Protein AF-0000000079577249 (afdb_homodimer)

Structure (mmCIF, N/CA/C/O backbone):
data_AF-0000000079577249-model_v1
#
loop_
_entity.id
_entity.type
_entity.pdbx_description
1 polymer 'ABC-2 family transporter protein'
#
loop_
_atom_site.group_PDB
_atom_site.id
_atom_site.type_symbol
_atom_site.label_atom_id
_atom_site.label_alt_id
_atom_site.label_comp_id
_atom_site.label_asym_id
_atom_site.label_entity_id
_atom_site.label_seq_id
_atom_site.pdbx_PDB_ins_code
_atom_site.Cartn_x
_atom_site.Cartn_y
_atom_site.Cartn_z
_atom_site.occupancy
_atom_site.B_iso_or_equiv
_atom_site.auth_seq_id
_atom_site.auth_comp_id
_atom_site.auth_asym_id
_atom_site.auth_atom_id
_atom_site.pdbx_PDB_model_num
ATOM 1 N N . MET A 1 1 ? -24.125 8.406 22.797 1 86.75 1 MET A N 1
ATOM 2 C CA . MET A 1 1 ? -23.188 7.766 21.859 1 86.75 1 MET A CA 1
ATOM 3 C C . MET A 1 1 ? -23.422 8.25 20.438 1 86.75 1 MET A C 1
ATOM 5 O O . MET A 1 1 ? -22.484 8.586 19.719 1 86.75 1 MET A O 1
ATOM 9 N N . LEU A 1 2 ? -24.625 8.438 20.078 1 88.25 2 LEU A N 1
ATOM 10 C CA . LEU A 1 2 ? -24.922 8.867 18.719 1 88.25 2 LEU A CA 1
ATOM 11 C C . LEU A 1 2 ? -24.391 10.273 18.469 1 88.25 2 LEU A C 1
ATOM 13 O O . LEU A 1 2 ? -23.922 10.57 17.375 1 88.25 2 LEU A O 1
ATOM 17 N N . LYS A 1 3 ? -24.484 11.062 19.453 1 89.31 3 LYS A N 1
ATOM 18 C CA . LYS A 1 3 ? -23.969 12.414 19.312 1 89.31 3 LYS A CA 1
ATOM 19 C C . LYS A 1 3 ? -22.438 12.406 19.141 1 89.31 3 LYS A C 1
ATOM 21 O O . LYS A 1 3 ? -21.906 13.172 18.344 1 89.31 3 LYS A O 1
ATOM 26 N N . LEU A 1 4 ? -21.859 11.539 19.859 1 89.75 4 LEU A N 1
ATOM 27 C CA . LEU A 1 4 ? -20.406 11.43 19.781 1 89.75 4 LEU A CA 1
ATOM 28 C C . LEU A 1 4 ? -19.984 10.93 18.406 1 89.75 4 LEU A C 1
ATOM 30 O O . LEU A 1 4 ? -19.016 11.43 17.828 1 89.75 4 LEU A O 1
ATOM 34 N N . ILE A 1 5 ? -20.688 9.977 17.953 1 92.38 5 ILE A N 1
ATOM 35 C CA . ILE A 1 5 ? -20.391 9.43 16.641 1 92.38 5 ILE A CA 1
ATOM 36 C C . ILE A 1 5 ? -20.594 10.516 15.578 1 92.38 5 ILE A C 1
ATOM 38 O O . ILE A 1 5 ? -19.766 10.648 14.664 1 92.38 5 ILE A O 1
ATOM 42 N N . LYS A 1 6 ? -21.656 11.219 15.742 1 91.31 6 LYS A N 1
ATOM 43 C CA . LYS A 1 6 ? -21.922 12.305 14.805 1 91.31 6 LYS A CA 1
ATOM 44 C C . LYS A 1 6 ? -20.812 13.352 14.828 1 91.31 6 LYS A C 1
ATOM 46 O O . LYS A 1 6 ? -20.438 13.891 13.789 1 91.31 6 LYS A O 1
ATOM 51 N N . CYS A 1 7 ? -20.328 13.594 15.984 1 86.38 7 CYS A N 1
ATOM 52 C CA . CYS A 1 7 ? -19.25 14.547 16.141 1 86.38 7 CYS A CA 1
ATOM 53 C C . CYS A 1 7 ? -18 14.07 15.406 1 86.38 7 CYS A C 1
ATOM 55 O O . CYS A 1 7 ? -17.328 14.852 14.734 1 86.38 7 CYS A O 1
ATOM 57 N N . GLU A 1 8 ? -17.734 12.812 15.508 1 89.19 8 GLU A N 1
ATOM 58 C CA . GLU A 1 8 ? -16.562 12.242 14.844 1 89.19 8 GLU A CA 1
ATOM 59 C C . GLU A 1 8 ? -16.734 12.258 13.328 1 89.19 8 GLU A C 1
ATOM 61 O O . GLU A 1 8 ? -15.773 12.492 12.594 1 89.19 8 GLU A O 1
ATOM 66 N N . PHE A 1 9 ? -17.953 12.094 12.93 1 89 9 PHE A N 1
ATOM 67 C CA . PHE A 1 9 ? -18.234 12.141 11.5 1 89 9 PHE A CA 1
ATOM 68 C C . PHE A 1 9 ? -18.062 13.547 10.953 1 89 9 PHE A C 1
ATOM 70 O O . PHE A 1 9 ? -17.578 13.734 9.836 1 89 9 PHE A O 1
ATOM 77 N N . LEU A 1 10 ? -18.391 14.484 11.688 1 84.62 10 LEU A N 1
ATOM 78 C CA . LEU A 1 10 ? -18.297 15.883 11.273 1 84.62 10 LEU A CA 1
ATOM 79 C C . LEU A 1 10 ? -16.844 16.312 11.148 1 84.62 10 LEU A C 1
ATOM 81 O O . LEU A 1 10 ? -16.516 17.125 10.281 1 84.62 10 LEU A O 1
ATOM 85 N N . LYS A 1 11 ? -16.031 15.781 12 1 82.44 11 LYS A N 1
ATOM 86 C CA . LYS A 1 11 ? -14.594 16.062 11.898 1 82.44 11 LYS A CA 1
ATOM 87 C C . LYS A 1 11 ? -14.039 15.625 10.547 1 82.44 11 LYS A C 1
ATOM 89 O O . LYS A 1 11 ? -13.211 16.312 9.953 1 82.44 11 LYS A O 1
ATOM 94 N N . LEU A 1 12 ? -14.539 14.516 10.086 1 85.19 12 LEU A N 1
ATOM 95 C CA . LEU A 1 12 ? -14.031 13.938 8.844 1 85.19 12 LEU A CA 1
ATOM 96 C C . LEU A 1 12 ? -14.688 14.586 7.633 1 85.19 12 LEU A C 1
ATOM 98 O O . LEU A 1 12 ? -14.094 14.641 6.555 1 85.19 12 LEU A O 1
ATOM 102 N N . LYS A 1 13 ? -15.906 14.961 7.84 1 81.62 13 LYS A N 1
ATOM 103 C CA . LYS A 1 13 ? -16.625 15.641 6.762 1 81.62 13 LYS A CA 1
ATOM 104 C C . LYS A 1 13 ? -15.898 16.922 6.352 1 81.62 13 LYS A C 1
ATOM 106 O O . LYS A 1 13 ? -15.82 17.25 5.168 1 81.62 13 LYS A O 1
ATOM 111 N N . ARG A 1 14 ? -15.367 17.578 7.281 1 73.88 14 ARG A N 1
ATOM 112 C CA . ARG A 1 14 ? -14.664 18.828 7.047 1 73.88 14 ARG A CA 1
ATOM 113 C C . ARG A 1 14 ? -13.391 18.609 6.246 1 73.88 14 ARG A C 1
ATOM 115 O O . ARG A 1 14 ? -12.945 19.484 5.508 1 73.88 14 ARG A O 1
ATOM 122 N N . LYS A 1 15 ? -12.922 17.469 6.348 1 72.69 15 LYS A N 1
ATOM 123 C CA . LYS A 1 15 ? -11.672 17.172 5.652 1 72.69 15 LYS A CA 1
ATOM 124 C C . LYS A 1 15 ? -11.945 16.547 4.289 1 72.69 15 LYS A C 1
ATOM 126 O O . LYS A 1 15 ? -11.023 16.062 3.631 1 72.69 15 LYS A O 1
ATOM 131 N N . LYS A 1 16 ? -13.25 16.516 3.805 1 77.62 16 LYS A N 1
ATOM 132 C CA . LYS A 1 16 ? -13.688 15.992 2.518 1 77.62 16 LYS A CA 1
ATOM 133 C C . LYS A 1 16 ? -13.266 14.531 2.35 1 77.62 16 LYS A C 1
ATOM 135 O O . LYS A 1 16 ? -12.867 14.117 1.262 1 77.62 16 LYS A O 1
ATOM 140 N N . PHE A 1 17 ? -13.352 13.844 3.381 1 77.44 17 PHE A N 1
ATOM 141 C CA . PHE A 1 17 ? -12.898 12.461 3.387 1 77.44 17 PHE A CA 1
ATOM 142 C C . PHE A 1 17 ? -13.914 11.547 2.715 1 77.44 17 PHE A C 1
ATOM 144 O O . PHE A 1 17 ? -13.555 10.539 2.105 1 77.44 17 PHE A O 1
ATOM 151 N N . ILE A 1 18 ? -15.117 11.922 2.795 1 78.44 18 ILE A N 1
ATOM 152 C CA . ILE A 1 18 ? -16.172 11.07 2.252 1 78.44 18 ILE A CA 1
ATOM 153 C C . ILE A 1 18 ? -16.031 10.969 0.736 1 78.44 18 ILE A C 1
ATOM 155 O O . ILE A 1 18 ? -15.969 9.867 0.185 1 78.44 18 ILE A O 1
ATOM 159 N N . PRO A 1 19 ? -15.891 12.055 0.062 1 80.06 19 PRO A N 1
ATOM 160 C CA . PRO A 1 19 ? -15.688 11.938 -1.383 1 80.06 19 PRO A CA 1
ATOM 161 C C . PRO A 1 19 ? -14.391 11.203 -1.736 1 80.06 19 PRO A C 1
ATOM 163 O O . PRO A 1 19 ? -14.328 10.516 -2.756 1 80.06 19 PRO A O 1
ATOM 166 N N . LEU A 1 20 ? -13.469 11.352 -0.893 1 78.25 20 LEU A N 1
ATOM 167 C CA . LEU A 1 20 ? -12.195 10.68 -1.137 1 78.25 20 LEU A CA 1
ATOM 168 C C . LEU A 1 20 ? -12.352 9.172 -1.036 1 78.25 20 LEU A C 1
ATOM 170 O O . LEU A 1 20 ? -11.742 8.43 -1.816 1 78.25 20 LEU A O 1
ATOM 174 N N . ILE A 1 21 ? -13.133 8.766 -0.124 1 80.12 21 ILE A N 1
ATOM 175 C CA . ILE A 1 21 ? -13.367 7.336 0.068 1 80.12 21 ILE A CA 1
ATOM 176 C C . ILE A 1 21 ? -14.133 6.777 -1.13 1 80.12 21 ILE A C 1
ATOM 178 O O . ILE A 1 21 ? -13.828 5.684 -1.614 1 80.12 21 ILE A O 1
ATOM 182 N N . ILE A 1 22 ? -15.031 7.535 -1.588 1 81.25 22 ILE A N 1
ATOM 183 C CA . ILE A 1 22 ? -15.828 7.109 -2.734 1 81.25 22 ILE A CA 1
ATOM 184 C C . ILE A 1 22 ? -14.938 7.023 -3.975 1 81.25 22 ILE A C 1
ATOM 186 O O . ILE A 1 22 ? -15.023 6.066 -4.746 1 81.25 22 ILE A O 1
ATOM 190 N N . LEU A 1 23 ? -14.156 7.98 -4.125 1 82 23 LEU A N 1
ATOM 191 C CA . LEU A 1 23 ? -13.227 7.977 -5.254 1 82 23 LEU A CA 1
ATOM 192 C C . LEU A 1 23 ? -12.289 6.773 -5.184 1 82 23 LEU A C 1
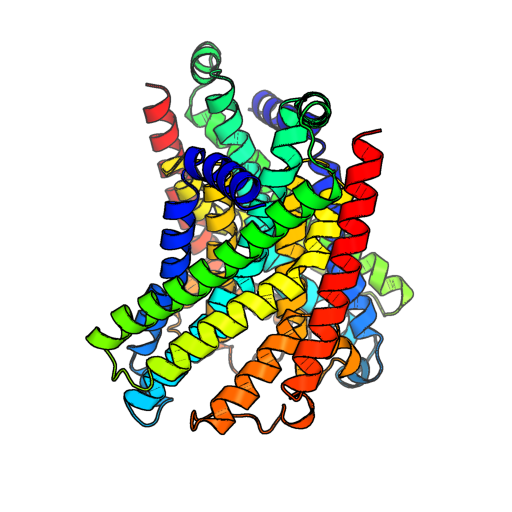ATOM 194 O O . LEU A 1 23 ? -12.016 6.133 -6.199 1 82 23 LEU A O 1
ATOM 198 N N . ALA A 1 24 ? -11.852 6.535 -3.992 1 83.06 24 ALA A N 1
ATOM 199 C CA . ALA A 1 24 ? -10.953 5.406 -3.787 1 83.06 24 ALA A CA 1
ATOM 200 C C . ALA A 1 24 ? -11.641 4.086 -4.121 1 83.06 24 ALA A C 1
ATOM 202 O O . ALA A 1 24 ? -11 3.156 -4.617 1 83.06 24 ALA A O 1
ATOM 203 N N . ALA A 1 25 ? -12.906 4.051 -3.855 1 86.56 25 ALA A N 1
ATOM 204 C CA . ALA A 1 25 ? -13.688 2.84 -4.098 1 86.56 25 ALA A CA 1
ATOM 205 C C . ALA A 1 25 ? -13.766 2.527 -5.59 1 86.56 25 ALA A C 1
ATOM 207 O O . ALA A 1 25 ? -13.953 1.373 -5.98 1 86.56 25 ALA A O 1
ATOM 208 N N . PHE A 1 26 ? -13.578 3.512 -6.418 1 87.19 26 PHE A N 1
ATOM 209 C CA . PHE A 1 26 ? -13.695 3.342 -7.859 1 87.19 26 PHE A CA 1
ATOM 210 C C . PHE A 1 26 ? -12.328 3.08 -8.492 1 87.19 26 PHE A C 1
ATOM 212 O O . PHE A 1 26 ? -12.242 2.723 -9.664 1 87.19 26 PHE A O 1
ATOM 219 N N . LEU A 1 27 ? -11.398 3.176 -7.777 1 81.56 27 LEU A N 1
ATOM 220 C CA . LEU A 1 27 ? -10.039 3.156 -8.312 1 81.56 27 LEU A CA 1
ATOM 221 C C . LEU A 1 27 ? -9.711 1.793 -8.914 1 81.56 27 LEU A C 1
ATOM 223 O O . LEU A 1 27 ? -9.039 1.71 -9.945 1 81.56 27 LEU A O 1
ATOM 227 N N . PHE A 1 28 ? -10.188 0.758 -8.305 1 85.19 28 PHE A N 1
ATOM 228 C CA . PHE A 1 28 ? -9.773 -0.561 -8.766 1 85.19 28 PHE A CA 1
ATOM 229 C C . PHE A 1 28 ? -10.812 -1.161 -9.703 1 85.19 28 PHE A C 1
ATOM 231 O O . PHE A 1 28 ? -10.461 -1.761 -10.727 1 85.19 28 PHE A O 1
ATOM 238 N N . PRO A 1 29 ? -12.062 -0.922 -9.414 1 88.94 29 PRO A N 1
ATOM 239 C CA . PRO A 1 29 ? -13.062 -1.51 -10.305 1 88.94 29 PRO A CA 1
ATOM 240 C C . PRO A 1 29 ? -12.906 -1.043 -11.75 1 88.94 29 PRO A C 1
ATOM 242 O O . PRO A 1 29 ? -13.07 -1.838 -12.68 1 88.94 29 PRO A O 1
ATOM 245 N N . ILE A 1 30 ? -12.5 0.054 -12.039 1 86.81 30 ILE A N 1
ATOM 246 C CA . ILE A 1 30 ? -12.445 0.611 -13.383 1 86.81 30 ILE A CA 1
ATOM 247 C C . ILE A 1 30 ? -11.328 -0.059 -14.18 1 86.81 30 ILE A C 1
ATOM 249 O O . ILE A 1 30 ? -11.578 -0.688 -15.211 1 86.81 30 ILE A O 1
ATOM 253 N N . PRO A 1 31 ? -10.148 -0.014 -13.719 1 82.75 31 PRO A N 1
ATOM 254 C CA . PRO A 1 31 ? -9.094 -0.657 -14.508 1 82.75 31 PRO A CA 1
ATOM 255 C C . PRO A 1 31 ? -9.25 -2.176 -14.57 1 82.75 31 PRO A C 1
ATOM 257 O O . PRO A 1 31 ? -8.891 -2.797 -15.57 1 82.75 31 PRO A O 1
ATOM 260 N N . LEU A 1 32 ? -9.742 -2.773 -13.531 1 85.56 32 LEU A N 1
ATOM 261 C CA . LEU A 1 32 ? -9.883 -4.227 -13.523 1 85.56 32 LEU A CA 1
ATOM 262 C C . LEU A 1 32 ? -10.992 -4.66 -14.484 1 85.56 32 LEU A C 1
ATOM 264 O O . LEU A 1 32 ? -10.906 -5.73 -15.094 1 85.56 32 LEU A O 1
ATOM 268 N N . THR A 1 33 ? -11.992 -3.83 -14.57 1 88.5 33 THR A N 1
ATOM 269 C CA . THR A 1 33 ? -13.031 -4.133 -15.555 1 88.5 33 THR A CA 1
ATOM 270 C C . THR A 1 33 ? -12.477 -4.039 -16.969 1 88.5 33 THR A C 1
ATOM 272 O O . THR A 1 33 ? -12.773 -4.887 -17.812 1 88.5 33 THR A O 1
ATOM 275 N N . TYR A 1 34 ? -11.742 -3.041 -17.203 1 84.19 34 TYR A N 1
ATOM 276 C CA . TYR A 1 34 ? -11.094 -2.924 -18.5 1 84.19 34 TYR A CA 1
ATOM 277 C C . TYR A 1 34 ? -10.242 -4.152 -18.797 1 84.19 34 TYR A C 1
ATOM 279 O O . TYR A 1 34 ? -10.273 -4.68 -19.906 1 84.19 34 TYR A O 1
ATOM 287 N N . LEU A 1 35 ? -9.562 -4.617 -17.875 1 82.12 35 LEU A N 1
ATOM 288 C CA . LEU A 1 35 ? -8.719 -5.797 -18.016 1 82.12 35 LEU A CA 1
ATOM 289 C C . LEU A 1 35 ? -9.562 -7.027 -18.344 1 82.12 35 LEU A C 1
ATOM 291 O O . LEU A 1 35 ? -9.164 -7.867 -19.156 1 82.12 35 LEU A O 1
ATOM 295 N N . MET A 1 36 ? -10.656 -7.094 -17.75 1 85.62 36 MET A N 1
ATOM 296 C CA . MET A 1 36 ? -11.523 -8.25 -17.922 1 85.62 36 MET A CA 1
ATOM 297 C C . MET A 1 36 ? -12.125 -8.273 -19.328 1 85.62 36 MET A C 1
ATOM 299 O O . MET A 1 36 ? -12.555 -9.328 -19.812 1 85.62 36 MET A O 1
ATOM 303 N N . THR A 1 37 ? -12.141 -7.141 -19.938 1 82.94 37 THR A N 1
ATOM 304 C CA . THR A 1 37 ? -12.742 -7.078 -21.266 1 82.94 37 THR A CA 1
ATOM 305 C C . THR A 1 37 ? -11.711 -7.387 -22.344 1 82.94 37 THR A C 1
ATOM 307 O O . THR A 1 37 ? -12.055 -7.516 -23.516 1 82.94 37 THR A O 1
ATOM 310 N N . THR A 1 38 ? -10.531 -7.57 -21.969 1 80.12 38 THR A N 1
ATOM 311 C CA . THR A 1 38 ? -9.516 -7.957 -22.953 1 80.12 38 THR A CA 1
ATOM 312 C C . THR A 1 38 ? -9.695 -9.414 -23.359 1 80.12 38 THR A C 1
ATOM 314 O O . THR A 1 38 ? -10.031 -10.266 -22.531 1 80.12 38 THR A O 1
ATOM 317 N N . PRO A 1 39 ? -9.398 -9.695 -24.609 1 80 39 PRO A N 1
ATOM 318 C CA . PRO A 1 39 ? -9.609 -11.055 -25.094 1 80 39 PRO A CA 1
ATOM 319 C C . PRO A 1 39 ? -8.781 -12.094 -24.344 1 80 39 PRO A C 1
ATOM 321 O O . PRO A 1 39 ? -9.273 -13.195 -24.062 1 80 39 PRO A O 1
ATOM 324 N N . SER A 1 40 ? -7.605 -11.734 -23.969 1 79.06 40 SER A N 1
ATOM 325 C CA . SER A 1 40 ? -6.734 -12.672 -23.266 1 79.06 40 SER A CA 1
ATOM 326 C C . SER A 1 40 ? -7.32 -13.055 -21.906 1 79.06 40 SER A C 1
ATOM 328 O O . SER A 1 40 ? -7.191 -14.203 -21.469 1 79.06 40 SER A O 1
ATOM 330 N N . MET A 1 41 ? -8.008 -12.148 -21.344 1 80.69 41 MET A N 1
ATOM 331 C CA . MET A 1 41 ? -8.578 -12.422 -20.016 1 80.69 41 MET A CA 1
ATOM 332 C C . MET A 1 41 ? -9.922 -13.125 -20.141 1 80.69 41 MET A C 1
ATOM 334 O O . MET A 1 41 ? -10.219 -14.047 -19.375 1 80.69 41 MET A O 1
ATOM 338 N N . MET A 1 42 ? -10.625 -12.711 -21.125 1 81.81 42 MET A N 1
ATOM 339 C CA . MET A 1 42 ? -11.953 -13.289 -21.297 1 81.81 42 MET A CA 1
ATOM 340 C C . MET A 1 42 ? -11.867 -14.773 -21.641 1 81.81 42 MET A C 1
ATOM 342 O O . MET A 1 42 ? -12.758 -15.547 -21.281 1 81.81 42 MET A O 1
ATOM 346 N N . GLU A 1 43 ? -10.797 -15.133 -22.219 1 81.25 43 GLU A N 1
ATOM 347 C CA . GLU A 1 43 ? -10.609 -16.531 -22.594 1 81.25 43 GLU A CA 1
ATOM 348 C C . GLU A 1 43 ? -10.406 -17.422 -21.375 1 81.25 43 GLU A C 1
ATOM 350 O O . GLU A 1 43 ? -10.594 -18.641 -21.438 1 81.25 43 GLU A O 1
ATOM 355 N N . ARG A 1 44 ? -10.195 -16.797 -20.328 1 81.88 44 ARG A N 1
ATOM 356 C CA . ARG A 1 44 ? -9.922 -17.531 -19.109 1 81.88 44 ARG A CA 1
ATOM 357 C C . ARG A 1 44 ? -11.219 -17.906 -18.391 1 81.88 44 ARG A C 1
ATOM 359 O O . ARG A 1 44 ? -11.211 -18.703 -17.438 1 81.88 44 ARG A O 1
ATOM 366 N N . TYR A 1 45 ? -12.234 -17.328 -18.859 1 86.31 45 TYR A N 1
ATOM 367 C CA . TYR A 1 45 ? -13.523 -17.562 -18.203 1 86.31 45 TYR A CA 1
ATOM 368 C C . TYR A 1 45 ? -14.516 -18.203 -19.172 1 86.31 45 TYR A C 1
ATOM 370 O O . TYR A 1 45 ? -14.391 -18.062 -20.391 1 86.31 45 TYR A O 1
ATOM 378 N N . THR A 1 46 ? -15.469 -18.953 -18.656 1 85.88 46 THR A N 1
ATOM 379 C CA . THR A 1 46 ? -16.406 -19.734 -19.453 1 85.88 46 THR A CA 1
ATOM 380 C C . THR A 1 46 ? -17.438 -18.812 -20.109 1 85.88 46 THR A C 1
ATOM 382 O O . THR A 1 46 ? -17.797 -19.016 -21.281 1 85.88 46 THR A O 1
ATOM 385 N N . ASP A 1 47 ? -17.969 -17.875 -19.406 1 87.12 47 ASP A N 1
ATOM 386 C CA . ASP A 1 47 ? -18.953 -16.938 -19.922 1 87.12 47 ASP A CA 1
ATOM 387 C C . ASP A 1 47 ? -18.844 -15.586 -19.234 1 87.12 47 ASP A C 1
ATOM 389 O O . ASP A 1 47 ? -17.953 -15.383 -18.391 1 87.12 47 ASP A O 1
ATOM 393 N N . ARG A 1 48 ? -19.734 -14.766 -19.703 1 87.94 48 ARG A N 1
ATOM 394 C CA . ARG A 1 48 ? -19.672 -13.391 -19.219 1 87.94 48 ARG A CA 1
ATOM 395 C C . ARG A 1 48 ? -20.047 -13.32 -17.75 1 87.94 48 ARG A C 1
ATOM 397 O O . ARG A 1 48 ? -19.578 -12.438 -17.016 1 87.94 48 ARG A O 1
ATOM 404 N N . ALA A 1 49 ? -20.875 -14.242 -17.266 1 88.38 49 ALA A N 1
ATOM 405 C CA . ALA A 1 49 ? -21.25 -14.312 -15.852 1 88.38 49 ALA A CA 1
ATOM 406 C C . ALA A 1 49 ? -20.047 -14.742 -14.992 1 88.38 49 ALA A C 1
ATOM 408 O O . ALA A 1 49 ? -19.828 -14.203 -13.914 1 88.38 49 ALA A O 1
ATOM 409 N N . ASP A 1 50 ? -19.359 -15.68 -15.523 1 90.12 50 ASP A N 1
ATOM 410 C CA . ASP A 1 50 ? -18.156 -16.156 -14.867 1 90.12 50 ASP A CA 1
ATOM 411 C C . ASP A 1 50 ? -17.078 -15.07 -14.828 1 90.12 50 ASP A C 1
ATOM 413 O O . ASP A 1 50 ? -16.375 -14.93 -13.828 1 90.12 50 ASP A O 1
ATOM 417 N N . ALA A 1 51 ? -17.062 -14.359 -15.867 1 90.12 51 ALA A N 1
ATOM 418 C CA . ALA A 1 51 ? -16.094 -13.258 -15.938 1 90.12 51 ALA A CA 1
ATOM 419 C C . ALA A 1 51 ? -16.422 -12.18 -14.898 1 90.12 51 ALA A C 1
ATOM 421 O O . ALA A 1 51 ? -15.523 -11.57 -14.328 1 90.12 51 ALA A O 1
ATOM 422 N N . PHE A 1 52 ? -17.672 -12 -14.672 1 92.62 52 PHE A N 1
ATOM 423 C CA . PHE A 1 52 ? -18.078 -11.023 -13.664 1 92.62 52 PHE A CA 1
ATOM 424 C C . PHE A 1 52 ? -17.688 -11.492 -12.266 1 92.62 52 PHE A C 1
ATOM 426 O O . PHE A 1 52 ? -17.281 -10.688 -11.43 1 92.62 52 PHE A O 1
ATOM 433 N N . ASP A 1 53 ? -17.828 -12.75 -12.016 1 91.69 53 ASP A N 1
ATOM 434 C CA . ASP A 1 53 ? -17.391 -13.305 -10.734 1 91.69 53 ASP A CA 1
ATOM 435 C C . ASP A 1 53 ? -15.883 -13.133 -10.547 1 91.69 53 ASP A C 1
ATOM 437 O O . ASP A 1 53 ? -15.422 -12.859 -9.438 1 91.69 53 ASP A O 1
ATOM 441 N N . GLY A 1 54 ? -15.242 -13.328 -11.656 1 88.5 54 GLY A N 1
ATOM 442 C CA . GLY A 1 54 ? -13.805 -13.094 -11.617 1 88.5 54 GLY A CA 1
ATOM 443 C C . GLY A 1 54 ? -13.453 -11.648 -11.305 1 88.5 54 GLY A C 1
ATOM 444 O O . GLY A 1 54 ? -12.547 -11.383 -10.516 1 88.5 54 GLY A O 1
ATOM 445 N N . LEU A 1 55 ? -14.156 -10.789 -11.961 1 90 55 LEU A N 1
ATOM 446 C CA . LEU A 1 55 ? -13.953 -9.367 -11.711 1 90 55 LEU A CA 1
ATOM 447 C C . LEU A 1 55 ? -14.211 -9.031 -10.242 1 90 55 LEU A C 1
ATOM 449 O O . LEU A 1 55 ? -13.398 -8.344 -9.609 1 90 55 LEU A O 1
ATOM 453 N N . PHE A 1 56 ? -15.289 -9.531 -9.758 1 92 56 PHE A N 1
ATOM 454 C CA . PHE A 1 56 ? -15.648 -9.297 -8.359 1 92 56 PHE A CA 1
ATOM 455 C C . PHE A 1 56 ? -14.57 -9.828 -7.426 1 92 56 PHE A C 1
ATOM 457 O O . PHE A 1 56 ? -14.188 -9.148 -6.469 1 92 56 PHE A O 1
ATOM 464 N N . ASN A 1 57 ? -14.07 -10.938 -7.723 1 88.69 57 ASN A N 1
ATOM 465 C CA . ASN A 1 57 ? -13.023 -11.555 -6.914 1 88.69 57 ASN A CA 1
ATOM 466 C C . ASN A 1 57 ? -11.727 -10.75 -6.961 1 88.69 57 ASN A C 1
ATOM 468 O O . ASN A 1 57 ? -11.039 -10.617 -5.949 1 88.69 57 ASN A O 1
ATOM 472 N N . MET A 1 58 ? -11.422 -10.258 -8.062 1 86.19 58 MET A N 1
ATOM 473 C CA . MET A 1 58 ? -10.203 -9.469 -8.203 1 86.19 58 MET A CA 1
ATOM 474 C C . MET A 1 58 ? -10.312 -8.156 -7.434 1 86.19 58 MET A C 1
ATOM 476 O O . MET A 1 58 ? -9.344 -7.707 -6.82 1 86.19 58 MET A O 1
ATOM 480 N N . VAL A 1 59 ? -11.453 -7.578 -7.508 1 89.31 59 VAL A N 1
ATOM 481 C CA . VAL A 1 59 ? -11.656 -6.328 -6.785 1 89.31 59 VAL A CA 1
ATOM 482 C C . VAL A 1 59 ? -11.578 -6.578 -5.281 1 89.31 59 VAL A C 1
ATOM 484 O O . VAL A 1 59 ? -10.977 -5.789 -4.547 1 89.31 59 VAL A O 1
ATOM 487 N N . LEU A 1 60 ? -12.125 -7.664 -4.852 1 87.94 60 LEU A N 1
ATOM 488 C CA . LEU A 1 60 ? -12.055 -8.031 -3.441 1 87.94 60 LEU A CA 1
ATOM 489 C C . LEU A 1 60 ? -10.617 -8.289 -3.016 1 87.94 60 LEU A C 1
ATOM 491 O O . LEU A 1 60 ? -10.18 -7.812 -1.962 1 87.94 60 LEU A O 1
ATOM 495 N N . GLY A 1 61 ? -9.906 -8.961 -3.818 1 81.62 61 GLY A N 1
ATOM 496 C CA . GLY A 1 61 ? -8.562 -9.398 -3.482 1 81.62 61 GLY A CA 1
ATOM 497 C C . GLY A 1 61 ? -7.527 -8.289 -3.607 1 81.62 61 GLY A C 1
ATOM 498 O O . GLY A 1 61 ? -6.66 -8.148 -2.746 1 81.62 61 GLY A O 1
ATOM 499 N N . TYR A 1 62 ? -7.578 -7.504 -4.578 1 76.06 62 TYR A N 1
ATOM 500 C CA . TYR A 1 62 ? -6.539 -6.516 -4.836 1 76.06 62 TYR A CA 1
ATOM 501 C C . TYR A 1 62 ? -6.977 -5.129 -4.375 1 76.06 62 TYR A C 1
ATOM 503 O O . TYR A 1 62 ? -6.16 -4.344 -3.893 1 76.06 62 TYR A O 1
ATOM 511 N N . GLY A 1 63 ? -8.25 -4.816 -4.512 1 81.19 63 GLY A N 1
ATOM 512 C CA . GLY A 1 63 ? -8.734 -3.479 -4.207 1 81.19 63 GLY A CA 1
ATOM 513 C C . GLY A 1 63 ? -9.109 -3.297 -2.746 1 81.19 63 GLY A C 1
ATOM 514 O O . GLY A 1 63 ? -8.508 -2.486 -2.043 1 81.19 63 GLY A O 1
ATOM 515 N N . ILE A 1 64 ? -9.953 -4.125 -2.322 1 86.88 64 ILE A N 1
ATOM 516 C CA . ILE A 1 64 ? -10.531 -3.936 -0.997 1 86.88 64 ILE A CA 1
ATOM 517 C C . ILE A 1 64 ? -9.531 -4.367 0.071 1 86.88 64 ILE A C 1
ATOM 519 O O . ILE A 1 64 ? -9.258 -3.619 1.016 1 86.88 64 ILE A O 1
ATOM 523 N N . GLN A 1 65 ? -8.914 -5.484 -0.11 1 84.06 65 GLN A N 1
ATOM 524 C CA . GLN A 1 65 ? -8.047 -6.039 0.926 1 84.06 65 GLN A CA 1
ATOM 525 C C . GLN A 1 65 ? -6.801 -5.188 1.116 1 84.06 65 GLN A C 1
ATOM 527 O O . GLN A 1 65 ? -6.25 -5.121 2.217 1 84.06 65 GLN A O 1
ATOM 532 N N . PHE A 1 66 ? -6.426 -4.535 0.165 1 80.5 66 PHE A N 1
ATOM 533 C CA . PHE A 1 66 ? -5.211 -3.734 0.267 1 80.5 66 PHE A CA 1
ATOM 534 C C . PHE A 1 66 ? -5.539 -2.301 0.669 1 80.5 66 PHE A C 1
ATOM 536 O O . PHE A 1 66 ? -4.895 -1.739 1.56 1 80.5 66 PHE A O 1
ATOM 543 N N . LEU A 1 67 ? -6.492 -1.747 0.062 1 83.31 67 LEU A N 1
ATOM 544 C CA . LEU A 1 67 ? -6.762 -0.322 0.225 1 83.31 67 LEU A CA 1
ATOM 545 C C . LEU A 1 67 ? -7.492 -0.053 1.536 1 83.31 67 LEU A C 1
ATOM 547 O O . LEU A 1 67 ? -7.266 0.973 2.18 1 83.31 67 LEU A O 1
ATOM 551 N N . LEU A 1 68 ? -8.32 -0.984 1.868 1 90 68 LEU A N 1
ATOM 552 C CA . LEU A 1 68 ? -9.211 -0.711 2.996 1 90 68 LEU A CA 1
ATOM 553 C C . LEU A 1 68 ? -8.414 -0.557 4.285 1 90 68 LEU A C 1
ATOM 555 O O . LEU A 1 68 ? -8.609 0.408 5.027 1 90 68 LEU A O 1
ATOM 559 N N . PRO A 1 69 ? -7.492 -1.468 4.57 1 90.31 69 PRO A N 1
ATOM 560 C CA . PRO A 1 69 ? -6.711 -1.265 5.789 1 90.31 69 PRO A CA 1
ATOM 561 C C . PRO A 1 69 ? -5.953 0.062 5.793 1 90.31 69 PRO A C 1
ATOM 563 O O . PRO A 1 69 ? -5.816 0.695 6.844 1 90.31 69 PRO A O 1
ATOM 566 N N . CYS A 1 70 ? -5.5 0.447 4.691 1 86 70 CYS A N 1
ATOM 567 C CA . CYS A 1 70 ? -4.789 1.717 4.605 1 86 70 CYS A CA 1
ATOM 568 C C . CYS A 1 70 ? -5.73 2.887 4.859 1 86 70 CYS A C 1
ATOM 570 O O . CYS A 1 70 ? -5.383 3.82 5.59 1 86 70 CYS A O 1
ATOM 572 N N . ILE A 1 71 ? -6.859 2.803 4.273 1 86.69 71 ILE A N 1
ATOM 573 C CA . ILE A 1 71 ? -7.852 3.859 4.441 1 86.69 71 ILE A CA 1
ATOM 574 C C . ILE A 1 71 ? -8.266 3.953 5.906 1 86.69 71 ILE A C 1
ATOM 576 O O . ILE A 1 71 ? -8.297 5.043 6.48 1 86.69 71 ILE A O 1
ATOM 580 N N . ILE A 1 72 ? -8.547 2.828 6.469 1 91.44 72 ILE A N 1
ATOM 581 C CA . ILE A 1 72 ? -8.961 2.779 7.867 1 91.44 72 ILE A CA 1
ATOM 582 C C . ILE A 1 72 ? -7.84 3.318 8.75 1 91.44 72 ILE A C 1
ATOM 584 O O . ILE A 1 72 ? -8.094 4.066 9.703 1 91.44 72 ILE A O 1
ATOM 588 N N . GLY A 1 73 ? -6.676 2.904 8.477 1 89.12 73 GLY A N 1
ATOM 589 C CA . GLY A 1 73 ? -5.539 3.393 9.242 1 89.12 73 GLY A CA 1
ATOM 590 C C . GLY A 1 73 ? -5.375 4.898 9.164 1 89.12 73 GLY A C 1
ATOM 591 O O . GLY A 1 73 ? -5.09 5.547 10.172 1 89.12 73 GLY A O 1
ATOM 592 N N . VAL A 1 74 ? -5.527 5.441 8.016 1 83.88 74 VAL A N 1
ATOM 593 C CA . VAL A 1 74 ? -5.391 6.883 7.82 1 83.88 74 VAL A CA 1
ATOM 594 C C . VAL A 1 74 ? -6.508 7.613 8.562 1 83.88 74 VAL A C 1
ATOM 596 O O . VAL A 1 74 ? -6.262 8.625 9.227 1 83.88 74 VAL A O 1
ATOM 599 N N . ILE A 1 75 ? -7.699 7.094 8.461 1 87.88 75 ILE A N 1
ATOM 600 C CA . ILE A 1 75 ? -8.828 7.688 9.172 1 87.88 75 ILE A CA 1
ATOM 601 C C . ILE A 1 75 ? -8.562 7.652 10.672 1 87.88 75 ILE A C 1
ATOM 603 O O . ILE A 1 75 ? -8.789 8.641 11.375 1 87.88 75 ILE A O 1
ATOM 607 N N . ALA A 1 76 ? -8.125 6.539 11.07 1 90.69 76 ALA A N 1
ATOM 608 C CA . ALA A 1 76 ? -7.828 6.398 12.492 1 90.69 76 ALA A CA 1
ATOM 609 C C . ALA A 1 76 ? -6.766 7.402 12.93 1 90.69 76 ALA A C 1
ATOM 611 O O . ALA A 1 76 ? -6.887 8.016 13.992 1 90.69 76 ALA A O 1
ATOM 612 N N . ALA A 1 77 ? -5.766 7.52 12.148 1 85.38 77 ALA A N 1
ATOM 613 C CA . ALA A 1 77 ? -4.715 8.484 12.469 1 85.38 77 ALA A CA 1
ATOM 614 C C . ALA A 1 77 ? -5.281 9.898 12.578 1 85.38 77 ALA A C 1
ATOM 616 O O . ALA A 1 77 ? -4.953 10.633 13.516 1 85.38 77 ALA A O 1
ATOM 617 N N . ILE A 1 78 ? -6.074 10.273 11.688 1 83.5 78 ILE A N 1
ATOM 618 C CA . ILE A 1 78 ? -6.676 11.602 11.695 1 83.5 78 ILE A CA 1
ATOM 619 C C . ILE A 1 78 ? -7.539 11.773 12.938 1 83.5 78 ILE A C 1
ATOM 621 O O . ILE A 1 78 ? -7.434 12.789 13.641 1 83.5 78 ILE A O 1
ATOM 625 N N . LEU A 1 79 ? -8.352 10.852 13.219 1 86.81 79 LEU A N 1
ATOM 626 C CA . LEU A 1 79 ? -9.289 10.93 14.336 1 86.81 79 LEU A CA 1
ATOM 627 C C . LEU A 1 79 ? -8.539 11.016 15.664 1 86.81 79 LEU A C 1
ATOM 629 O O . LEU A 1 79 ? -8.945 11.766 16.562 1 86.81 79 LEU A O 1
ATOM 633 N N . PHE A 1 80 ? -7.496 10.305 15.773 1 86.25 80 PHE A N 1
ATOM 634 C CA . PHE A 1 80 ? -6.805 10.234 17.062 1 86.25 80 PHE A CA 1
ATOM 635 C C . PHE A 1 80 ? -5.754 11.328 17.172 1 86.25 80 PHE A C 1
ATOM 637 O O . PHE A 1 80 ? -5.488 11.828 18.266 1 86.25 80 PHE A O 1
ATOM 644 N N . PHE A 1 81 ? -5.18 11.727 16.062 1 82.44 81 PHE A N 1
ATOM 645 C CA . PHE A 1 81 ? -4.117 12.719 16.125 1 82.44 81 PHE A CA 1
ATOM 646 C C . PHE A 1 81 ? -4.695 14.133 16.109 1 82.44 81 PHE A C 1
ATOM 648 O O . PHE A 1 81 ? -4.07 15.062 16.609 1 82.44 81 PHE A O 1
ATOM 655 N N . MET A 1 82 ? -5.773 14.32 15.523 1 79.38 82 MET A N 1
ATOM 656 C CA . MET A 1 82 ? -6.402 15.641 15.492 1 79.38 82 MET A CA 1
ATOM 657 C C . MET A 1 82 ? -6.59 16.188 16.906 1 79.38 82 MET A C 1
ATOM 659 O O . MET A 1 82 ? -6.418 17.391 17.141 1 79.38 82 MET A O 1
ATOM 663 N N . GLU A 1 83 ? -6.934 15.359 17.734 1 77.25 83 GLU A N 1
ATOM 664 C CA . GLU A 1 83 ? -7.141 15.781 19.109 1 77.25 83 GLU A CA 1
ATOM 665 C C . GLU A 1 83 ? -5.816 16.141 19.781 1 77.25 83 GLU A C 1
ATOM 667 O O . GLU A 1 83 ? -5.762 17.062 20.609 1 77.25 83 GLU A O 1
ATOM 672 N N . ARG A 1 84 ? -4.875 15.453 19.422 1 75.5 84 ARG A N 1
ATOM 673 C CA . ARG A 1 84 ? -3.541 15.734 19.953 1 75.5 84 ARG A CA 1
ATOM 674 C C . ARG A 1 84 ? -2.969 17.016 19.344 1 75.5 84 ARG A C 1
ATOM 676 O O . ARG A 1 84 ? -2.432 17.859 20.062 1 75.5 84 ARG A O 1
ATOM 683 N N . ASP A 1 85 ? -3.131 17.094 18.125 1 74.38 85 ASP A N 1
ATOM 684 C CA . ASP A 1 85 ? -2.535 18.203 17.391 1 74.38 85 ASP A CA 1
ATOM 685 C C . ASP A 1 85 ? -3.215 19.531 17.75 1 74.38 85 ASP A C 1
ATOM 687 O O . ASP A 1 85 ? -2.578 20.578 17.75 1 74.38 85 ASP A O 1
ATOM 691 N N . ASN A 1 86 ? -4.469 19.469 17.984 1 71.62 86 ASN A N 1
ATOM 692 C CA . ASN A 1 86 ? -5.203 20.672 18.344 1 71.62 86 ASN A CA 1
ATOM 693 C C . ASN A 1 86 ? -5.234 20.891 19.859 1 71.62 86 ASN A C 1
ATOM 695 O O . ASN A 1 86 ? -5.898 21.812 20.344 1 71.62 86 ASN A O 1
ATOM 699 N N . ASP A 1 87 ? -4.492 20.078 20.484 1 68.62 87 ASP A N 1
ATOM 700 C CA . ASP A 1 87 ? -4.395 20.156 21.938 1 68.62 87 ASP A CA 1
ATOM 701 C C . ASP A 1 87 ? -5.777 20.172 22.594 1 68.62 87 ASP A C 1
ATOM 703 O O . ASP A 1 87 ? -6.039 20.953 23.5 1 68.62 87 ASP A O 1
ATOM 707 N N . THR A 1 88 ? -6.633 19.578 21.969 1 67.88 88 THR A N 1
ATOM 708 C CA . THR A 1 88 ? -8 19.594 22.469 1 67.88 88 THR A CA 1
ATOM 709 C C . THR A 1 88 ? -8.258 18.406 23.391 1 67.88 88 THR A C 1
ATOM 711 O O . THR A 1 88 ? -9.375 18.203 23.859 1 67.88 88 THR A O 1
ATOM 714 N N . PHE A 1 89 ? -7.184 17.672 23.609 1 67.69 89 PHE A N 1
ATOM 715 C CA . PHE A 1 89 ? -7.352 16.484 24.453 1 67.69 89 PHE A CA 1
ATOM 716 C C . PHE A 1 89 ? -7.852 16.891 25.844 1 67.69 89 PHE A C 1
ATOM 718 O O . PHE A 1 89 ? -8.719 16.203 26.406 1 67.69 89 PHE A O 1
ATOM 725 N N . LYS A 1 90 ? -7.367 17.969 26.234 1 63.81 90 LYS A N 1
ATOM 726 C CA . LYS A 1 90 ? -7.727 18.438 27.578 1 63.81 90 LYS A CA 1
ATOM 727 C C . LYS A 1 90 ? -9.141 19.016 27.594 1 63.81 90 LYS A C 1
ATOM 729 O O . LYS A 1 90 ? -9.875 18.844 28.562 1 63.81 90 LYS A O 1
ATOM 734 N N . ASN A 1 91 ? -9.477 19.562 26.516 1 65.44 91 ASN A N 1
ATOM 735 C CA . ASN A 1 91 ? -10.805 20.156 26.453 1 65.44 91 ASN A CA 1
ATOM 736 C C . ASN A 1 91 ? -11.891 19.078 26.375 1 65.44 91 ASN A C 1
ATOM 738 O O . ASN A 1 91 ? -13.016 19.297 26.844 1 65.44 91 ASN A O 1
ATOM 742 N N . LEU A 1 92 ? -11.477 18.016 25.844 1 64.31 92 LEU A N 1
ATOM 743 C CA . LEU A 1 92 ? -12.453 16.938 25.672 1 64.31 92 LEU A CA 1
ATOM 744 C C . LEU A 1 92 ? -12.789 16.297 27.016 1 64.31 92 LEU A C 1
ATOM 746 O O . LEU A 1 92 ? -13.891 15.766 27.188 1 64.31 92 LEU A O 1
ATOM 750 N N . ARG A 1 93 ? -11.852 16.531 27.875 1 63.38 93 ARG A N 1
ATOM 751 C CA . ARG A 1 93 ? -12.062 15.977 29.219 1 63.38 93 ARG A CA 1
ATOM 752 C C . ARG A 1 93 ? -13.094 16.781 30 1 63.38 93 ARG A C 1
ATOM 754 O O . ARG A 1 93 ? -13.648 16.297 30.984 1 63.38 93 ARG A O 1
ATOM 761 N N . THR A 1 94 ? -13.312 17.859 29.406 1 64.31 94 THR A N 1
ATOM 762 C CA . THR A 1 94 ? -14.297 18.688 30.094 1 64.31 94 THR A CA 1
ATOM 763 C C . THR A 1 94 ? -15.711 18.312 29.672 1 64.31 94 THR A C 1
ATOM 765 O O . THR A 1 94 ? -16.688 18.688 30.328 1 64.31 94 THR A O 1
ATOM 768 N N . ILE A 1 95 ? -15.742 17.594 28.688 1 67.69 95 ILE A N 1
ATOM 769 C CA . ILE A 1 95 ? -17.031 17.094 28.219 1 67.69 95 ILE A CA 1
ATOM 770 C C . ILE A 1 95 ? -17.391 15.828 29 1 67.69 95 ILE A C 1
ATOM 772 O O . ILE A 1 95 ? -16.547 14.961 29.219 1 67.69 95 ILE A O 1
ATOM 776 N N . PRO A 1 96 ? -18.516 15.82 29.562 1 77.62 96 PRO A N 1
ATOM 777 C CA . PRO A 1 96 ? -18.938 14.695 30.391 1 77.62 96 PRO A CA 1
ATOM 778 C C . PRO A 1 96 ? -19.016 13.375 29.625 1 77.62 96 PRO A C 1
ATOM 780 O O . PRO A 1 96 ? -20.078 12.758 29.547 1 77.62 96 PRO A O 1
ATOM 783 N N . VAL A 1 97 ? -18 13.078 28.922 1 83.44 97 VAL A N 1
ATOM 784 C CA . VAL A 1 97 ? -17.938 11.797 28.234 1 83.44 97 VAL A CA 1
ATOM 785 C C . VAL A 1 97 ? -16.672 11.047 28.641 1 83.44 97 VAL A C 1
ATOM 787 O O . VAL A 1 97 ? -15.625 11.664 28.859 1 83.44 97 VAL A O 1
ATOM 790 N N . THR A 1 98 ? -16.859 9.773 28.859 1 85.75 98 THR A N 1
ATOM 791 C CA . THR A 1 98 ? -15.711 8.961 29.266 1 85.75 98 THR A CA 1
ATOM 792 C C . THR A 1 98 ? -14.789 8.688 28.094 1 85.75 98 THR A C 1
ATOM 794 O O . THR A 1 98 ? -15.203 8.766 26.938 1 85.75 98 THR A O 1
ATOM 797 N N . SER A 1 99 ? -13.539 8.508 28.406 1 86.62 99 SER A N 1
ATOM 798 C CA . SER A 1 99 ? -12.547 8.156 27.391 1 86.62 99 SER A CA 1
ATOM 799 C C . SER A 1 99 ? -12.984 6.926 26.594 1 86.62 99 SER A C 1
ATOM 801 O O . SER A 1 99 ? -12.758 6.852 25.391 1 86.62 99 SER A O 1
ATOM 803 N N . THR A 1 100 ? -13.594 6.035 27.328 1 91.31 100 T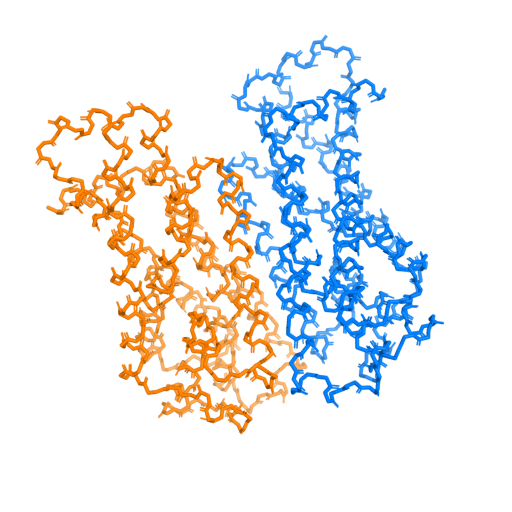HR A N 1
ATOM 804 C CA . THR A 1 100 ? -14.047 4.793 26.703 1 91.31 100 THR A CA 1
ATOM 805 C C . THR A 1 100 ? -15.125 5.07 25.672 1 91.31 100 THR A C 1
ATOM 807 O O . THR A 1 100 ? -15.141 4.457 24.594 1 91.31 100 THR A O 1
ATOM 810 N N . GLN A 1 101 ? -15.938 5.957 25.922 1 92.12 101 GLN A N 1
ATOM 811 C CA . GLN A 1 101 ? -17 6.32 24.984 1 92.12 101 GLN A CA 1
ATOM 812 C C . GLN A 1 101 ? -16.422 7.008 23.75 1 92.12 101 GLN A C 1
ATOM 814 O O . GLN A 1 101 ? -16.922 6.812 22.641 1 92.12 101 GLN A O 1
ATOM 819 N N . MET A 1 102 ? -15.484 7.734 24.016 1 90.12 102 MET A N 1
ATOM 820 C CA . MET A 1 102 ? -14.852 8.438 22.906 1 90.12 102 MET A CA 1
ATOM 821 C C . MET A 1 102 ? -14.156 7.457 21.969 1 90.12 102 MET A C 1
ATOM 823 O O . MET A 1 102 ? -14.297 7.559 20.75 1 90.12 102 MET A O 1
ATOM 827 N N . VAL A 1 103 ? -13.469 6.582 22.547 1 92.44 103 VAL A N 1
ATOM 828 C CA . VAL A 1 103 ? -12.758 5.582 21.766 1 92.44 103 VAL A CA 1
ATOM 829 C C . VAL A 1 103 ? -13.758 4.699 21.016 1 92.44 103 VAL A C 1
ATOM 831 O O . VAL A 1 103 ? -13.555 4.375 19.844 1 92.44 103 VAL A O 1
ATOM 834 N N . LEU A 1 104 ? -14.797 4.367 21.703 1 94.69 104 LEU A N 1
ATOM 835 C CA . LEU A 1 104 ? -15.828 3.539 21.078 1 94.69 104 LEU A CA 1
ATOM 836 C C . LEU A 1 104 ? -16.469 4.254 19.891 1 94.69 104 LEU A C 1
ATOM 838 O O . LEU A 1 104 ? -16.734 3.637 18.859 1 94.69 104 LEU A O 1
ATOM 842 N N . ALA A 1 105 ? -16.719 5.492 20.078 1 93.88 105 ALA A N 1
ATOM 843 C CA . ALA A 1 105 ? -17.297 6.273 18.984 1 93.88 105 ALA A CA 1
ATOM 844 C C . ALA A 1 105 ? -16.375 6.281 17.766 1 93.88 105 ALA A C 1
ATOM 846 O O . ALA A 1 105 ? -16.828 6.156 16.641 1 93.88 105 ALA A O 1
ATOM 847 N N . LYS A 1 106 ? -15.117 6.438 18 1 93.69 106 LYS A N 1
ATOM 848 C CA . LYS A 1 106 ? -14.141 6.441 16.922 1 93.69 106 LYS A CA 1
ATOM 849 C C . LYS A 1 106 ? -14.102 5.09 16.203 1 93.69 106 LYS A C 1
ATOM 851 O O . LYS A 1 106 ? -14.023 5.035 14.984 1 93.69 106 LYS A O 1
ATOM 856 N N . ILE A 1 107 ? -14.18 4.109 16.984 1 95.81 107 ILE A N 1
ATOM 857 C CA . ILE A 1 107 ? -14.109 2.764 16.422 1 95.81 107 ILE A CA 1
ATOM 858 C C . ILE A 1 107 ? -15.367 2.492 15.586 1 95.81 107 ILE A C 1
ATOM 860 O O . ILE A 1 107 ? -15.289 1.894 14.516 1 95.81 107 ILE A O 1
ATOM 864 N N . ILE A 1 108 ? -16.453 2.91 16.062 1 96.44 108 ILE A N 1
ATOM 865 C CA . ILE A 1 108 ? -17.703 2.736 15.328 1 96.44 108 ILE A CA 1
ATOM 866 C C . ILE A 1 108 ? -17.625 3.475 13.992 1 96.44 108 ILE A C 1
ATOM 868 O O . ILE A 1 108 ? -18.078 2.961 12.961 1 96.44 108 ILE A O 1
ATOM 872 N N . VAL A 1 109 ? -17.094 4.613 14.039 1 95.44 109 VAL A N 1
ATOM 873 C CA . VAL A 1 109 ? -16.922 5.395 12.82 1 95.44 109 VAL A CA 1
ATOM 874 C C . VAL A 1 109 ? -16.031 4.637 11.836 1 95.44 109 VAL A C 1
ATOM 876 O O . VAL A 1 109 ? -16.297 4.621 10.633 1 95.44 109 VAL A O 1
ATOM 879 N N . LEU A 1 110 ? -15.016 3.992 12.32 1 95.5 110 LEU A N 1
ATOM 880 C CA . LEU A 1 110 ? -14.125 3.205 11.477 1 95.5 110 LEU A CA 1
ATOM 881 C C . LEU A 1 110 ? -14.875 2.053 10.82 1 95.5 110 LEU A C 1
ATOM 883 O O . LEU A 1 110 ? -14.688 1.782 9.633 1 95.5 110 LEU A O 1
ATOM 887 N N . PHE A 1 111 ? -15.758 1.439 11.562 1 96.88 111 PHE A N 1
ATOM 888 C CA . PHE A 1 111 ? -16.547 0.339 11.023 1 96.88 111 PHE A CA 1
ATOM 889 C C . PHE A 1 111 ? -17.5 0.837 9.945 1 96.88 111 PHE A C 1
ATOM 891 O O . PHE A 1 111 ? -17.703 0.173 8.93 1 96.88 111 PHE A O 1
ATOM 898 N N . ILE A 1 112 ? -18.062 1.938 10.188 1 95.94 112 ILE A N 1
ATOM 899 C CA . ILE A 1 112 ? -19 2.504 9.219 1 95.94 112 ILE A CA 1
ATOM 900 C C . ILE A 1 112 ? -18.266 2.818 7.914 1 95.94 112 ILE A C 1
ATOM 902 O O . ILE A 1 112 ? -18.734 2.457 6.832 1 95.94 112 ILE A O 1
ATOM 906 N N . PHE A 1 113 ? -17.141 3.387 8.031 1 93.62 113 PHE A N 1
ATOM 907 C CA . PHE A 1 113 ? -16.375 3.736 6.84 1 93.62 113 PHE A CA 1
ATOM 908 C C . PHE A 1 113 ? -15.891 2.484 6.117 1 93.62 113 PHE A C 1
ATOM 910 O O . PHE A 1 113 ? -15.812 2.461 4.887 1 93.62 113 PHE A O 1
ATOM 917 N N . GLY A 1 114 ? -15.5 1.499 6.918 1 95.12 114 GLY A N 1
ATOM 918 C CA . GLY A 1 114 ? -15.133 0.234 6.301 1 95.12 114 GLY A CA 1
ATOM 919 C C . GLY A 1 114 ? -16.25 -0.373 5.473 1 95.12 114 GLY A C 1
ATOM 920 O O . GLY A 1 114 ? -16.031 -0.798 4.34 1 95.12 114 GLY A O 1
ATOM 921 N N . ILE A 1 115 ? -17.422 -0.335 6.02 1 95.69 115 ILE A N 1
ATOM 922 C CA . ILE A 1 115 ? -18.594 -0.882 5.336 1 95.69 115 ILE A CA 1
ATOM 923 C C . ILE A 1 115 ? -18.906 -0.038 4.105 1 95.69 115 ILE A C 1
ATOM 925 O O . ILE A 1 115 ? -19.156 -0.576 3.021 1 95.69 115 ILE A O 1
ATOM 929 N N . VAL A 1 116 ? -18.875 1.203 4.266 1 94.44 116 VAL A N 1
ATOM 930 C CA . VAL A 1 116 ? -19.203 2.117 3.18 1 94.44 116 VAL A CA 1
ATOM 931 C C . VAL A 1 116 ? -18.234 1.92 2.02 1 94.44 116 VAL A C 1
ATOM 933 O O . VAL A 1 116 ? -18.641 1.904 0.855 1 94.44 116 VAL A O 1
ATOM 936 N N . PHE A 1 117 ? -17.016 1.812 2.342 1 94.06 117 PHE A N 1
ATOM 937 C CA . PHE A 1 117 ? -16 1.628 1.301 1 94.06 117 PHE A CA 1
ATOM 938 C C . PHE A 1 117 ? -16.266 0.339 0.528 1 94.06 117 PHE A C 1
ATOM 940 O O . PHE A 1 117 ? -16.203 0.327 -0.704 1 94.06 117 PHE A O 1
ATOM 947 N N . CYS A 1 118 ? -16.5 -0.753 1.244 1 95.62 118 CYS A N 1
ATOM 948 C CA . CYS A 1 118 ? -16.719 -2.053 0.614 1 95.62 118 CYS A CA 1
ATOM 949 C C . CYS A 1 118 ? -17.984 -2.049 -0.239 1 95.62 118 CYS A C 1
ATOM 951 O O . CYS A 1 118 ? -17.984 -2.588 -1.347 1 95.62 118 CYS A O 1
ATOM 953 N N . VAL A 1 119 ? -19 -1.468 0.277 1 95.31 119 VAL A N 1
ATOM 954 C CA . VAL A 1 119 ? -20.266 -1.394 -0.464 1 95.31 119 VAL A CA 1
ATOM 955 C C . VAL A 1 119 ? -20.078 -0.515 -1.7 1 95.31 119 VAL A C 1
ATOM 957 O O . VAL A 1 119 ? -20.531 -0.868 -2.791 1 95.31 119 VAL A O 1
ATOM 960 N N . ALA A 1 120 ? -19.453 0.575 -1.518 1 94.44 120 ALA A N 1
ATOM 961 C CA . ALA A 1 120 ? -19.188 1.47 -2.643 1 94.44 120 ALA A CA 1
ATOM 962 C C . ALA A 1 120 ? -18.359 0.781 -3.713 1 94.44 120 ALA A C 1
ATOM 964 O O . ALA A 1 120 ? -18.609 0.94 -4.91 1 94.44 120 ALA A O 1
ATOM 965 N N . SER A 1 121 ? -17.359 0.115 -3.283 1 94.5 121 SER A N 1
ATOM 966 C CA . SER A 1 121 ? -16.516 -0.606 -4.227 1 94.5 121 SER A CA 1
ATOM 967 C C . SER A 1 121 ? -17.312 -1.665 -4.984 1 94.5 121 SER A C 1
ATOM 969 O O . SER A 1 121 ? -17.094 -1.877 -6.18 1 94.5 121 SER A O 1
ATOM 971 N N . THR A 1 122 ? -18.188 -2.332 -4.258 1 95.19 122 THR A N 1
ATOM 972 C CA . THR A 1 122 ? -19.031 -3.346 -4.879 1 95.19 122 THR A CA 1
ATOM 973 C C . THR A 1 122 ? -19.984 -2.707 -5.879 1 95.19 122 THR A C 1
ATOM 975 O O . THR A 1 122 ? -20.188 -3.232 -6.973 1 95.19 122 THR A O 1
ATOM 978 N N . ILE A 1 123 ? -20.531 -1.629 -5.492 1 95.12 123 ILE A N 1
ATOM 979 C CA . ILE A 1 123 ? -21.438 -0.91 -6.395 1 95.12 123 ILE A CA 1
ATOM 980 C C . ILE A 1 123 ? -20.656 -0.456 -7.633 1 95.12 123 ILE A C 1
ATOM 982 O O . ILE A 1 123 ? -21.156 -0.562 -8.758 1 95.12 123 ILE A O 1
ATOM 986 N N . ALA A 1 124 ? -19.516 0.019 -7.441 1 93.75 124 ALA A N 1
ATOM 987 C CA . ALA A 1 124 ? -18.672 0.426 -8.562 1 93.75 124 ALA A CA 1
ATOM 988 C C . ALA A 1 124 ? -18.391 -0.75 -9.492 1 93.75 124 ALA A C 1
ATOM 990 O O . ALA A 1 124 ? -18.406 -0.594 -10.719 1 93.75 124 ALA A O 1
ATOM 991 N N . THR A 1 125 ? -18.141 -1.84 -8.914 1 94.5 125 THR A N 1
ATOM 992 C CA . THR A 1 125 ? -17.875 -3.045 -9.688 1 94.5 125 THR A CA 1
ATOM 993 C C . THR A 1 125 ? -19.109 -3.441 -10.5 1 94.5 125 THR A C 1
ATOM 995 O O . THR A 1 125 ? -19 -3.805 -11.672 1 94.5 125 THR A O 1
ATOM 998 N N . ILE A 1 126 ? -20.25 -3.377 -9.859 1 94.75 126 ILE A N 1
ATOM 999 C CA . ILE A 1 126 ? -21.516 -3.711 -10.516 1 94.75 126 ILE A CA 1
ATOM 1000 C C . ILE A 1 126 ? -21.766 -2.738 -11.664 1 94.75 126 ILE A C 1
ATOM 1002 O O . ILE A 1 126 ? -22.141 -3.15 -12.766 1 94.75 126 ILE A O 1
ATOM 1006 N N . LEU A 1 127 ? -21.562 -1.514 -11.445 1 93.81 127 LEU A N 1
ATOM 1007 C CA . LEU A 1 127 ? -21.797 -0.492 -12.461 1 93.81 127 LEU A CA 1
ATOM 1008 C C . LEU A 1 127 ? -20.875 -0.703 -13.656 1 93.81 127 LEU A C 1
ATOM 1010 O O . LEU A 1 127 ? -21.297 -0.578 -14.805 1 93.81 127 LEU A O 1
ATOM 1014 N N . CYS A 1 128 ? -19.672 -1.019 -13.375 1 91.06 128 CYS A N 1
ATOM 1015 C CA . CYS A 1 128 ? -18.719 -1.276 -14.453 1 91.06 128 CYS A CA 1
ATOM 1016 C C . CYS A 1 128 ? -19.062 -2.57 -15.18 1 91.06 128 CYS A C 1
ATOM 1018 O O . CYS A 1 128 ? -18.859 -2.68 -16.391 1 91.06 128 CYS A O 1
ATOM 1020 N N . GLY A 1 129 ? -19.547 -3.502 -14.484 1 90.69 129 GLY A N 1
ATOM 1021 C CA . GLY A 1 129 ? -19.875 -4.801 -15.047 1 90.69 129 GLY A CA 1
ATOM 1022 C C . GLY A 1 129 ? -21.125 -4.773 -15.914 1 90.69 129 GLY A C 1
ATOM 1023 O O . GLY A 1 129 ? -21.234 -5.543 -16.875 1 90.69 129 GLY A O 1
ATOM 1024 N N . ILE A 1 130 ? -22.109 -3.963 -15.57 1 90.56 130 ILE A N 1
ATOM 1025 C CA . ILE A 1 130 ? -23.359 -3.869 -16.328 1 90.56 130 ILE A CA 1
ATOM 1026 C C . ILE A 1 130 ? -23.062 -3.469 -17.766 1 90.56 130 ILE A C 1
ATOM 1028 O O . ILE A 1 130 ? -23.703 -3.955 -18.703 1 90.56 130 ILE A O 1
ATOM 1032 N N . GLY A 1 131 ? -22.047 -2.75 -17.984 1 83.38 131 GLY A N 1
ATOM 1033 C CA . GLY A 1 131 ? -21.734 -2.26 -19.312 1 83.38 131 GLY A CA 1
ATOM 1034 C C . GLY A 1 131 ? -20.953 -3.258 -20.141 1 83.38 131 GLY A C 1
ATOM 1035 O O . GLY A 1 131 ? -21.031 -3.238 -21.375 1 83.38 131 GLY A O 1
ATOM 1036 N N . THR A 1 132 ? -20.328 -4.234 -19.547 1 83.31 132 THR A N 1
ATOM 1037 C CA . THR A 1 132 ? -19.375 -5.02 -20.312 1 83.31 132 THR A CA 1
ATOM 1038 C C . THR A 1 132 ? -19.578 -6.512 -20.062 1 83.31 132 THR A C 1
ATOM 1040 O O . THR A 1 132 ? -19.188 -7.34 -20.891 1 83.31 132 THR A O 1
ATOM 1043 N N . LEU A 1 133 ? -20.219 -6.816 -18.859 1 89.88 133 LEU A N 1
ATOM 1044 C CA . LEU A 1 133 ? -20.344 -8.211 -18.453 1 89.88 133 LEU A CA 1
ATOM 1045 C C . LEU A 1 133 ? -21.781 -8.539 -18.062 1 89.88 133 LEU A C 1
ATOM 1047 O O . LEU A 1 133 ? -22.688 -7.75 -18.312 1 89.88 133 LEU A O 1
ATOM 1051 N N . GLU A 1 134 ? -21.953 -9.75 -17.625 1 88.69 134 GLU A N 1
ATOM 1052 C CA . GLU A 1 134 ? -23.266 -10.156 -17.141 1 88.69 134 GLU A CA 1
ATOM 1053 C C . GLU A 1 134 ? -23.312 -10.117 -15.609 1 88.69 134 GLU A C 1
ATOM 1055 O O . GLU A 1 134 ? -22.703 -10.953 -14.938 1 88.69 134 GLU A O 1
ATOM 1060 N N . VAL A 1 135 ? -23.969 -9.195 -15.156 1 89.88 135 VAL A N 1
ATOM 1061 C CA . VAL A 1 135 ? -24.047 -8.977 -13.711 1 89.88 135 VAL A CA 1
ATOM 1062 C C . VAL A 1 135 ? -25.141 -9.859 -13.109 1 89.88 135 VAL A C 1
ATOM 1064 O O . VAL A 1 135 ? -26.25 -9.922 -13.641 1 89.88 135 VAL A O 1
ATOM 1067 N N . TYR A 1 136 ? -24.75 -10.578 -12.094 1 88.19 136 TYR A N 1
ATOM 1068 C CA . TYR A 1 136 ? -25.719 -11.398 -11.383 1 88.19 136 TYR A CA 1
ATOM 1069 C C . TYR A 1 136 ? -25.344 -11.547 -9.914 1 88.19 136 TYR A C 1
ATOM 1071 O O . TYR A 1 136 ? -24.234 -11.164 -9.516 1 88.19 136 TYR A O 1
ATOM 1079 N N . GLY A 1 137 ? -26.328 -11.984 -9.062 1 91.06 137 GLY A N 1
ATOM 1080 C CA . GLY A 1 137 ? -26.078 -12.234 -7.652 1 91.06 137 GLY A CA 1
ATOM 1081 C C . GLY A 1 137 ? -25.75 -10.977 -6.867 1 91.06 137 GLY A C 1
ATOM 1082 O O . GLY A 1 137 ? -24.859 -10.977 -6.027 1 91.06 137 GLY A O 1
ATOM 1083 N N . ILE A 1 138 ? -26.375 -9.992 -7.203 1 92.06 138 ILE A N 1
ATOM 1084 C CA . ILE A 1 138 ? -26.094 -8.672 -6.637 1 92.06 138 ILE A CA 1
ATOM 1085 C C . ILE A 1 138 ? -26.344 -8.703 -5.133 1 92.06 138 ILE A C 1
ATOM 1087 O O . ILE A 1 138 ? -25.547 -8.148 -4.359 1 92.06 138 ILE A O 1
ATOM 1091 N N . GLY A 1 139 ? -27.375 -9.32 -4.691 1 93.5 139 GLY A N 1
ATOM 1092 C CA . GLY A 1 139 ? -27.688 -9.391 -3.273 1 93.5 139 GLY A CA 1
ATOM 1093 C C . GLY A 1 139 ? -26.578 -10.047 -2.457 1 93.5 139 GLY A C 1
ATOM 1094 O O . GLY A 1 139 ? -26.172 -9.516 -1.425 1 93.5 139 GLY A O 1
ATOM 1095 N N . TYR A 1 140 ? -26.188 -11.133 -2.908 1 95.12 140 TYR A N 1
ATOM 1096 C CA . TYR A 1 140 ? -25.125 -11.859 -2.213 1 95.12 140 TYR A CA 1
ATOM 1097 C C . TYR A 1 140 ? -23.859 -11.023 -2.158 1 95.12 140 TYR A C 1
ATOM 1099 O O . TYR A 1 140 ? -23.203 -10.938 -1.111 1 95.12 140 TYR A O 1
ATOM 1107 N N . LYS A 1 141 ? -23.5 -10.453 -3.295 1 95 141 LYS A N 1
ATOM 1108 C CA . LYS A 1 141 ? -22.25 -9.703 -3.381 1 95 141 LYS A CA 1
ATOM 1109 C C . LYS A 1 141 ? -22.281 -8.469 -2.475 1 95 141 LYS A C 1
ATOM 1111 O O . LYS A 1 141 ? -21.266 -8.102 -1.889 1 95 141 LYS A O 1
ATOM 1116 N N . LEU A 1 142 ? -23.453 -7.91 -2.312 1 95.12 142 LEU A N 1
ATOM 1117 C CA . LEU A 1 142 ? -23.594 -6.77 -1.415 1 95.12 142 LEU A CA 1
ATOM 1118 C C . LEU A 1 142 ? -23.516 -7.211 0.043 1 95.12 142 LEU A C 1
ATOM 1120 O O . LEU A 1 142 ? -22.938 -6.512 0.878 1 95.12 142 LEU A O 1
ATOM 1124 N N . PHE A 1 143 ? -24.094 -8.328 0.319 1 96 143 PHE A N 1
ATOM 1125 C CA . PHE A 1 143 ? -24 -8.867 1.672 1 96 143 PHE A CA 1
ATOM 1126 C C . PHE A 1 143 ? -22.562 -9.219 2.023 1 96 143 PHE A C 1
ATOM 1128 O O . PHE A 1 143 ? -22.109 -8.953 3.139 1 96 143 PHE A O 1
ATOM 1135 N N . LEU A 1 144 ? -21.953 -9.82 1.095 1 94.88 144 LEU A N 1
ATOM 1136 C CA . LEU A 1 144 ? -20.547 -10.172 1.291 1 94.88 144 LEU A CA 1
ATOM 1137 C C . LEU A 1 144 ? -19.703 -8.922 1.499 1 94.88 144 LEU A C 1
ATOM 1139 O O . LEU A 1 144 ? -18.734 -8.938 2.268 1 94.88 144 LEU A O 1
ATOM 1143 N N . ALA A 1 145 ? -20.047 -7.883 0.773 1 95.06 145 ALA A N 1
ATOM 1144 C CA . ALA A 1 145 ? -19.328 -6.613 0.908 1 95.06 145 ALA A CA 1
ATOM 1145 C C . ALA A 1 145 ? -19.438 -6.07 2.33 1 95.06 145 ALA A C 1
ATOM 1147 O O . ALA A 1 145 ? -18.453 -5.602 2.898 1 95.06 145 ALA A O 1
ATOM 1148 N N . VAL A 1 146 ? -20.594 -6.168 2.873 1 95.94 146 VAL A N 1
ATOM 1149 C CA . VAL A 1 146 ? -20.828 -5.695 4.234 1 95.94 146 VAL A CA 1
ATOM 1150 C C . VAL A 1 146 ? -20.016 -6.535 5.215 1 95.94 146 VAL A C 1
ATOM 1152 O O . VAL A 1 146 ? -19.344 -5.996 6.102 1 95.94 146 VAL A O 1
ATOM 1155 N N . GLU A 1 147 ? -20.062 -7.809 5.039 1 95.62 147 GLU A N 1
ATOM 1156 C CA . GLU A 1 147 ? -19.297 -8.703 5.914 1 95.62 147 GLU A CA 1
ATOM 1157 C C . GLU A 1 147 ? -17.797 -8.438 5.809 1 95.62 147 GLU A C 1
ATOM 1159 O O . GLU A 1 147 ? -17.109 -8.383 6.824 1 95.62 147 GLU A O 1
ATOM 1164 N N . THR A 1 148 ? -17.375 -8.312 4.598 1 94.62 148 THR A N 1
ATOM 1165 C CA . THR A 1 148 ? -15.953 -8.055 4.371 1 94.62 148 THR A CA 1
ATOM 1166 C C . THR A 1 148 ? -15.523 -6.75 5.027 1 94.62 148 THR A C 1
ATOM 1168 O O . THR A 1 148 ? -14.438 -6.664 5.598 1 94.62 148 THR A O 1
ATOM 1171 N N . GLY A 1 149 ? -16.391 -5.703 4.906 1 95.62 149 GLY A N 1
ATOM 1172 C CA . GLY A 1 149 ? -16.094 -4.438 5.555 1 95.62 149 GLY A CA 1
ATOM 1173 C C . GLY A 1 149 ? -15.922 -4.566 7.059 1 95.62 149 GLY A C 1
ATOM 1174 O O . GLY A 1 149 ? -15.008 -3.979 7.641 1 95.62 149 GLY A O 1
ATOM 1175 N N . ILE A 1 150 ? -16.766 -5.348 7.605 1 96.56 150 ILE A N 1
ATOM 1176 C CA . ILE A 1 150 ? -16.734 -5.551 9.047 1 96.56 150 ILE A CA 1
ATOM 1177 C C . ILE A 1 150 ? -15.484 -6.355 9.422 1 96.56 150 ILE A C 1
ATOM 1179 O O . ILE A 1 150 ? -14.758 -5.992 10.352 1 96.56 150 ILE A O 1
ATOM 1183 N N . PHE A 1 151 ? -15.211 -7.402 8.688 1 96.44 151 PHE A N 1
ATOM 1184 C CA . PHE A 1 151 ? -14.109 -8.297 9.008 1 96.44 151 PHE A CA 1
ATOM 1185 C C . PHE A 1 151 ? -12.773 -7.594 8.844 1 96.44 151 PHE A C 1
ATOM 1187 O O . PHE A 1 151 ? -11.906 -7.676 9.719 1 96.44 151 PHE A O 1
ATOM 1194 N N . ILE A 1 152 ? -12.648 -6.906 7.789 1 94.38 152 ILE A N 1
ATOM 1195 C CA . ILE A 1 152 ? -11.367 -6.266 7.523 1 94.38 152 ILE A CA 1
ATOM 1196 C C . ILE A 1 152 ? -11.141 -5.125 8.516 1 94.38 152 ILE A C 1
ATOM 1198 O O . ILE A 1 152 ? -10.023 -4.918 8.992 1 94.38 152 ILE A O 1
ATOM 1202 N N . THR A 1 153 ? -12.18 -4.391 8.812 1 96.25 153 THR A N 1
ATOM 1203 C CA . THR A 1 153 ? -12.039 -3.316 9.789 1 96.25 153 THR A CA 1
ATOM 1204 C C . THR A 1 153 ? -11.672 -3.877 11.156 1 96.25 153 THR A C 1
ATOM 1206 O O . THR A 1 153 ? -10.773 -3.355 11.828 1 96.25 153 THR A O 1
ATOM 1209 N N . ALA A 1 154 ? -12.352 -4.926 11.5 1 96.38 154 ALA A N 1
ATOM 1210 C CA . ALA A 1 154 ? -12.023 -5.578 12.758 1 96.38 154 ALA A CA 1
ATOM 1211 C C . ALA A 1 154 ? -10.578 -6.059 12.773 1 96.38 154 ALA A C 1
ATOM 1213 O O . ALA A 1 154 ? -9.883 -5.934 13.781 1 96.38 154 ALA A O 1
ATOM 1214 N N . GLY A 1 155 ? -10.172 -6.59 11.641 1 94.75 155 GLY A N 1
ATOM 1215 C CA . GLY A 1 155 ? -8.812 -7.102 11.531 1 94.75 155 GLY A CA 1
ATOM 1216 C C . GLY A 1 155 ? -7.766 -6.008 11.453 1 94.75 155 GLY A C 1
ATOM 1217 O O . GLY A 1 155 ? -6.574 -6.27 11.609 1 94.75 155 GLY A O 1
ATOM 1218 N N . THR A 1 156 ? -8.164 -4.82 11.219 1 94.75 156 THR A N 1
ATOM 1219 C CA . THR A 1 156 ? -7.246 -3.695 11.094 1 94.75 156 THR A CA 1
ATOM 1220 C C . THR A 1 156 ? -7.078 -2.986 12.438 1 94.75 156 THR A C 1
ATOM 1222 O O . THR A 1 156 ? -6.199 -2.137 12.586 1 94.75 156 THR A O 1
ATOM 1225 N N . LEU A 1 157 ? -7.824 -3.33 13.43 1 95.81 157 LEU A N 1
ATOM 1226 C CA . LEU A 1 157 ? -7.793 -2.645 14.719 1 95.81 157 LEU A CA 1
ATOM 1227 C C . LEU A 1 157 ? -6.434 -2.816 15.391 1 95.81 157 LEU A C 1
ATOM 1229 O O . LEU A 1 157 ? -5.938 -1.891 16.031 1 95.81 157 LEU A O 1
ATOM 1233 N N . PRO A 1 158 ? -5.812 -3.98 15.258 1 94.19 158 PRO A N 1
ATOM 1234 C CA . PRO A 1 158 ? -4.461 -4.078 15.82 1 94.19 158 PRO A CA 1
ATOM 1235 C C . PRO A 1 158 ? -3.498 -3.055 15.227 1 94.19 158 PRO A C 1
ATOM 1237 O O . PRO A 1 158 ? -2.605 -2.564 15.922 1 94.19 158 PRO A O 1
ATOM 1240 N N . LEU A 1 159 ? -3.637 -2.826 14.008 1 92.62 159 LEU A N 1
ATOM 1241 C CA . LEU A 1 159 ? -2.844 -1.78 13.375 1 92.62 159 LEU A CA 1
ATOM 1242 C C . LEU A 1 159 ? -3.107 -0.427 14.023 1 92.62 159 LEU A C 1
ATOM 1244 O O . LEU A 1 159 ? -2.184 0.371 14.203 1 92.62 159 LEU A O 1
ATOM 1248 N N . ILE A 1 160 ? -4.352 -0.155 14.375 1 93.81 160 ILE A N 1
ATOM 1249 C CA . ILE A 1 160 ? -4.727 1.111 14.992 1 93.81 160 ILE A CA 1
ATOM 1250 C C . ILE A 1 160 ? -4.082 1.224 16.375 1 93.81 160 ILE A C 1
ATOM 1252 O O . ILE A 1 160 ? -3.691 2.314 16.797 1 93.81 160 ILE A O 1
ATOM 1256 N N . VAL A 1 161 ? -3.971 0.09 17.047 1 94.38 161 VAL A N 1
ATOM 1257 C CA . VAL A 1 161 ? -3.275 0.085 18.328 1 94.38 161 VAL A CA 1
ATOM 1258 C C . VAL A 1 161 ? -1.854 0.618 18.156 1 94.38 161 VAL A C 1
ATOM 1260 O O . VAL A 1 161 ? -1.397 1.459 18.922 1 94.38 161 VAL A O 1
ATOM 1263 N N . LEU A 1 162 ? -1.256 0.204 17.109 1 90.12 162 LEU A N 1
ATOM 1264 C CA . LEU A 1 162 ? 0.118 0.62 16.859 1 90.12 162 LEU A CA 1
ATOM 1265 C C . LEU A 1 162 ? 0.178 2.098 16.484 1 90.12 162 LEU A C 1
ATOM 1267 O O . LEU A 1 162 ? 1.087 2.814 16.906 1 90.12 162 LEU A O 1
ATOM 1271 N N . VAL A 1 163 ? -0.73 2.463 15.688 1 87.25 163 VAL A N 1
ATOM 1272 C CA . VAL A 1 163 ? -0.784 3.857 15.258 1 87.25 163 VAL A CA 1
ATOM 1273 C C . VAL A 1 163 ? -0.981 4.766 16.469 1 87.25 163 VAL A C 1
ATOM 1275 O O . VAL A 1 163 ? -0.308 5.789 16.594 1 87.25 163 VAL A O 1
ATOM 1278 N N . VAL A 1 164 ? -1.853 4.391 17.359 1 87.31 164 VAL A N 1
ATOM 1279 C CA . VAL A 1 164 ? -2.141 5.191 18.547 1 87.31 164 VAL A CA 1
ATOM 1280 C C . VAL A 1 164 ? -0.971 5.113 19.516 1 87.31 164 VAL A C 1
ATOM 1282 O O . VAL A 1 164 ? -0.618 6.109 20.156 1 87.31 164 VAL A O 1
ATOM 1285 N N . PHE A 1 165 ? -0.41 3.98 19.594 1 88.06 165 PHE A N 1
ATOM 1286 C CA . PHE A 1 165 ? 0.692 3.768 20.531 1 88.06 165 PHE A CA 1
ATOM 1287 C C . PHE A 1 165 ? 1.888 4.637 20.156 1 88.06 165 PHE A C 1
ATOM 1289 O O . PHE A 1 165 ? 2.463 5.309 21.016 1 88.06 165 PHE A O 1
ATOM 1296 N N . PHE A 1 166 ? 2.254 4.641 18.922 1 78.75 166 PHE A N 1
ATOM 1297 C CA . PHE A 1 166 ? 3.43 5.398 18.516 1 78.75 166 PHE A CA 1
ATOM 1298 C C . PHE A 1 166 ? 3.102 6.879 18.391 1 78.75 166 PHE A C 1
ATOM 1300 O O . PHE A 1 166 ? 3.973 7.734 18.578 1 78.75 166 PHE A O 1
ATOM 1307 N N . SER A 1 167 ? 1.803 7.195 18.219 1 70.25 167 SER A N 1
ATOM 1308 C CA . SER A 1 167 ? 1.277 8.555 18.125 1 70.25 167 SER A CA 1
ATOM 1309 C C . SER A 1 167 ? 2.342 9.523 17.625 1 70.25 167 SER A C 1
ATOM 1311 O O . SER A 1 167 ? 2.551 10.586 18.219 1 70.25 167 SER A O 1
ATOM 1313 N N . LYS A 1 168 ? 3.176 9.055 16.688 1 73.81 168 LYS A N 1
ATOM 1314 C CA . LYS A 1 168 ? 4.246 9.898 16.172 1 73.81 168 LYS A CA 1
ATOM 1315 C C . LYS A 1 168 ? 3.725 10.828 15.078 1 73.81 168 LYS A C 1
ATOM 1317 O O . LYS A 1 168 ? 2.668 11.445 15.234 1 73.81 168 LYS A O 1
ATOM 1322 N N . THR A 1 169 ? 4.301 10.711 13.898 1 72 169 THR A N 1
ATOM 1323 C CA . THR A 1 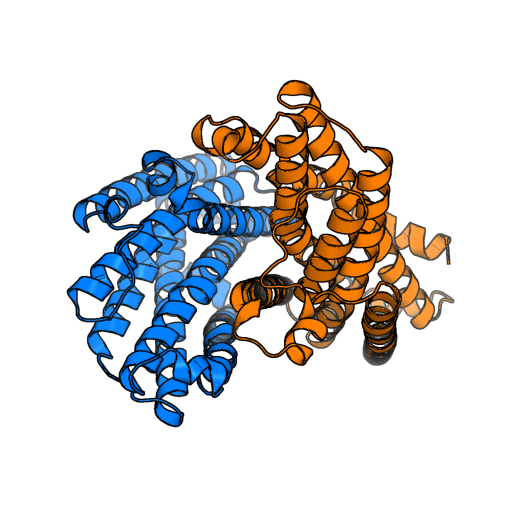169 ? 3.928 11.578 12.789 1 72 169 THR A CA 1
ATOM 1324 C C . THR A 1 169 ? 2.969 10.859 11.844 1 72 169 THR A C 1
ATOM 1326 O O . THR A 1 169 ? 2.852 9.633 11.883 1 72 169 THR A O 1
ATOM 1329 N N . TYR A 1 170 ? 2.164 11.617 11.258 1 73.19 170 TYR A N 1
ATOM 1330 C CA . TYR A 1 170 ? 1.25 11.094 10.25 1 73.19 170 TYR A CA 1
ATOM 1331 C C . TYR A 1 170 ? 1.991 10.227 9.242 1 73.19 170 TYR A C 1
ATOM 1333 O O . TYR A 1 170 ? 1.482 9.188 8.82 1 73.19 170 TYR A O 1
ATOM 1341 N N . VAL A 1 171 ? 3.18 10.648 9 1 71.38 171 VAL A N 1
ATOM 1342 C CA . VAL A 1 171 ? 3.986 9.93 8.023 1 71.38 171 VAL A CA 1
ATOM 1343 C C . VAL A 1 171 ? 4.297 8.523 8.547 1 71.38 171 VAL A C 1
ATOM 1345 O O . VAL A 1 171 ? 4.191 7.543 7.805 1 71.38 171 VAL A O 1
ATOM 1348 N N . PHE A 1 172 ? 4.633 8.453 9.734 1 76.81 172 PHE A N 1
ATOM 1349 C CA . PHE A 1 172 ? 4.93 7.168 10.359 1 76.81 172 PHE A CA 1
ATOM 1350 C C . PHE A 1 172 ? 3.707 6.258 10.328 1 76.81 172 PHE A C 1
ATOM 1352 O O . PHE A 1 172 ? 3.824 5.062 10.062 1 76.81 172 PHE A O 1
ATOM 1359 N N . SER A 1 173 ? 2.609 6.844 10.609 1 80.94 173 SER A N 1
ATOM 1360 C CA . SER A 1 173 ? 1.371 6.074 10.633 1 80.94 173 SER A CA 1
ATOM 1361 C C . SER A 1 173 ? 1.04 5.516 9.25 1 80.94 173 SER A C 1
ATOM 1363 O O . SER A 1 173 ? 0.621 4.363 9.125 1 80.94 173 SER A O 1
ATOM 1365 N N . ILE A 1 174 ? 1.329 6.254 8.305 1 76.69 174 ILE A N 1
ATOM 1366 C CA . ILE A 1 174 ? 1.058 5.84 6.934 1 76.69 174 ILE A CA 1
ATOM 1367 C C . ILE A 1 174 ? 1.973 4.68 6.555 1 76.69 174 ILE A C 1
ATOM 1369 O O . ILE A 1 174 ? 1.518 3.682 5.992 1 76.69 174 ILE A O 1
ATOM 1373 N N . LEU A 1 175 ? 3.176 4.832 6.844 1 76.44 175 LEU A N 1
ATOM 1374 C CA . LEU A 1 175 ? 4.141 3.787 6.527 1 76.44 175 LEU A CA 1
ATOM 1375 C C . LEU A 1 175 ? 3.781 2.482 7.227 1 76.44 175 LEU A C 1
ATOM 1377 O O . LEU A 1 175 ? 3.932 1.402 6.652 1 76.44 175 LEU A O 1
ATOM 1381 N N . LEU A 1 176 ? 3.307 2.623 8.391 1 83.12 176 LEU A N 1
ATOM 1382 C CA . LEU A 1 176 ? 2.877 1.442 9.133 1 83.12 176 LEU A CA 1
ATOM 1383 C C . LEU A 1 176 ? 1.678 0.784 8.461 1 83.12 176 LEU A C 1
ATOM 1385 O O . LEU A 1 176 ? 1.56 -0.443 8.453 1 83.12 176 LEU A O 1
ATOM 1389 N N . CYS A 1 177 ? 0.777 1.598 7.953 1 84.31 177 CYS A N 1
ATOM 1390 C CA . CYS A 1 177 ? -0.403 1.071 7.273 1 84.31 177 CYS A CA 1
ATOM 1391 C C . CYS A 1 177 ? -0.016 0.331 6 1 84.31 177 CYS A C 1
ATOM 1393 O O . CYS A 1 177 ? -0.543 -0.747 5.719 1 84.31 177 CYS A O 1
ATOM 1395 N N . VAL A 1 178 ? 0.854 0.929 5.312 1 78.5 178 VAL A N 1
ATOM 1396 C CA . VAL A 1 178 ? 1.312 0.312 4.074 1 78.5 178 VAL A CA 1
ATOM 1397 C C . VAL A 1 178 ? 2.043 -0.993 4.383 1 78.5 178 VAL A C 1
ATOM 1399 O O . VAL A 1 178 ? 1.82 -2.008 3.721 1 78.5 178 VAL A O 1
ATOM 1402 N N . PHE A 1 179 ? 2.912 -0.934 5.344 1 82.81 179 PHE A N 1
ATOM 1403 C CA . PHE A 1 179 ? 3.637 -2.137 5.738 1 82.81 179 PHE A CA 1
ATOM 1404 C C . PHE A 1 179 ? 2.672 -3.246 6.137 1 82.81 179 PHE A C 1
ATOM 1406 O O . PHE A 1 179 ? 2.844 -4.398 5.738 1 82.81 179 PHE A O 1
ATOM 1413 N N . TYR A 1 180 ? 1.763 -2.85 6.965 1 86.19 180 TYR A N 1
ATOM 1414 C CA . TYR A 1 180 ? 0.76 -3.809 7.414 1 86.19 180 TYR A CA 1
ATOM 1415 C C . TYR A 1 180 ? 0.043 -4.445 6.23 1 86.19 180 TYR A C 1
ATOM 1417 O O . TYR A 1 180 ? -0.15 -5.664 6.195 1 86.19 180 TYR A O 1
ATOM 1425 N N . SER A 1 181 ? -0.367 -3.658 5.293 1 82.88 181 SER A N 1
ATOM 1426 C CA . SER A 1 181 ? -1.104 -4.145 4.133 1 82.88 181 SER A CA 1
ATOM 1427 C C . SER A 1 181 ? -0.237 -5.055 3.268 1 82.88 181 SER A C 1
ATOM 1429 O O . SER A 1 181 ? -0.689 -6.109 2.818 1 82.88 181 SER A O 1
ATOM 1431 N N . VAL A 1 182 ? 0.978 -4.699 3.057 1 78.38 182 VAL A N 1
ATOM 1432 C CA . VAL A 1 182 ? 1.884 -5.484 2.223 1 78.38 182 VAL A CA 1
ATOM 1433 C C . VAL A 1 182 ? 2.219 -6.801 2.918 1 78.38 182 VAL A C 1
ATOM 1435 O O . VAL A 1 182 ? 2.33 -7.844 2.268 1 78.38 182 VAL A O 1
ATOM 1438 N N . LEU A 1 183 ? 2.418 -6.688 4.18 1 82.38 183 LEU A N 1
ATOM 1439 C CA . LEU A 1 183 ? 2.691 -7.902 4.941 1 82.38 183 LEU A CA 1
ATOM 1440 C C . LEU A 1 183 ? 1.537 -8.891 4.824 1 82.38 183 LEU A C 1
ATOM 1442 O O . LEU A 1 183 ? 1.758 -10.086 4.602 1 82.38 183 LEU A O 1
ATOM 1446 N N . ASN A 1 184 ? 0.382 -8.344 4.977 1 85.12 184 ASN A N 1
ATOM 1447 C CA . ASN A 1 184 ? -0.802 -9.188 4.879 1 85.12 184 ASN A CA 1
ATOM 1448 C C . ASN A 1 184 ? -0.967 -9.758 3.473 1 85.12 184 ASN A C 1
ATOM 1450 O O . ASN A 1 184 ? -1.308 -10.938 3.312 1 85.12 184 ASN A O 1
ATOM 1454 N N . MET A 1 185 ? -0.737 -9.016 2.545 1 78.94 185 MET A N 1
ATOM 1455 C CA . MET A 1 185 ? -0.865 -9.469 1.163 1 78.94 185 MET A CA 1
ATOM 1456 C C . MET A 1 185 ? 0.212 -10.492 0.825 1 78.94 185 MET A C 1
ATOM 1458 O O . MET A 1 185 ? -0.059 -11.477 0.139 1 78.94 185 MET A O 1
ATOM 1462 N N . SER A 1 186 ? 1.398 -10.25 1.272 1 76.56 186 SER A N 1
ATOM 1463 C CA . SER A 1 186 ? 2.484 -11.195 1.03 1 76.56 186 SER A CA 1
ATOM 1464 C C . SER A 1 186 ? 2.219 -12.531 1.711 1 76.56 186 SER A C 1
ATOM 1466 O O . SER A 1 186 ? 2.504 -13.594 1.146 1 76.56 186 SER A O 1
ATOM 1468 N N . ALA A 1 187 ? 1.745 -12.43 2.879 1 82.69 187 ALA A N 1
ATOM 1469 C CA . ALA A 1 187 ? 1.397 -13.664 3.582 1 82.69 187 ALA A CA 1
ATOM 1470 C C . ALA A 1 187 ? 0.328 -14.445 2.824 1 82.69 187 ALA A C 1
ATOM 1472 O O . ALA A 1 187 ? 0.363 -15.672 2.781 1 82.69 187 ALA A O 1
ATOM 1473 N N . THR A 1 188 ? -0.59 -13.742 2.277 1 84.38 188 THR A N 1
ATOM 1474 C CA . THR A 1 188 ? -1.639 -14.391 1.501 1 84.38 188 THR A CA 1
ATOM 1475 C C . THR A 1 188 ? -1.056 -15.07 0.263 1 84.38 188 THR A C 1
ATOM 1477 O O . THR A 1 188 ? -1.464 -16.172 -0.098 1 84.38 188 THR A O 1
ATOM 1480 N N . ALA A 1 189 ? -0.122 -14.445 -0.332 1 75.5 189 ALA A N 1
ATOM 1481 C CA . ALA A 1 189 ? 0.507 -14.984 -1.535 1 75.5 189 ALA A CA 1
ATOM 1482 C C . ALA A 1 189 ? 1.359 -16.203 -1.208 1 75.5 189 ALA A C 1
ATOM 1484 O O . ALA A 1 189 ? 1.559 -17.078 -2.059 1 75.5 189 ALA A O 1
ATOM 1485 N N . LEU A 1 190 ? 1.84 -16.266 -0.015 1 77.38 190 LEU A N 1
ATOM 1486 C CA . LEU A 1 190 ? 2.67 -17.391 0.417 1 77.38 190 LEU A CA 1
ATOM 1487 C C . LEU A 1 190 ? 1.849 -18.406 1.211 1 77.38 190 LEU A C 1
ATOM 1489 O O . LEU A 1 190 ? 2.326 -18.953 2.205 1 77.38 190 LEU A O 1
ATOM 1493 N N . PHE A 1 191 ? 0.623 -18.5 0.812 1 82.5 191 PHE A N 1
ATOM 1494 C CA . PHE A 1 191 ? -0.294 -19.359 1.549 1 82.5 191 PHE A CA 1
ATOM 1495 C C . PHE A 1 191 ? 0.203 -20.797 1.553 1 82.5 191 PHE A C 1
ATOM 1497 O O . PHE A 1 191 ? -0.135 -21.578 2.449 1 82.5 191 PHE A O 1
ATOM 1504 N N . ASP A 1 192 ? 1.012 -21.266 0.571 1 78.38 192 ASP A N 1
ATOM 1505 C CA . ASP A 1 192 ? 1.469 -22.641 0.446 1 78.38 192 ASP A CA 1
ATOM 1506 C C . ASP A 1 192 ? 2.729 -22.891 1.275 1 78.38 192 ASP A C 1
ATOM 1508 O O . ASP A 1 192 ? 3.143 -24.031 1.469 1 78.38 192 ASP A O 1
ATOM 1512 N N . THR A 1 193 ? 3.305 -21.828 1.768 1 75.44 193 THR A N 1
ATOM 1513 C CA . THR A 1 193 ? 4.566 -21.953 2.488 1 75.44 193 THR A CA 1
ATOM 1514 C C . THR A 1 193 ? 4.367 -21.672 3.977 1 75.44 193 THR A C 1
ATOM 1516 O O . THR A 1 193 ? 5.051 -22.266 4.82 1 75.44 193 THR A O 1
ATOM 1519 N N . LEU A 1 194 ? 3.445 -20.859 4.23 1 80.31 194 LEU A N 1
ATOM 1520 C CA . LEU A 1 194 ? 3.244 -20.453 5.617 1 80.31 194 LEU A CA 1
ATOM 1521 C C . LEU A 1 194 ? 2.311 -21.422 6.336 1 80.31 194 LEU A C 1
ATOM 1523 O O . LEU A 1 194 ? 1.37 -21.938 5.738 1 80.31 194 LEU A O 1
ATOM 1527 N N . PRO A 1 195 ? 2.666 -21.609 7.578 1 83.62 195 PRO A N 1
ATOM 1528 C CA . PRO A 1 195 ? 1.756 -22.453 8.352 1 83.62 195 PRO A CA 1
ATOM 1529 C C . PRO A 1 195 ? 0.358 -21.859 8.477 1 83.62 195 PRO A C 1
ATOM 1531 O O . PRO A 1 195 ? 0.208 -20.625 8.5 1 83.62 195 PRO A O 1
ATOM 1534 N N . LYS A 1 196 ? -0.594 -22.719 8.672 1 87.94 196 LYS A N 1
ATOM 1535 C CA . LYS A 1 196 ? -2.004 -22.344 8.75 1 87.94 196 LYS A CA 1
ATOM 1536 C C . LYS A 1 196 ? -2.256 -21.391 9.914 1 87.94 196 LYS A C 1
ATOM 1538 O O . LYS A 1 196 ? -3.023 -20.438 9.781 1 87.94 196 LYS A O 1
ATOM 1543 N N . THR A 1 197 ? -1.595 -21.594 10.961 1 86.94 197 THR A N 1
ATOM 1544 C CA . THR A 1 197 ? -1.809 -20.781 12.156 1 86.94 197 THR A CA 1
ATOM 1545 C C . THR A 1 197 ? -1.393 -19.344 11.906 1 86.94 197 THR A C 1
ATOM 1547 O O . THR A 1 197 ? -2.062 -18.406 12.359 1 86.94 197 THR A O 1
ATOM 1550 N N . MET A 1 198 ? -0.34 -19.203 11.156 1 85.25 198 MET A N 1
ATOM 1551 C CA . MET A 1 198 ? 0.142 -17.859 10.852 1 85.25 198 MET A CA 1
ATOM 1552 C C . MET A 1 198 ? -0.813 -17.141 9.898 1 85.25 198 MET A C 1
ATOM 1554 O O . MET A 1 198 ? -1.044 -15.938 10.039 1 85.25 198 MET A O 1
ATOM 1558 N N . LEU A 1 199 ? -1.353 -17.875 9.047 1 88.75 199 LEU A N 1
ATOM 1559 C CA . LEU A 1 199 ? -2.279 -17.297 8.078 1 88.75 199 LEU A CA 1
ATOM 1560 C C . LEU A 1 199 ? -3.586 -16.891 8.75 1 88.75 199 LEU A C 1
ATOM 1562 O O . LEU A 1 199 ? -4.184 -15.875 8.391 1 88.75 199 LEU A O 1
ATOM 1566 N N . TRP A 1 200 ? -3.959 -17.641 9.789 1 90.56 200 TRP A N 1
ATOM 1567 C CA . TRP A 1 200 ? -5.219 -17.375 10.469 1 90.56 200 TRP A CA 1
ATOM 1568 C C . TRP A 1 200 ? -5.059 -16.234 11.477 1 90.56 200 TRP A C 1
ATOM 1570 O O . TRP A 1 200 ? -6.043 -15.648 11.922 1 90.56 200 TRP A O 1
ATOM 1580 N N . LEU A 1 201 ? -3.822 -15.93 11.75 1 88.44 201 LEU A N 1
ATOM 1581 C CA . LEU A 1 201 ? -3.57 -14.844 12.695 1 88.44 201 LEU A CA 1
ATOM 1582 C C . LEU A 1 201 ? -3.537 -13.5 11.992 1 88.44 201 LEU A C 1
ATOM 1584 O O . LEU A 1 201 ? -3.676 -12.453 12.625 1 88.44 201 LEU A O 1
ATOM 1588 N N . LEU A 1 202 ? -3.369 -13.57 10.742 1 89.62 202 LEU A N 1
ATOM 1589 C CA . LEU A 1 202 ? -3.396 -12.344 9.953 1 89.62 202 LEU A CA 1
ATOM 1590 C C . LEU A 1 202 ? -4.777 -12.117 9.344 1 89.62 202 LEU A C 1
ATOM 1592 O O . LEU A 1 202 ? -5.363 -13.031 8.766 1 89.62 202 LEU A O 1
ATOM 1596 N N . PRO A 1 203 ? -5.266 -10.938 9.516 1 88.75 203 PRO A N 1
ATOM 1597 C CA . PRO A 1 203 ? -6.672 -10.711 9.164 1 88.75 203 PRO A CA 1
ATOM 1598 C C . PRO A 1 203 ? -6.93 -10.828 7.664 1 88.75 203 PRO A C 1
ATOM 1600 O O . PRO A 1 203 ? -7.973 -11.352 7.25 1 88.75 203 PRO A O 1
ATOM 1603 N N . THR A 1 204 ? -6.023 -10.406 6.875 1 88.38 204 THR A N 1
ATOM 1604 C CA . THR A 1 204 ? -6.293 -10.391 5.441 1 88.38 204 THR A CA 1
ATOM 1605 C C . THR A 1 204 ? -6.312 -11.812 4.883 1 88.38 204 THR A C 1
ATOM 1607 O O . THR A 1 204 ? -7.262 -12.203 4.203 1 88.38 204 THR A O 1
ATOM 1610 N N . PRO A 1 205 ? -5.238 -12.594 5.16 1 90.69 205 PRO A N 1
ATOM 1611 C CA . PRO A 1 205 ? -5.352 -13.977 4.695 1 90.69 205 PRO A CA 1
ATOM 1612 C C . PRO A 1 205 ? -6.57 -14.695 5.27 1 90.69 205 PRO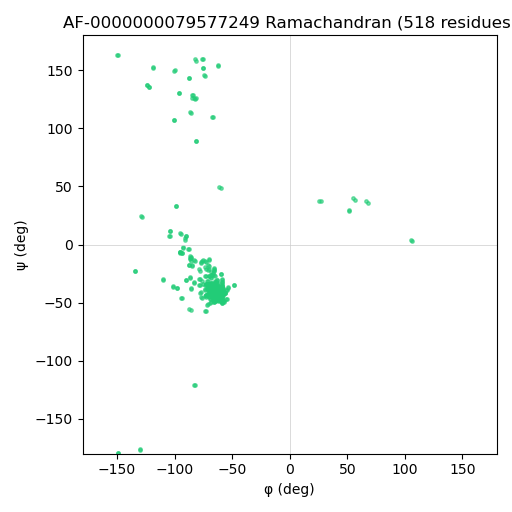 A C 1
ATOM 1614 O O . PRO A 1 205 ? -7.246 -15.445 4.555 1 90.69 205 PRO A O 1
ATOM 1617 N N . LEU A 1 206 ? -6.855 -14.469 6.504 1 93.12 206 LEU A N 1
ATOM 1618 C CA . LEU A 1 206 ? -8 -15.102 7.145 1 93.12 206 LEU A CA 1
ATOM 1619 C C . LEU A 1 206 ? -9.297 -14.758 6.414 1 93.12 206 LEU A C 1
ATOM 1621 O O . LEU A 1 206 ? -10.078 -15.641 6.082 1 93.12 206 LEU A O 1
ATOM 1625 N N . THR A 1 207 ? -9.492 -13.508 6.152 1 92.62 207 THR A N 1
ATOM 1626 C CA . THR A 1 207 ? -10.719 -13.055 5.504 1 92.62 207 THR A CA 1
ATOM 1627 C C . THR A 1 207 ? -10.742 -13.469 4.035 1 92.62 207 THR A C 1
ATOM 1629 O O . THR A 1 207 ? -11.805 -13.75 3.484 1 92.62 207 THR A O 1
ATOM 1632 N N . THR A 1 208 ? -9.609 -13.477 3.447 1 90.81 208 THR A N 1
ATOM 1633 C CA . THR A 1 208 ? -9.523 -13.875 2.047 1 90.81 208 THR A CA 1
ATOM 1634 C C . THR A 1 208 ? -9.906 -15.344 1.878 1 90.81 208 THR A C 1
ATOM 1636 O O . THR A 1 208 ? -10.695 -15.688 0.994 1 90.81 208 THR A O 1
ATOM 1639 N N . PHE A 1 209 ? -9.391 -16.156 2.674 1 92.81 209 PHE A N 1
ATOM 1640 C CA . PHE A 1 209 ? -9.703 -17.578 2.578 1 92.81 209 PHE A CA 1
ATOM 1641 C C . PHE A 1 209 ? -11.164 -17.828 2.947 1 92.81 209 PHE A C 1
ATOM 1643 O O . PHE A 1 209 ? -11.828 -18.672 2.338 1 92.81 209 PHE A O 1
ATOM 1650 N N . TRP A 1 210 ? -11.609 -17.172 3.904 1 93.69 210 TRP A N 1
ATOM 1651 C CA . TRP A 1 210 ? -13.016 -17.297 4.254 1 93.69 210 TRP A CA 1
ATOM 1652 C C . TRP A 1 210 ? -13.906 -16.891 3.086 1 93.69 210 TRP A C 1
ATOM 1654 O O . TRP A 1 210 ? -14.883 -17.578 2.77 1 93.69 210 TRP A O 1
ATOM 1664 N N . SER A 1 211 ? -13.609 -15.766 2.508 1 92.38 211 SER A N 1
ATOM 1665 C CA . SER A 1 211 ? -14.414 -15.273 1.392 1 92.38 211 SER A CA 1
ATOM 1666 C C . SER A 1 211 ? -14.383 -16.234 0.217 1 92.38 211 SER A C 1
ATOM 1668 O O . SER A 1 211 ? -15.383 -16.422 -0.478 1 92.38 211 SER A O 1
ATOM 1670 N N . ALA A 1 212 ? -13.266 -16.812 -0.023 1 90.62 212 ALA A N 1
ATOM 1671 C CA . ALA A 1 212 ? -13.148 -17.797 -1.098 1 90.62 212 ALA A CA 1
ATOM 1672 C C . ALA A 1 212 ? -14.062 -19 -0.847 1 90.62 212 ALA A C 1
ATOM 1674 O O . ALA A 1 212 ? -14.742 -19.469 -1.76 1 90.62 212 ALA A O 1
ATOM 1675 N N . GLY A 1 213 ? -14.031 -19.438 0.35 1 91 213 GLY A N 1
ATOM 1676 C CA . GLY A 1 213 ? -14.922 -20.531 0.705 1 91 213 GLY A CA 1
ATOM 1677 C C . GLY A 1 213 ? -16.391 -20.172 0.613 1 91 213 GLY A C 1
ATOM 1678 O O . GLY A 1 213 ? -17.203 -20.953 0.138 1 91 213 GLY A O 1
ATOM 1679 N N . ASP A 1 214 ? -16.703 -19.016 1.082 1 92.12 214 ASP A N 1
ATOM 1680 C CA . ASP A 1 214 ? -18.078 -18.547 1.056 1 92.12 214 ASP A CA 1
ATOM 1681 C C . ASP A 1 214 ? -18.562 -18.359 -0.378 1 92.12 214 ASP A C 1
ATOM 1683 O O . ASP A 1 214 ? -19.719 -18.656 -0.69 1 92.12 214 ASP A O 1
ATOM 1687 N N . MET A 1 215 ? -17.766 -17.891 -1.219 1 91.31 215 MET A N 1
ATOM 1688 C CA . MET A 1 215 ? -18.109 -17.703 -2.623 1 91.31 215 MET A CA 1
ATOM 1689 C C . MET A 1 215 ? -18.328 -19.047 -3.318 1 91.31 215 MET A C 1
ATOM 1691 O O . MET A 1 215 ? -19.266 -19.203 -4.094 1 91.31 215 MET A O 1
ATOM 1695 N N . ALA A 1 216 ? -17.438 -19.938 -3.02 1 90.38 216 ALA A N 1
ATOM 1696 C CA . ALA A 1 216 ? -17.594 -21.281 -3.59 1 90.38 216 ALA A CA 1
ATOM 1697 C C . ALA A 1 216 ? -18.906 -21.922 -3.139 1 90.38 216 ALA A C 1
ATOM 1699 O O . ALA A 1 216 ? -19.578 -22.594 -3.926 1 90.38 216 ALA A O 1
ATOM 1700 N N . ALA A 1 217 ? -19.203 -21.734 -1.942 1 90.44 217 ALA A N 1
ATOM 1701 C CA . ALA A 1 217 ? -20.438 -22.312 -1.386 1 90.44 217 ALA A CA 1
ATOM 1702 C C . ALA A 1 217 ? -21.672 -21.688 -2.035 1 90.44 217 ALA A C 1
ATOM 1704 O O . ALA A 1 217 ? -22.734 -22.312 -2.066 1 90.44 217 ALA A O 1
ATOM 1705 N N . HIS A 1 218 ? -21.531 -20.547 -2.621 1 90.81 218 HIS A N 1
ATOM 1706 C CA . HIS A 1 218 ? -22.672 -19.859 -3.232 1 90.81 218 HIS A CA 1
ATOM 1707 C C . HIS A 1 218 ? -22.625 -19.969 -4.754 1 90.81 218 HIS A C 1
ATOM 1709 O O . HIS A 1 218 ? -23.266 -19.188 -5.457 1 90.81 218 HIS A O 1
ATOM 1715 N N . GLY A 1 219 ? -21.703 -20.766 -5.254 1 85.81 219 GLY A N 1
ATOM 1716 C CA . GLY A 1 219 ? -21.781 -21.156 -6.656 1 85.81 219 GLY A CA 1
ATOM 1717 C C . GLY A 1 219 ? -20.766 -20.453 -7.531 1 85.81 219 GLY A C 1
ATOM 1718 O O . GLY A 1 219 ? -20.781 -20.594 -8.758 1 85.81 219 GLY A O 1
ATOM 1719 N N . ILE A 1 220 ? -19.969 -19.703 -6.953 1 86.81 220 ILE A N 1
ATOM 1720 C CA . ILE A 1 220 ? -18.922 -19.047 -7.734 1 86.81 220 ILE A CA 1
ATOM 1721 C C . ILE A 1 220 ? -17.75 -20 -7.938 1 86.81 220 ILE A C 1
ATOM 1723 O O . ILE A 1 220 ? -17.281 -20.625 -6.977 1 86.81 220 ILE A O 1
ATOM 1727 N N . LYS A 1 221 ? -17.406 -20.188 -9.164 1 82.75 221 LYS A N 1
ATOM 1728 C CA . LYS A 1 221 ? -16.312 -21.109 -9.484 1 82.75 221 LYS A CA 1
ATOM 1729 C C . LYS A 1 221 ? -14.977 -20.578 -8.984 1 82.75 221 LYS A C 1
ATOM 1731 O O . LYS A 1 221 ? -14.531 -19.516 -9.406 1 82.75 221 LYS A O 1
ATOM 1736 N N . MET A 1 222 ? -14.492 -21.25 -7.992 1 81.69 222 MET A N 1
ATOM 1737 C CA . MET A 1 222 ? -13.203 -20.906 -7.422 1 81.69 222 MET A CA 1
ATOM 1738 C C . MET A 1 222 ? -12.242 -22.094 -7.473 1 81.69 222 MET A C 1
ATOM 1740 O O . MET A 1 222 ? -12.664 -23.234 -7.348 1 81.69 222 MET A O 1
ATOM 1744 N N . ASP A 1 223 ? -11.047 -21.828 -7.871 1 78.44 223 ASP A N 1
ATOM 1745 C CA . ASP A 1 223 ? -10.031 -22.875 -7.801 1 78.44 223 ASP A CA 1
ATOM 1746 C C . ASP A 1 223 ? -9.453 -22.984 -6.391 1 78.44 223 ASP A C 1
ATOM 1748 O O . ASP A 1 223 ? -8.477 -22.297 -6.059 1 78.44 223 ASP A O 1
ATOM 1752 N N . LEU A 1 224 ? -10.125 -23.828 -5.613 1 83.06 224 LEU A N 1
ATOM 1753 C CA . LEU A 1 224 ? -9.75 -23.922 -4.207 1 83.06 224 LEU A CA 1
ATOM 1754 C C . LEU A 1 224 ? -8.953 -25.188 -3.939 1 83.06 224 LEU A C 1
ATOM 1756 O O . LEU A 1 224 ? -8.727 -25.562 -2.781 1 83.06 224 LEU A O 1
ATOM 1760 N N . GLU A 1 225 ? -8.508 -25.875 -4.902 1 78.56 225 GLU A N 1
ATOM 1761 C CA . GLU A 1 225 ? -7.879 -27.188 -4.734 1 78.56 225 GLU A CA 1
ATOM 1762 C C . GLU A 1 225 ? -6.656 -27.094 -3.826 1 78.56 225 GLU A C 1
ATOM 1764 O O . GLU A 1 225 ? -6.477 -27.938 -2.939 1 78.56 225 GLU A O 1
ATOM 1769 N N . GLN A 1 226 ? -5.93 -26.047 -3.863 1 77.69 226 GLN A N 1
ATOM 1770 C CA . GLN A 1 226 ? -4.691 -25.953 -3.1 1 77.69 226 GLN A CA 1
ATOM 1771 C C . GLN A 1 226 ? -4.926 -25.266 -1.754 1 77.69 226 GLN A C 1
ATOM 1773 O O . GLN A 1 226 ? -4.062 -25.297 -0.874 1 77.69 226 GLN A O 1
ATOM 1778 N N . MET A 1 227 ? -6.18 -24.75 -1.567 1 82.25 227 MET A N 1
ATOM 1779 C CA . MET A 1 227 ? -6.363 -23.938 -0.368 1 82.25 227 MET A CA 1
ATOM 1780 C C . MET A 1 227 ? -7.566 -24.422 0.436 1 82.25 227 MET A C 1
ATOM 1782 O O . MET A 1 227 ? -8.094 -23.688 1.269 1 82.25 227 MET A O 1
ATOM 1786 N N . THR A 1 228 ? -7.941 -25.641 0.282 1 84.31 228 THR A N 1
ATOM 1787 C CA . THR A 1 228 ? -9.141 -26.156 0.929 1 84.31 228 THR A CA 1
ATOM 1788 C C . THR A 1 228 ? -8.953 -26.25 2.439 1 84.31 228 THR A C 1
ATOM 1790 O O . THR A 1 228 ? -9.852 -25.906 3.207 1 84.31 228 THR A O 1
ATOM 1793 N N . VAL A 1 229 ? -7.762 -26.578 2.848 1 85.94 229 VAL A N 1
ATOM 1794 C CA . VAL A 1 229 ? -7.488 -26.797 4.262 1 85.94 229 VAL A CA 1
ATOM 1795 C C . VAL A 1 229 ? -7.367 -25.453 4.98 1 85.94 229 VAL A C 1
ATOM 1797 O O . VAL A 1 229 ? -7.535 -25.375 6.199 1 85.94 229 VAL A O 1
ATOM 1800 N N . LEU A 1 230 ? -7.207 -24.422 4.23 1 90.75 230 LEU A N 1
ATOM 1801 C CA . LEU A 1 230 ? -6.957 -23.109 4.812 1 90.75 230 LEU A CA 1
ATOM 1802 C C . LEU A 1 230 ? -8.258 -22.344 5.008 1 90.75 230 LEU A C 1
ATOM 1804 O O . LEU A 1 230 ? -8.273 -21.281 5.617 1 90.75 230 LEU A O 1
ATOM 1808 N N . ILE A 1 231 ? -9.391 -22.906 4.602 1 93.44 231 ILE A N 1
ATOM 1809 C CA . ILE A 1 231 ? -10.656 -22.188 4.633 1 93.44 231 ILE A CA 1
ATOM 1810 C C . ILE A 1 231 ? -11.305 -22.344 6.008 1 93.44 231 ILE A C 1
ATOM 1812 O O . ILE A 1 231 ? -11.711 -23.453 6.391 1 93.44 231 ILE A O 1
ATOM 1816 N N . PRO A 1 232 ? -11.398 -21.297 6.676 1 93.38 232 PRO A N 1
ATOM 1817 C CA . PRO A 1 232 ? -12.039 -21.375 7.992 1 93.38 232 PRO A CA 1
ATOM 1818 C C . PRO A 1 232 ? -13.562 -21.328 7.902 1 93.38 232 PRO A C 1
ATOM 1820 O O . PRO A 1 232 ? -14.117 -20.875 6.895 1 93.38 232 PRO A O 1
ATOM 1823 N N . SER A 1 233 ? -14.18 -21.812 8.953 1 92.81 233 SER A N 1
ATOM 1824 C CA . SER A 1 233 ? -15.625 -21.656 9.07 1 92.81 233 SER A CA 1
ATOM 1825 C C . SER A 1 233 ? -15.992 -20.234 9.484 1 92.81 233 SER A C 1
ATOM 1827 O O . SER A 1 233 ? -15.141 -19.484 9.953 1 92.81 233 SER A O 1
ATOM 1829 N N . THR A 1 234 ? -17.234 -19.844 9.219 1 94 234 THR A N 1
ATOM 1830 C CA . THR A 1 234 ? -17.703 -18.5 9.594 1 94 234 THR A CA 1
ATOM 1831 C C . THR A 1 234 ? -17.562 -18.281 11.094 1 94 234 THR A C 1
A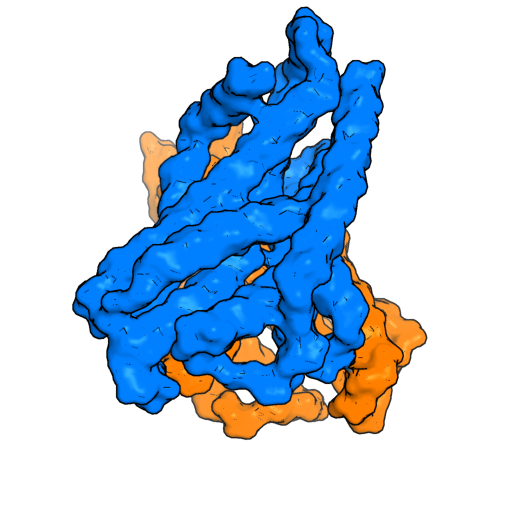TOM 1833 O O . THR A 1 234 ? -17.156 -17.203 11.531 1 94 234 THR A O 1
ATOM 1836 N N . PHE A 1 235 ? -17.812 -19.281 11.812 1 94.81 235 PHE A N 1
ATOM 1837 C CA . PHE A 1 235 ? -17.688 -19.188 13.258 1 94.81 235 PHE A CA 1
ATOM 1838 C C . PHE A 1 235 ? -16.234 -18.922 13.664 1 94.81 235 PHE A C 1
ATOM 1840 O O . PHE A 1 235 ? -15.977 -18.109 14.547 1 94.81 235 PHE A O 1
ATOM 1847 N N . GLN A 1 236 ? -15.344 -19.594 13.047 1 94.94 236 GLN A N 1
ATOM 1848 C CA . GLN A 1 236 ? -13.93 -19.438 13.367 1 94.94 236 GLN A CA 1
ATOM 1849 C C . GLN A 1 236 ? -13.445 -18.016 13.039 1 94.94 236 GLN A C 1
ATOM 1851 O O . GLN A 1 236 ? -12.719 -17.406 13.828 1 94.94 236 GLN A O 1
ATOM 1856 N N . VAL A 1 237 ? -13.875 -17.484 11.93 1 95.5 237 VAL A N 1
ATOM 1857 C CA . VAL A 1 237 ? -13.453 -16.156 11.508 1 95.5 237 VAL A CA 1
ATOM 1858 C C . VAL A 1 237 ? -14.016 -15.109 12.469 1 95.5 237 VAL A C 1
ATOM 1860 O O . VAL A 1 237 ? -13.289 -14.219 12.914 1 95.5 237 VAL A O 1
ATOM 1863 N N . VAL A 1 238 ? -15.281 -15.258 12.812 1 95.44 238 VAL A N 1
ATOM 1864 C CA . VAL A 1 238 ? -15.938 -14.305 13.703 1 95.44 238 VAL A CA 1
ATOM 1865 C C . VAL A 1 238 ? -15.297 -14.367 15.094 1 95.44 238 VAL A C 1
ATOM 1867 O O . VAL A 1 238 ? -15.094 -13.336 15.742 1 95.44 238 VAL A O 1
ATOM 1870 N N . PHE A 1 239 ? -14.938 -15.516 15.469 1 96.06 239 PHE A N 1
ATOM 1871 C CA . PHE A 1 239 ? -14.32 -15.703 16.781 1 96.06 239 PHE A CA 1
ATOM 1872 C C . PHE A 1 239 ? -12.938 -15.07 16.812 1 96.06 239 PHE A C 1
ATOM 1874 O O . PHE A 1 239 ? -12.617 -14.312 17.734 1 96.06 239 PHE A O 1
ATOM 1881 N N . ILE A 1 240 ? -12.148 -15.367 15.867 1 95.94 240 ILE A N 1
ATOM 1882 C CA . ILE A 1 240 ? -10.773 -14.883 15.828 1 95.94 240 ILE A CA 1
ATOM 1883 C C . ILE A 1 240 ? -10.766 -13.359 15.688 1 95.94 240 ILE A C 1
ATOM 1885 O O . ILE A 1 240 ? -10.102 -12.664 16.453 1 95.94 240 ILE A O 1
ATOM 1889 N N . LEU A 1 241 ? -11.516 -12.836 14.766 1 96.06 241 LEU A N 1
ATOM 1890 C CA . LEU A 1 241 ? -11.562 -11.391 14.547 1 96.06 241 LEU A CA 1
ATOM 1891 C C . LEU A 1 241 ? -12.211 -10.68 15.734 1 96.06 241 LEU A C 1
ATOM 1893 O O . LEU A 1 241 ? -11.844 -9.555 16.062 1 96.06 241 LEU A O 1
ATOM 1897 N N . GLY A 1 242 ? -13.227 -11.398 16.297 1 96.06 242 GLY A N 1
ATOM 1898 C CA . GLY A 1 242 ? -13.844 -10.844 17.484 1 96.06 242 GLY A CA 1
ATOM 1899 C C . GLY A 1 242 ? -12.867 -10.656 18.641 1 96.06 242 GLY A C 1
ATOM 1900 O O . GLY A 1 242 ? -12.844 -9.602 19.281 1 96.06 242 GLY A O 1
ATOM 1901 N N . ILE A 1 243 ? -12.031 -11.602 18.875 1 95.75 243 ILE A N 1
ATOM 1902 C CA . ILE A 1 243 ? -11.016 -11.516 19.906 1 95.75 243 ILE A CA 1
ATOM 1903 C C . ILE A 1 243 ? -10.016 -10.414 19.562 1 95.75 243 ILE A C 1
ATOM 1905 O O . ILE A 1 243 ? -9.648 -9.609 20.422 1 95.75 243 ILE A O 1
ATOM 1909 N N . MET A 1 244 ? -9.648 -10.406 18.344 1 95.12 244 MET A N 1
ATOM 1910 C CA . MET A 1 244 ? -8.703 -9.383 17.891 1 95.12 244 MET A CA 1
ATOM 1911 C C . MET A 1 244 ? -9.266 -7.984 18.109 1 95.12 244 MET A C 1
ATOM 1913 O O . MET A 1 244 ? -8.562 -7.102 18.609 1 95.12 244 MET A O 1
ATOM 1917 N N . ALA A 1 245 ? -10.477 -7.828 17.734 1 96 245 ALA A N 1
ATOM 1918 C CA . ALA A 1 245 ? -11.125 -6.527 17.875 1 96 245 ALA A CA 1
ATOM 1919 C C . ALA A 1 245 ? -11.273 -6.145 19.344 1 96 245 ALA A C 1
ATOM 1921 O O . ALA A 1 245 ? -11.023 -4.996 19.719 1 96 245 ALA A O 1
ATOM 1922 N N . PHE A 1 246 ? -11.633 -7.117 20.125 1 96.5 246 PHE A N 1
ATOM 1923 C CA . PHE A 1 246 ? -11.852 -6.867 21.547 1 96.5 246 PHE A CA 1
ATOM 1924 C C . PHE A 1 246 ? -10.539 -6.5 22.234 1 96.5 246 PHE A C 1
ATOM 1926 O O . PHE A 1 246 ? -10.477 -5.516 22.969 1 96.5 246 PHE A O 1
ATOM 1933 N N . VAL A 1 247 ? -9.523 -7.211 22.031 1 96.56 247 VAL A N 1
ATOM 1934 C CA . VAL A 1 247 ? -8.219 -6.945 22.625 1 96.56 247 VAL A CA 1
ATOM 1935 C C . VAL A 1 247 ? -7.699 -5.59 22.156 1 96.56 247 VAL A C 1
ATOM 1937 O O . VAL A 1 247 ? -7.168 -4.812 22.953 1 96.56 247 VAL A O 1
ATOM 1940 N N . SER A 1 248 ? -7.852 -5.352 20.906 1 96.62 248 SER A N 1
ATOM 1941 C CA . SER A 1 248 ? -7.402 -4.07 20.359 1 96.62 248 SER A CA 1
ATOM 1942 C C . SER A 1 248 ? -8.172 -2.908 20.984 1 96.62 248 SER A C 1
ATOM 1944 O O . SER A 1 248 ? -7.586 -1.867 21.297 1 96.62 248 SER A O 1
ATOM 1946 N N . PHE A 1 249 ? -9.422 -3.119 21.141 1 96 249 PHE A N 1
ATOM 1947 C CA . PHE A 1 249 ? -10.234 -2.08 21.75 1 96 249 PHE A CA 1
ATOM 1948 C C . PHE A 1 249 ? -9.742 -1.773 23.156 1 96 249 PHE A C 1
ATOM 1950 O O . PHE A 1 249 ? -9.586 -0.607 23.531 1 96 249 PHE A O 1
ATOM 1957 N N . LEU A 1 250 ? -9.477 -2.771 23.906 1 96.31 250 LEU A N 1
ATOM 1958 C CA . LEU A 1 250 ? -9.008 -2.598 25.281 1 96.31 250 LEU A CA 1
ATOM 1959 C C . LEU A 1 250 ? -7.66 -1.88 25.297 1 96.31 250 LEU A C 1
ATOM 1961 O O . LEU A 1 250 ? -7.441 -0.993 26.125 1 96.31 250 LEU A O 1
ATOM 1965 N N . LEU A 1 251 ? -6.867 -2.199 24.391 1 96 251 LEU A N 1
ATOM 1966 C CA . LEU A 1 251 ? -5.547 -1.589 24.344 1 96 251 LEU A CA 1
ATOM 1967 C C . LEU A 1 251 ? -5.637 -0.125 23.922 1 96 251 LEU A C 1
ATOM 1969 O O . LEU A 1 251 ? -4.949 0.729 24.484 1 96 251 LEU A O 1
ATOM 1973 N N . ILE A 1 252 ? -6.422 0.123 22.969 1 94.75 252 ILE A N 1
ATOM 1974 C CA . ILE A 1 252 ? -6.594 1.499 22.516 1 94.75 252 ILE A CA 1
ATOM 1975 C C . ILE A 1 252 ? -7.168 2.348 23.641 1 94.75 252 ILE A C 1
ATOM 1977 O O . ILE A 1 252 ? -6.723 3.479 23.859 1 94.75 252 ILE A O 1
ATOM 1981 N N . ASP A 1 253 ? -8.125 1.772 24.297 1 93.94 253 ASP A N 1
ATOM 1982 C CA . ASP A 1 253 ? -8.75 2.48 25.422 1 93.94 253 ASP A CA 1
ATOM 1983 C C . ASP A 1 253 ? -7.738 2.785 26.516 1 93.94 253 ASP A C 1
ATOM 1985 O O . ASP A 1 253 ? -7.719 3.893 27.062 1 93.94 253 ASP A O 1
ATOM 1989 N N . ARG A 1 254 ? -6.938 1.854 26.844 1 93.81 254 ARG A N 1
ATOM 1990 C CA . ARG A 1 254 ? -5.914 2.049 27.859 1 93.81 254 ARG A CA 1
ATOM 1991 C C . ARG A 1 254 ? -4.91 3.117 27.438 1 93.81 254 ARG A C 1
ATOM 1993 O O . ARG A 1 254 ? -4.527 3.971 28.234 1 93.81 254 ARG A O 1
ATOM 2000 N N . LEU A 1 255 ? -4.531 3.066 26.203 1 90.62 255 LEU A N 1
ATOM 2001 C CA . LEU A 1 255 ? -3.572 4.039 25.703 1 90.62 255 LEU A CA 1
ATOM 2002 C C . LEU A 1 255 ? -4.172 5.441 25.672 1 90.62 255 LEU A C 1
ATOM 2004 O O . LEU A 1 255 ? -3.486 6.418 25.984 1 90.62 255 LEU A O 1
ATOM 2008 N N . TYR A 1 256 ? -5.383 5.461 25.266 1 86.31 256 TYR A N 1
ATOM 2009 C CA . TYR A 1 256 ? -6.078 6.738 25.203 1 86.31 256 TYR A CA 1
ATOM 2010 C C . TYR A 1 256 ? -6.234 7.348 26.594 1 86.31 256 TYR A C 1
ATOM 2012 O O . TYR A 1 256 ? -6.074 8.555 26.766 1 86.31 256 TYR A O 1
ATOM 2020 N N . LYS A 1 257 ? -6.527 6.602 27.578 1 85.56 257 LYS A N 1
ATOM 2021 C CA . LYS A 1 257 ? -6.664 7.055 28.969 1 85.56 257 LYS A CA 1
ATOM 2022 C C . LYS A 1 257 ? -5.328 7.531 29.516 1 85.56 257 LYS A C 1
ATOM 2024 O O . LYS A 1 257 ? -5.273 8.516 30.266 1 85.56 257 LYS A O 1
ATOM 2029 N N . ARG A 1 258 ? -4.312 6.988 29.188 1 84.44 258 ARG A N 1
ATOM 2030 C CA . ARG A 1 258 ? -2.982 7.352 29.656 1 84.44 258 ARG A CA 1
ATOM 2031 C C . ARG A 1 258 ? -2.549 8.695 29.094 1 84.44 258 ARG A C 1
ATOM 2033 O O . ARG A 1 258 ? -1.836 9.453 29.75 1 84.44 258 ARG A O 1
ATOM 2040 N N . ARG A 1 259 ? -2.883 8.906 27.922 1 77.94 259 ARG A N 1
ATOM 2041 C CA . ARG A 1 259 ? -2.49 10.156 27.281 1 77.94 259 ARG A CA 1
ATOM 2042 C C . ARG A 1 259 ? -3.287 11.328 27.828 1 77.94 259 ARG A C 1
ATOM 2044 O O . ARG A 1 259 ? -2.824 12.477 27.797 1 77.94 259 ARG A O 1
ATOM 2051 N N . GLY A 1 260 ? -4.449 11.055 28.141 1 64.88 260 GLY A N 1
ATOM 2052 C CA . GLY A 1 260 ? -5.254 12.094 28.766 1 64.88 260 GLY A CA 1
ATOM 2053 C C . GLY A 1 260 ? -4.812 12.43 30.172 1 64.88 260 GLY A C 1
ATOM 2054 O O . GLY A 1 260 ? -5.191 13.477 30.719 1 64.88 260 GLY A O 1
ATOM 2055 N N . GLU A 1 261 ? -4.098 11.594 30.766 1 61.88 261 GLU A N 1
ATOM 2056 C CA . GLU A 1 261 ? -3.582 11.906 32.094 1 61.88 261 GLU A CA 1
ATOM 2057 C C . GLU A 1 261 ? -2.26 12.656 32.031 1 61.88 261 GLU A C 1
ATOM 2059 O O . GLU A 1 261 ? -2.016 13.578 32.812 1 61.88 261 GLU A O 1
ATOM 2064 N N . MET B 1 1 ? 23.156 25 -6.48 1 86.81 1 MET B N 1
ATOM 2065 C CA . MET B 1 1 ? 22.312 23.812 -6.449 1 86.81 1 MET B CA 1
ATOM 2066 C C . MET B 1 1 ? 22.562 23 -5.18 1 86.81 1 MET B C 1
ATOM 2068 O O . MET B 1 1 ? 21.625 22.578 -4.512 1 86.81 1 MET B O 1
ATOM 2072 N N . LEU B 1 2 ? 23.781 22.938 -4.766 1 88.19 2 LEU B N 1
ATOM 2073 C CA . LEU B 1 2 ? 24.078 22.141 -3.578 1 88.19 2 LEU B CA 1
ATOM 2074 C C . LEU B 1 2 ? 23.469 22.766 -2.332 1 88.19 2 LEU B C 1
ATOM 2076 O O . LEU B 1 2 ? 22.984 22.062 -1.443 1 88.19 2 LEU B O 1
ATOM 2080 N N . LYS B 1 3 ? 23.469 24.031 -2.34 1 89.12 3 LYS B N 1
ATOM 2081 C CA . LYS B 1 3 ? 22.844 24.719 -1.207 1 89.12 3 LYS B CA 1
ATOM 2082 C C . LYS B 1 3 ? 21.344 24.453 -1.163 1 89.12 3 LYS B C 1
ATOM 2084 O O . LYS B 1 3 ? 20.781 24.266 -0.089 1 89.12 3 LYS B O 1
ATOM 2089 N N . LEU B 1 4 ? 20.797 24.469 -2.309 1 89.56 4 LEU B N 1
ATOM 2090 C CA . LEU B 1 4 ? 19.359 24.234 -2.4 1 89.56 4 LEU B CA 1
ATOM 2091 C C . LEU B 1 4 ? 19.016 22.812 -1.958 1 89.56 4 LEU B C 1
ATOM 2093 O O . LEU B 1 4 ? 18.031 22.594 -1.241 1 89.56 4 LEU B O 1
ATOM 2097 N N . ILE B 1 5 ? 19.797 21.922 -2.4 1 92.19 5 ILE B N 1
ATOM 2098 C CA . ILE B 1 5 ? 19.594 20.531 -2.025 1 92.19 5 ILE B CA 1
ATOM 2099 C C . ILE B 1 5 ? 19.75 20.375 -0.512 1 92.19 5 ILE B C 1
ATOM 2101 O O . ILE B 1 5 ? 18.953 19.688 0.128 1 92.19 5 ILE B O 1
ATOM 2105 N N . LYS B 1 6 ? 20.75 21.016 -0.015 1 91.31 6 LYS B N 1
ATOM 2106 C CA . LYS B 1 6 ? 20.984 20.969 1.427 1 91.31 6 LYS B CA 1
ATOM 2107 C C . LYS B 1 6 ? 19.797 21.547 2.189 1 91.31 6 LYS B C 1
ATOM 2109 O O . LYS B 1 6 ? 19.406 21.031 3.246 1 91.31 6 LYS B O 1
ATOM 2114 N N . CYS B 1 7 ? 19.25 22.562 1.651 1 86.19 7 CYS B N 1
ATOM 2115 C CA . CYS B 1 7 ? 18.094 23.188 2.27 1 86.19 7 CYS B CA 1
ATOM 2116 C C . CYS B 1 7 ? 16.906 22.234 2.293 1 86.19 7 CYS B C 1
ATOM 2118 O O . CYS B 1 7 ? 16.203 22.125 3.299 1 86.19 7 CYS B O 1
ATOM 2120 N N . GLU B 1 8 ? 16.734 21.531 1.235 1 89 8 GLU B N 1
ATOM 2121 C CA . GLU B 1 8 ? 15.625 20.562 1.16 1 89 8 GLU B CA 1
ATOM 2122 C C . GLU B 1 8 ? 15.852 19.391 2.113 1 89 8 GLU B C 1
ATOM 2124 O O . GLU B 1 8 ? 14.898 18.891 2.717 1 89 8 GLU B O 1
ATOM 2129 N N . PHE B 1 9 ? 17.094 19.062 2.277 1 88.94 9 PHE B N 1
ATOM 2130 C CA . PHE B 1 9 ? 17.422 17.984 3.205 1 88.94 9 PHE B CA 1
ATOM 2131 C C . PHE B 1 9 ? 17.156 18.406 4.645 1 88.94 9 PHE B C 1
ATOM 2133 O O . PHE B 1 9 ? 16.703 17.609 5.461 1 88.94 9 PHE B O 1
ATOM 2140 N N . LEU B 1 10 ? 17.391 19.594 4.934 1 84.56 10 LEU B N 1
ATOM 2141 C CA . LEU B 1 10 ? 17.219 20.109 6.281 1 84.56 10 LEU B CA 1
ATOM 2142 C C . LEU B 1 10 ? 15.742 20.172 6.652 1 84.56 10 LEU B C 1
ATOM 2144 O O . LEU B 1 10 ? 15.375 19.969 7.812 1 84.56 10 LEU B O 1
ATOM 2148 N N . LYS B 1 11 ? 14.93 20.453 5.68 1 82.25 11 LYS B N 1
ATOM 2149 C CA . LYS B 1 11 ? 13.484 20.438 5.906 1 82.25 11 LYS B CA 1
ATOM 2150 C C . LYS B 1 11 ? 13.008 19.062 6.375 1 82.25 11 LYS B C 1
ATOM 2152 O O . LYS B 1 11 ? 12.156 18.969 7.254 1 82.25 11 LYS B O 1
ATOM 2157 N N . LEU B 1 12 ? 13.602 18.062 5.82 1 84.88 12 LEU B N 1
ATOM 2158 C CA . LEU B 1 12 ? 13.188 16.703 6.109 1 84.88 12 LEU B CA 1
ATOM 2159 C C . LEU B 1 12 ? 13.836 16.188 7.395 1 84.88 12 LEU B C 1
ATOM 2161 O O . LEU B 1 12 ? 13.281 15.336 8.078 1 84.88 12 LEU B O 1
ATOM 2165 N N . LYS B 1 13 ? 15.023 16.656 7.598 1 81.56 13 LYS B N 1
ATOM 2166 C CA . LYS B 1 13 ? 15.727 16.281 8.82 1 81.56 13 LYS B CA 1
ATOM 2167 C C . LYS B 1 13 ? 14.938 16.688 10.055 1 81.56 13 LYS B C 1
ATOM 2169 O O . LYS B 1 13 ? 14.875 15.953 11.039 1 81.56 13 LYS B O 1
ATOM 2174 N N . ARG B 1 14 ? 14.32 17.781 9.969 1 73.81 14 ARG B N 1
ATOM 2175 C CA . ARG B 1 14 ? 13.539 18.312 11.086 1 73.81 14 ARG B CA 1
ATOM 2176 C C . ARG B 1 14 ? 12.312 17.453 11.359 1 73.81 14 ARG B C 1
ATOM 2178 O O . ARG B 1 14 ? 11.836 17.375 12.492 1 73.81 14 ARG B O 1
ATOM 2185 N N . LYS B 1 15 ? 11.938 16.797 10.406 1 72.38 15 LYS B N 1
ATOM 2186 C CA . LYS B 1 15 ? 10.742 15.977 10.555 1 72.38 15 LYS B CA 1
ATOM 2187 C C . LYS B 1 15 ? 11.102 14.539 10.914 1 72.38 15 LYS B C 1
ATOM 2189 O O . LYS B 1 15 ? 10.234 13.656 10.906 1 72.38 15 LYS B O 1
ATOM 2194 N N . LYS B 1 16 ? 12.406 14.25 11.242 1 77.69 16 LYS B N 1
ATOM 2195 C CA . LYS B 1 16 ? 12.93 12.938 11.633 1 77.69 16 LYS B CA 1
ATOM 2196 C C . LYS B 1 16 ? 12.609 11.883 10.586 1 77.69 16 LYS B C 1
ATOM 2198 O O . LYS B 1 16 ? 12.273 10.742 10.922 1 77.69 16 LYS B O 1
ATOM 2203 N N . PHE B 1 17 ? 12.727 12.266 9.398 1 77.75 17 PHE B N 1
ATOM 2204 C CA . PHE B 1 17 ? 12.367 11.391 8.289 1 77.75 17 PHE B CA 1
ATOM 2205 C C . PHE B 1 17 ? 13.469 10.375 8.023 1 77.75 17 PHE B C 1
ATOM 2207 O O . PHE B 1 17 ? 13.195 9.25 7.598 1 77.75 17 PHE B O 1
ATOM 2214 N N . ILE B 1 18 ? 14.641 10.758 8.312 1 78.44 18 ILE B N 1
ATOM 2215 C CA . ILE B 1 18 ? 15.766 9.883 8.008 1 78.44 18 ILE B CA 1
ATOM 2216 C C . ILE B 1 18 ? 15.68 8.617 8.859 1 78.44 18 ILE B C 1
ATOM 2218 O O . ILE B 1 18 ? 15.711 7.5 8.328 1 78.44 18 ILE B O 1
ATOM 2222 N N . PRO B 1 19 ? 15.492 8.727 10.109 1 80.56 19 PRO B N 1
ATOM 2223 C CA . PRO B 1 19 ? 15.352 7.504 10.898 1 80.56 19 PRO B CA 1
ATOM 2224 C C . PRO B 1 19 ? 14.125 6.684 10.5 1 80.56 19 PRO B C 1
ATOM 2226 O O . PRO B 1 19 ? 14.148 5.453 10.586 1 80.56 19 PRO B O 1
ATOM 2229 N N . LEU B 1 20 ? 13.164 7.371 10.078 1 79.38 20 LEU B N 1
ATOM 2230 C CA . LEU B 1 20 ? 11.953 6.676 9.664 1 79.38 20 LEU B CA 1
ATOM 2231 C C . LEU B 1 20 ? 12.203 5.844 8.414 1 79.38 20 LEU B C 1
ATOM 2233 O O . LEU B 1 20 ? 11.688 4.73 8.281 1 79.38 20 LEU B O 1
ATOM 2237 N N . ILE B 1 21 ? 12.977 6.371 7.559 1 80.88 21 ILE B N 1
ATOM 2238 C CA . ILE B 1 21 ? 13.312 5.668 6.324 1 80.88 21 ILE B CA 1
ATOM 2239 C C . ILE B 1 21 ? 14.156 4.438 6.645 1 80.88 21 ILE B C 1
ATOM 2241 O O . ILE B 1 21 ? 13.945 3.367 6.066 1 80.88 21 ILE B O 1
ATOM 2245 N N . ILE B 1 22 ? 15.016 4.605 7.543 1 81.75 22 ILE B N 1
ATOM 2246 C CA . ILE B 1 22 ? 15.883 3.496 7.934 1 81.75 22 ILE B CA 1
ATOM 2247 C C . ILE B 1 22 ? 15.047 2.404 8.602 1 81.75 22 ILE B C 1
ATOM 2249 O O . ILE B 1 22 ? 15.227 1.217 8.312 1 81.75 22 ILE B O 1
ATOM 2253 N N . LEU B 1 23 ? 14.203 2.809 9.43 1 83.12 23 LEU B N 1
ATOM 2254 C CA . LEU B 1 23 ? 13.32 1.851 10.086 1 83.12 23 LEU B CA 1
ATOM 2255 C C . LEU B 1 23 ? 12.469 1.105 9.062 1 83.12 23 LEU B C 1
ATOM 2257 O O . LEU B 1 23 ? 12.281 -0.108 9.172 1 83.12 23 LEU B O 1
ATOM 2261 N N . ALA B 1 24 ? 12 1.869 8.148 1 84.19 24 ALA B N 1
ATOM 2262 C CA . ALA B 1 24 ? 11.172 1.278 7.098 1 84.19 24 ALA B CA 1
ATOM 2263 C C . ALA B 1 24 ? 11.961 0.257 6.285 1 84.19 24 ALA B C 1
ATOM 2265 O O . ALA B 1 24 ? 11.406 -0.743 5.824 1 84.19 24 ALA B O 1
ATOM 2266 N N . ALA B 1 25 ? 13.219 0.537 6.141 1 87.12 25 ALA B N 1
ATOM 2267 C CA . ALA B 1 25 ? 14.086 -0.339 5.359 1 87.12 25 ALA B CA 1
ATOM 2268 C C . ALA B 1 25 ? 14.242 -1.702 6.027 1 87.12 25 ALA B C 1
ATOM 2270 O O . ALA B 1 25 ? 14.531 -2.699 5.363 1 87.12 25 ALA B O 1
ATOM 2271 N N . PHE B 1 26 ? 14.008 -1.771 7.301 1 87.75 26 PHE B N 1
ATOM 2272 C CA . PHE B 1 26 ? 14.18 -3.006 8.055 1 87.75 26 PHE B CA 1
ATOM 2273 C C . PHE B 1 26 ? 12.859 -3.756 8.18 1 87.75 26 PHE B C 1
ATOM 2275 O O . PHE B 1 26 ? 12.836 -4.91 8.617 1 87.75 26 PHE B O 1
ATOM 2282 N N . LEU B 1 27 ? 11.898 -3.203 7.793 1 82.94 27 LEU B N 1
ATOM 2283 C CA . LEU B 1 27 ? 10.562 -3.73 8.055 1 82.94 27 LEU B CA 1
ATOM 2284 C C . LEU B 1 27 ? 10.352 -5.059 7.336 1 82.94 27 LEU B C 1
ATOM 2286 O O . LEU B 1 27 ? 9.711 -5.961 7.867 1 82.94 27 LEU B O 1
ATOM 2290 N N . PHE B 1 28 ? 10.906 -5.168 6.168 1 86.19 28 PHE B N 1
ATOM 2291 C CA . PHE B 1 28 ? 10.602 -6.367 5.391 1 86.19 28 PHE B CA 1
ATOM 2292 C C . PHE B 1 28 ? 11.711 -7.402 5.535 1 86.19 28 PHE B C 1
ATOM 2294 O O . PHE B 1 28 ? 11.438 -8.594 5.676 1 86.19 28 PHE B O 1
ATOM 2301 N N . PRO B 1 29 ? 12.93 -6.941 5.586 1 89.38 29 PRO B N 1
ATOM 2302 C CA . PRO B 1 29 ? 14 -7.934 5.707 1 89.38 29 PRO B CA 1
ATOM 2303 C C . PRO B 1 29 ? 13.859 -8.805 6.953 1 89.38 29 PRO B C 1
ATOM 2305 O O . PRO B 1 29 ? 14.109 -10.008 6.902 1 89.38 29 PRO B O 1
ATOM 2308 N N . ILE B 1 30 ? 13.375 -8.391 7.977 1 87.25 30 ILE B N 1
ATOM 2309 C CA . ILE B 1 30 ? 13.328 -9.117 9.242 1 87.25 30 ILE B CA 1
ATOM 2310 C C . ILE B 1 30 ? 12.289 -10.227 9.156 1 87.25 30 ILE B C 1
ATOM 2312 O O . ILE B 1 30 ? 12.617 -11.406 9.305 1 87.25 30 ILE B O 1
ATOM 2316 N N . PRO B 1 31 ? 11.094 -9.914 8.867 1 83.31 31 PRO B N 1
ATOM 2317 C CA . PRO B 1 31 ? 10.117 -11.008 8.805 1 83.31 31 PRO B CA 1
ATOM 2318 C C . PRO B 1 31 ? 10.375 -11.969 7.648 1 83.31 31 PRO B C 1
ATOM 2320 O O . PRO B 1 31 ? 10.102 -13.172 7.766 1 83.31 31 PRO B O 1
ATOM 2323 N N . LEU B 1 32 ? 10.875 -11.484 6.566 1 85.94 32 LEU B N 1
ATOM 2324 C CA . LEU B 1 32 ? 11.125 -12.359 5.426 1 85.94 32 LEU B CA 1
ATOM 2325 C C . LEU B 1 32 ? 12.289 -13.305 5.715 1 85.94 32 LEU B C 1
ATOM 2327 O O . LEU B 1 32 ? 12.305 -14.445 5.242 1 85.94 32 LEU B O 1
ATOM 2331 N N . THR B 1 33 ? 13.234 -12.797 6.461 1 88.62 33 THR B N 1
ATOM 2332 C CA . THR B 1 33 ? 14.328 -13.68 6.863 1 88.62 33 THR B CA 1
ATOM 2333 C C . THR B 1 33 ? 13.82 -14.781 7.789 1 88.62 33 THR B C 1
ATOM 2335 O O . THR B 1 33 ? 14.203 -15.945 7.652 1 88.62 33 THR B O 1
ATOM 2338 N N . TYR B 1 34 ? 13.031 -14.406 8.688 1 84.19 34 TYR B N 1
ATOM 2339 C CA . TYR B 1 34 ? 12.422 -15.406 9.555 1 84.19 34 TYR B CA 1
ATOM 2340 C C . TYR B 1 34 ? 11.672 -16.453 8.742 1 84.19 34 TYR B C 1
ATOM 2342 O O . TYR B 1 34 ? 11.773 -17.656 9.008 1 84.19 34 TYR B O 1
ATOM 2350 N N . LEU B 1 35 ? 10.984 -16.062 7.781 1 81.94 35 LEU B N 1
ATOM 2351 C CA . LEU B 1 35 ? 10.242 -16.969 6.914 1 81.94 35 LEU B CA 1
ATOM 2352 C C . LEU B 1 35 ? 11.188 -17.906 6.176 1 81.94 35 LEU B C 1
ATOM 2354 O O . LEU B 1 35 ? 10.875 -19.078 5.988 1 81.94 35 LEU B O 1
ATOM 2358 N N . MET B 1 36 ? 12.266 -17.406 5.805 1 85.31 36 MET B N 1
ATOM 2359 C CA . MET B 1 36 ? 13.219 -18.188 5.031 1 85.31 36 MET B CA 1
ATOM 2360 C C . MET B 1 36 ? 13.867 -19.266 5.895 1 85.31 36 MET B C 1
ATOM 2362 O O . MET B 1 36 ? 14.383 -20.25 5.375 1 85.31 36 MET B O 1
ATOM 2366 N N . THR B 1 37 ? 13.828 -19.031 7.168 1 82.81 37 THR B N 1
ATOM 2367 C CA . THR B 1 37 ? 14.469 -20 8.055 1 82.81 37 THR B CA 1
ATOM 2368 C C . THR B 1 37 ? 13.5 -21.125 8.43 1 82.81 37 THR B C 1
ATOM 2370 O O . THR B 1 37 ? 13.898 -22.109 9.062 1 82.81 37 THR B O 1
ATOM 2373 N N . THR B 1 38 ? 12.336 -21.031 8.016 1 80.06 38 THR B N 1
ATOM 2374 C CA . THR B 1 38 ? 11.391 -22.109 8.266 1 80.06 38 THR B CA 1
ATOM 2375 C C . THR B 1 38 ? 11.695 -23.312 7.383 1 80.06 38 THR B C 1
ATOM 2377 O O . THR B 1 38 ? 12.07 -23.156 6.219 1 80.06 38 THR B O 1
ATOM 2380 N N . PRO B 1 39 ? 11.469 -24.5 7.914 1 79.69 39 PRO B N 1
ATOM 2381 C CA . PRO B 1 39 ? 11.805 -25.703 7.148 1 79.69 39 PRO B CA 1
ATOM 2382 C C . PRO B 1 39 ? 11.039 -25.797 5.832 1 79.69 39 PRO B C 1
ATOM 2384 O O . PRO B 1 39 ? 11.602 -26.219 4.816 1 79.69 39 PRO B O 1
ATOM 2387 N N . SER B 1 40 ? 9.828 -25.375 5.84 1 78.81 40 SER B N 1
ATOM 2388 C CA . SER B 1 40 ? 9.008 -25.453 4.633 1 78.81 40 SER B CA 1
ATOM 2389 C C . SER B 1 40 ? 9.578 -24.578 3.521 1 78.81 40 SER B C 1
ATOM 2391 O O . SER B 1 40 ? 9.523 -24.938 2.346 1 78.81 40 SER B O 1
ATOM 2393 N N . MET B 1 41 ? 10.172 -23.531 3.914 1 80.62 41 MET B N 1
ATOM 2394 C CA . MET B 1 41 ? 10.719 -22.609 2.916 1 80.62 41 MET B CA 1
ATOM 2395 C C . MET B 1 41 ? 12.117 -23.047 2.488 1 80.62 41 MET B C 1
ATOM 2397 O O . MET B 1 41 ? 12.461 -22.969 1.307 1 80.62 41 MET B O 1
ATOM 2401 N N . MET B 1 42 ? 12.82 -23.5 3.445 1 81.75 42 MET B N 1
ATOM 2402 C CA . MET B 1 42 ? 14.195 -23.891 3.152 1 81.75 42 MET B CA 1
ATOM 2403 C C . MET B 1 42 ? 14.227 -25.078 2.191 1 81.75 42 MET B C 1
ATOM 2405 O O . MET B 1 42 ? 15.164 -25.219 1.402 1 81.75 42 MET B O 1
ATOM 2409 N N . GLU B 1 43 ? 13.219 -25.828 2.221 1 81 43 GLU B N 1
ATOM 2410 C CA . GLU B 1 43 ? 13.148 -27 1.352 1 81 43 GLU B CA 1
ATOM 2411 C C . GLU B 1 43 ? 12.969 -26.594 -0.108 1 81 43 GLU B C 1
ATOM 2413 O O . GLU B 1 43 ? 13.242 -27.391 -1.016 1 81 43 GLU B O 1
ATOM 2418 N N . ARG B 1 44 ? 12.664 -25.422 -0.269 1 81.81 44 ARG B N 1
ATOM 2419 C CA . ARG B 1 44 ? 12.406 -24.938 -1.62 1 81.81 44 ARG B CA 1
ATOM 2420 C C . ARG B 1 44 ? 13.688 -24.484 -2.303 1 81.81 44 ARG B C 1
ATOM 2422 O O . ARG B 1 44 ? 13.703 -24.234 -3.512 1 81.81 44 ARG B O 1
ATOM 2429 N N . TYR B 1 45 ? 14.68 -24.422 -1.514 1 86 45 TYR B N 1
ATOM 2430 C CA . TYR B 1 45 ? 15.945 -23.953 -2.049 1 86 45 TYR B CA 1
ATOM 2431 C C . TYR B 1 45 ? 17.031 -25.031 -1.934 1 86 45 TYR B C 1
ATOM 2433 O O . TYR B 1 45 ? 16.938 -25.906 -1.075 1 86 45 TYR B O 1
ATOM 2441 N N . THR B 1 46 ? 18 -25 -2.82 1 85.5 46 THR B N 1
ATOM 2442 C CA . THR B 1 46 ? 19.031 -26.031 -2.904 1 85.5 46 THR B CA 1
ATOM 2443 C C . THR B 1 46 ? 20.016 -25.922 -1.741 1 85.5 46 THR B C 1
ATOM 2445 O O . THR B 1 46 ? 20.422 -26.938 -1.171 1 85.5 46 THR B O 1
ATOM 2448 N N . ASP B 1 47 ? 20.438 -24.75 -1.416 1 86.88 47 ASP B N 1
ATOM 2449 C CA . ASP B 1 47 ? 21.375 -24.516 -0.323 1 86.88 47 ASP B CA 1
ATOM 2450 C C . ASP B 1 47 ? 21.125 -23.156 0.323 1 86.88 47 ASP B C 1
ATOM 2452 O O . ASP B 1 47 ? 20.203 -22.438 -0.065 1 86.88 47 ASP B O 1
ATOM 2456 N N . ARG B 1 48 ? 21.969 -22.953 1.291 1 88 48 ARG B N 1
ATOM 2457 C CA . ARG B 1 48 ? 21.797 -21.734 2.07 1 88 48 ARG B CA 1
ATOM 2458 C C . ARG B 1 48 ? 22.109 -20.5 1.237 1 88 48 ARG B C 1
ATOM 2460 O O . ARG B 1 48 ? 21.547 -19.422 1.471 1 88 48 ARG B O 1
ATOM 2467 N N . ALA B 1 49 ? 22.984 -20.625 0.245 1 88.38 49 ALA B N 1
ATOM 2468 C CA . ALA B 1 49 ? 23.297 -19.531 -0.665 1 88.38 49 ALA B CA 1
ATOM 2469 C C . ALA B 1 49 ? 22.109 -19.203 -1.571 1 88.38 49 ALA B C 1
ATOM 2471 O O . ALA B 1 49 ? 21.812 -18.047 -1.818 1 88.38 49 ALA B O 1
ATOM 2472 N N . ASP B 1 50 ? 21.516 -20.25 -2.012 1 90.12 50 ASP B N 1
ATOM 2473 C CA . ASP B 1 50 ? 20.312 -20.109 -2.834 1 90.12 50 ASP B CA 1
ATOM 2474 C C . ASP B 1 50 ? 19.172 -19.484 -2.039 1 90.12 50 ASP B C 1
ATOM 2476 O O . ASP B 1 50 ? 18.406 -18.672 -2.566 1 90.12 50 ASP B O 1
ATOM 2480 N N . ALA B 1 51 ? 19.125 -19.891 -0.838 1 90 51 ALA B N 1
ATOM 2481 C CA . ALA B 1 51 ? 18.094 -19.328 0.038 1 90 51 ALA B CA 1
ATOM 2482 C C . ALA B 1 51 ? 18.297 -17.844 0.258 1 90 51 ALA B C 1
ATOM 2484 O O . ALA B 1 51 ? 17.344 -17.078 0.358 1 90 51 ALA B O 1
ATOM 2485 N N . PHE B 1 52 ? 19.516 -17.453 0.312 1 92.62 52 PHE B N 1
ATOM 2486 C CA . PHE B 1 52 ? 19.812 -16.031 0.475 1 92.62 52 PHE B CA 1
ATOM 2487 C C . PHE B 1 52 ? 19.406 -15.25 -0.769 1 92.62 52 PHE B C 1
ATOM 2489 O O . PHE B 1 52 ? 18.906 -14.125 -0.667 1 92.62 52 PHE B O 1
ATOM 2496 N N . ASP B 1 53 ? 19.641 -15.805 -1.906 1 91.81 53 ASP B N 1
ATOM 2497 C CA . ASP B 1 53 ? 19.203 -15.172 -3.145 1 91.81 53 ASP B CA 1
ATOM 2498 C C . ASP B 1 53 ? 17.688 -15.031 -3.186 1 91.81 53 ASP B C 1
ATOM 2500 O O . ASP B 1 53 ? 17.172 -14.023 -3.672 1 91.81 53 ASP B O 1
ATOM 2504 N N . GLY B 1 54 ? 17.094 -16.062 -2.688 1 88.56 54 GLY B N 1
ATOM 2505 C CA . GLY B 1 54 ? 15.648 -15.992 -2.582 1 88.56 54 GLY B CA 1
ATOM 2506 C C . GLY B 1 54 ? 15.172 -14.898 -1.649 1 88.56 54 GLY B C 1
ATOM 2507 O O . GLY B 1 54 ? 14.219 -14.18 -1.962 1 88.56 54 GLY B O 1
ATOM 2508 N N . LEU B 1 55 ? 15.828 -14.836 -0.537 1 90.19 55 LEU B N 1
ATOM 2509 C CA . LEU B 1 55 ? 15.508 -13.789 0.422 1 90.19 55 LEU B CA 1
ATOM 2510 C C . LEU B 1 55 ? 15.695 -12.406 -0.203 1 90.19 55 LEU B C 1
ATOM 2512 O O . LEU B 1 55 ? 14.82 -11.547 -0.081 1 90.19 55 LEU B O 1
ATOM 2516 N N . PHE B 1 56 ? 16.797 -12.25 -0.852 1 92.31 56 PHE B N 1
ATOM 2517 C CA . PHE B 1 56 ? 17.094 -10.984 -1.511 1 92.31 56 PHE B CA 1
ATOM 2518 C C . PHE B 1 56 ? 16.031 -10.641 -2.545 1 92.31 56 PHE B C 1
ATOM 2520 O O . PHE B 1 56 ? 15.562 -9.5 -2.615 1 92.31 56 PHE B O 1
ATOM 2527 N N . ASN B 1 57 ? 15.617 -11.594 -3.262 1 88.94 57 ASN B N 1
ATOM 2528 C CA . ASN B 1 57 ? 14.602 -11.406 -4.285 1 88.94 57 ASN B CA 1
ATOM 2529 C C . ASN B 1 57 ? 13.25 -11.047 -3.67 1 88.94 57 ASN B C 1
ATOM 2531 O O . ASN B 1 57 ? 12.516 -10.219 -4.215 1 88.94 57 ASN B O 1
ATOM 2535 N N . MET B 1 58 ? 12.938 -11.633 -2.621 1 86.56 58 MET B N 1
ATOM 2536 C CA . MET B 1 58 ? 11.672 -11.352 -1.953 1 86.56 58 MET B CA 1
ATOM 2537 C C . MET B 1 58 ? 11.656 -9.93 -1.388 1 86.56 58 MET B C 1
ATOM 2539 O O . MET B 1 58 ? 10.633 -9.25 -1.446 1 86.56 58 MET B O 1
ATOM 2543 N N . VAL B 1 59 ? 12.75 -9.562 -0.84 1 89.69 59 VAL B N 1
ATOM 2544 C CA . VAL B 1 59 ? 12.836 -8.219 -0.289 1 89.69 59 VAL B CA 1
ATOM 2545 C C . VAL B 1 59 ? 12.719 -7.191 -1.413 1 89.69 59 VAL B C 1
ATOM 2547 O O . VAL B 1 59 ? 12.039 -6.168 -1.262 1 89.69 59 VAL B O 1
ATOM 2550 N N . LEU B 1 60 ? 13.328 -7.473 -2.504 1 88.12 60 LEU B N 1
ATOM 2551 C CA . LEU B 1 60 ? 13.242 -6.59 -3.662 1 88.12 60 LEU B CA 1
ATOM 2552 C C . LEU B 1 60 ? 11.812 -6.512 -4.18 1 88.12 60 LEU B C 1
ATOM 2554 O O . LEU B 1 60 ? 11.312 -5.422 -4.469 1 88.12 60 LEU B O 1
ATOM 2558 N N . GLY B 1 61 ? 11.188 -7.605 -4.254 1 82 61 GLY B N 1
ATOM 2559 C CA . GLY B 1 61 ? 9.867 -7.703 -4.855 1 82 61 GLY B CA 1
ATOM 2560 C C . GLY B 1 61 ? 8.758 -7.199 -3.951 1 82 61 GLY B C 1
ATOM 2561 O O . GLY B 1 61 ? 7.848 -6.5 -4.406 1 82 61 GLY B O 1
ATOM 2562 N N . TYR B 1 62 ? 8.781 -7.469 -2.732 1 76.69 62 TYR B N 1
ATOM 2563 C CA . TYR B 1 62 ? 7.68 -7.145 -1.836 1 76.69 62 TYR B CA 1
ATOM 2564 C C . TYR B 1 62 ? 7.992 -5.898 -1.015 1 76.69 62 TYR B C 1
ATOM 2566 O O . TYR B 1 62 ? 7.102 -5.094 -0.73 1 76.69 62 TYR B O 1
ATOM 2574 N N . GLY B 1 63 ? 9.242 -5.73 -0.62 1 82.06 63 GLY B N 1
ATOM 2575 C CA . GLY B 1 63 ? 9.617 -4.637 0.263 1 82.06 63 GLY B CA 1
ATOM 2576 C C . GLY B 1 63 ? 9.922 -3.35 -0.479 1 82.06 63 GLY B C 1
ATOM 2577 O O . GLY B 1 63 ? 9.234 -2.344 -0.303 1 82.06 63 GLY B O 1
ATOM 2578 N N . ILE B 1 64 ? 10.82 -3.473 -1.359 1 87.31 64 ILE B N 1
ATOM 2579 C CA . ILE B 1 64 ? 11.344 -2.271 -2.004 1 87.31 64 ILE B CA 1
ATOM 2580 C C . ILE B 1 64 ? 10.336 -1.764 -3.037 1 87.31 64 ILE B C 1
ATOM 2582 O O . ILE B 1 64 ? 9.992 -0.581 -3.043 1 87.31 64 ILE B O 1
ATOM 2586 N N . GLN B 1 65 ? 9.812 -2.637 -3.824 1 84.94 65 GLN B N 1
ATOM 2587 C CA . GLN B 1 65 ? 8.953 -2.223 -4.93 1 84.94 65 GLN B CA 1
ATOM 2588 C C . GLN B 1 65 ? 7.645 -1.635 -4.422 1 84.94 65 GLN B C 1
ATOM 2590 O O . GLN B 1 65 ? 7.047 -0.775 -5.074 1 84.94 65 GLN B O 1
ATOM 2595 N N . PHE B 1 66 ? 7.262 -2.006 -3.328 1 81.69 66 PHE B N 1
ATOM 2596 C CA . PHE B 1 66 ? 5.992 -1.518 -2.809 1 81.69 66 PHE B CA 1
ATOM 2597 C C . PHE B 1 66 ? 6.203 -0.304 -1.911 1 81.69 66 PHE B C 1
ATOM 2599 O O . PHE B 1 66 ? 5.504 0.702 -2.043 1 81.69 66 PHE B O 1
ATOM 2606 N N . LEU B 1 67 ? 7.133 -0.381 -1.047 1 84.62 67 LEU B N 1
ATOM 2607 C CA . LEU B 1 67 ? 7.293 0.639 -0.017 1 84.62 67 LEU B CA 1
ATOM 2608 C C . LEU B 1 67 ? 7.961 1.886 -0.587 1 84.62 67 LEU B C 1
ATOM 2610 O O . LEU B 1 67 ? 7.641 3.006 -0.183 1 84.62 67 LEU B O 1
ATOM 2614 N N . LEU B 1 68 ? 8.852 1.645 -1.496 1 90.25 68 LEU B N 1
ATOM 2615 C CA . LEU B 1 68 ? 9.672 2.762 -1.948 1 90.25 68 LEU B CA 1
ATOM 2616 C C . LEU B 1 68 ? 8.82 3.812 -2.652 1 90.25 68 LEU B C 1
ATOM 2618 O O . LEU B 1 68 ? 8.922 5.004 -2.348 1 90.25 68 LEU B O 1
ATOM 2622 N N . PRO B 1 69 ? 7.957 3.41 -3.564 1 90.5 69 PRO B N 1
ATOM 2623 C CA . PRO B 1 69 ? 7.117 4.438 -4.188 1 90.5 6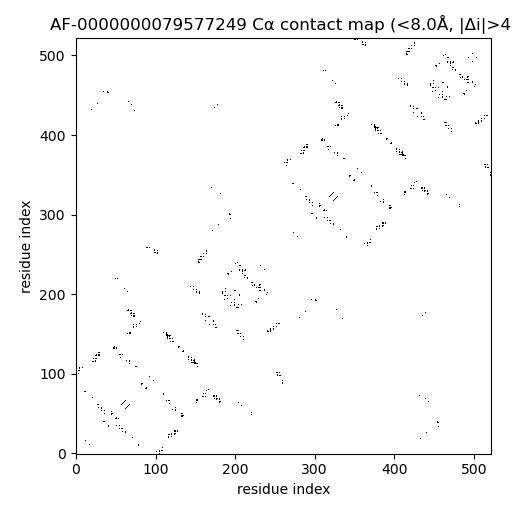9 PRO B CA 1
ATOM 2624 C C . PRO B 1 69 ? 6.266 5.199 -3.174 1 90.5 69 PRO B C 1
ATOM 2626 O O . PRO B 1 69 ? 6.043 6.402 -3.33 1 90.5 69 PRO B O 1
ATOM 2629 N N . CYS B 1 70 ? 5.824 4.539 -2.205 1 86.62 70 CYS B N 1
ATOM 2630 C CA . CYS B 1 70 ? 5.027 5.199 -1.178 1 86.62 70 CYS B CA 1
ATOM 2631 C C . CYS B 1 70 ? 5.871 6.191 -0.385 1 86.62 70 CYS B C 1
ATOM 2633 O O . CYS B 1 70 ? 5.434 7.312 -0.118 1 86.62 70 CYS B O 1
ATOM 2635 N N . ILE B 1 71 ? 7.027 5.762 -0.059 1 87.19 71 ILE B N 1
ATOM 2636 C CA . ILE B 1 71 ? 7.934 6.613 0.704 1 87.19 71 ILE B CA 1
ATOM 2637 C C . ILE B 1 71 ? 8.289 7.852 -0.115 1 87.19 71 ILE B C 1
ATOM 2639 O O . ILE B 1 71 ? 8.219 8.977 0.388 1 87.19 71 ILE B O 1
ATOM 2643 N N . ILE B 1 72 ? 8.633 7.621 -1.337 1 91.69 72 ILE B N 1
ATOM 2644 C CA . ILE B 1 72 ? 8.992 8.719 -2.225 1 91.69 72 ILE B CA 1
ATOM 2645 C C . ILE B 1 72 ? 7.809 9.664 -2.391 1 91.69 72 ILE B C 1
ATOM 2647 O O . ILE B 1 72 ? 7.977 10.891 -2.383 1 91.69 72 ILE B O 1
ATOM 2651 N N . GLY B 1 73 ? 6.688 9.109 -2.592 1 89.5 73 GLY B N 1
ATOM 2652 C CA . GLY B 1 73 ? 5.496 9.93 -2.725 1 89.5 73 GLY B CA 1
ATOM 2653 C C . GLY B 1 73 ? 5.223 10.789 -1.504 1 89.5 73 GLY B C 1
ATOM 2654 O O . GLY B 1 73 ? 4.859 11.961 -1.632 1 89.5 73 GLY B O 1
ATOM 2655 N N . VAL B 1 74 ? 5.375 10.234 -0.36 1 84.06 74 VAL B N 1
ATOM 2656 C CA . VAL B 1 74 ? 5.141 10.961 0.884 1 84.06 74 VAL B CA 1
ATOM 2657 C C . VAL B 1 74 ? 6.176 12.07 1.038 1 84.06 74 VAL B C 1
ATOM 2659 O O . VAL B 1 74 ? 5.84 13.195 1.421 1 84.06 74 VAL B O 1
ATOM 2662 N N . ILE B 1 75 ? 7.402 11.75 0.744 1 88.12 75 ILE B N 1
ATOM 2663 C CA . ILE B 1 75 ? 8.461 12.758 0.811 1 88.12 75 ILE B CA 1
ATOM 2664 C C . ILE B 1 75 ? 8.141 13.898 -0.152 1 88.12 75 ILE B C 1
ATOM 2666 O O . ILE B 1 75 ? 8.281 15.07 0.2 1 88.12 75 ILE B O 1
ATOM 2670 N N . ALA B 1 76 ? 7.77 13.492 -1.285 1 90.94 76 ALA B N 1
ATOM 2671 C CA . ALA B 1 76 ? 7.438 14.508 -2.283 1 90.94 76 ALA B CA 1
ATOM 2672 C C . ALA B 1 76 ? 6.293 15.391 -1.805 1 90.94 76 ALA B C 1
ATOM 2674 O O . ALA B 1 76 ? 6.332 16.609 -1.972 1 90.94 76 ALA B O 1
ATOM 2675 N N . ALA B 1 77 ? 5.316 14.773 -1.262 1 85.69 77 ALA B N 1
ATOM 2676 C CA . ALA B 1 77 ? 4.188 15.547 -0.742 1 85.69 77 ALA B CA 1
ATOM 2677 C C . ALA B 1 77 ? 4.648 16.547 0.323 1 85.69 77 ALA B C 1
ATOM 2679 O O . ALA B 1 77 ? 4.238 17.703 0.313 1 85.69 77 ALA B O 1
ATOM 2680 N N . ILE B 1 78 ? 5.441 16.125 1.194 1 83.62 78 ILE B N 1
ATOM 2681 C CA . ILE B 1 78 ? 5.945 16.984 2.258 1 83.62 78 ILE B CA 1
ATOM 2682 C C . ILE B 1 78 ? 6.75 18.141 1.653 1 83.62 78 ILE B C 1
ATOM 2684 O O . ILE B 1 78 ? 6.551 19.297 2.01 1 83.62 78 ILE B O 1
ATOM 2688 N N . LEU B 1 79 ? 7.617 17.844 0.785 1 87 79 LEU B N 1
ATOM 2689 C CA . LEU B 1 79 ? 8.508 18.828 0.193 1 87 79 LEU B CA 1
ATOM 2690 C C . LEU B 1 79 ? 7.715 19.875 -0.588 1 87 79 LEU B C 1
ATOM 2692 O O . LEU B 1 79 ? 8.031 21.062 -0.538 1 87 79 LEU B O 1
ATOM 2696 N N . PHE B 1 80 ? 6.719 19.453 -1.251 1 86.31 80 PHE B N 1
ATOM 2697 C CA . PHE B 1 80 ? 5.996 20.375 -2.127 1 86.31 80 PHE B CA 1
ATOM 2698 C C . PHE B 1 80 ? 4.867 21.062 -1.375 1 86.31 80 PHE B C 1
ATOM 2700 O O . PHE B 1 80 ? 4.531 22.203 -1.668 1 86.31 80 PHE B O 1
ATOM 2707 N N . PHE B 1 81 ? 4.301 20.391 -0.406 1 82.69 81 PHE B N 1
ATOM 2708 C CA . PHE B 1 81 ? 3.164 20.984 0.294 1 82.69 81 PHE B CA 1
ATOM 2709 C C . PHE B 1 81 ? 3.637 21.875 1.436 1 82.69 81 PHE B C 1
ATOM 2711 O O . PHE B 1 81 ? 2.924 22.797 1.847 1 82.69 81 PHE B O 1
ATOM 2718 N N . MET B 1 82 ? 4.723 21.609 1.978 1 79.5 82 MET B N 1
ATOM 2719 C CA . MET B 1 82 ? 5.25 22.438 3.059 1 79.5 82 MET B CA 1
ATOM 2720 C C . MET B 1 82 ? 5.352 23.906 2.627 1 79.5 82 MET B C 1
ATOM 2722 O O . MET B 1 82 ? 5.086 24.812 3.42 1 79.5 82 MET B O 1
ATOM 2726 N N . GLU B 1 83 ? 5.73 24.078 1.482 1 77.38 83 GLU B N 1
ATOM 2727 C CA . GLU B 1 83 ? 5.859 25.438 0.968 1 77.38 83 GLU B CA 1
ATOM 2728 C C . GLU B 1 83 ? 4.492 26.094 0.791 1 77.38 83 GLU B C 1
ATOM 2730 O O . GLU B 1 83 ? 4.34 27.297 1.008 1 77.38 83 GLU B O 1
ATOM 2735 N N . ARG B 1 84 ? 3.609 25.312 0.427 1 75.69 84 ARG B N 1
ATOM 2736 C CA . ARG B 1 84 ? 2.244 25.812 0.273 1 75.69 84 ARG B CA 1
ATOM 2737 C C . ARG B 1 84 ? 1.602 26.062 1.631 1 75.69 84 ARG B C 1
ATOM 2739 O O . ARG B 1 84 ? 0.978 27.109 1.836 1 75.69 84 ARG B O 1
ATOM 2746 N N . ASP B 1 85 ? 1.801 25.172 2.451 1 74.88 85 ASP B N 1
ATOM 2747 C CA . ASP B 1 85 ? 1.149 25.25 3.756 1 74.88 85 ASP B CA 1
ATOM 2748 C C . ASP B 1 85 ? 1.717 26.391 4.594 1 74.88 85 ASP B C 1
ATOM 2750 O O . ASP B 1 85 ? 1.006 26.984 5.41 1 74.88 85 ASP B O 1
ATOM 2754 N N . ASN B 1 86 ? 2.961 26.625 4.441 1 71.88 86 ASN B N 1
ATOM 2755 C CA . ASN B 1 86 ? 3.592 27.703 5.195 1 71.88 86 ASN B CA 1
ATOM 2756 C C . ASN B 1 86 ? 3.549 29.031 4.434 1 71.88 86 ASN B C 1
ATOM 2758 O O . ASN B 1 86 ? 4.121 30.031 4.879 1 71.88 86 ASN B O 1
ATOM 2762 N N . ASP B 1 87 ? 2.848 28.969 3.375 1 68.81 87 ASP B N 1
ATOM 2763 C CA . ASP B 1 87 ? 2.689 30.141 2.531 1 68.81 87 ASP B CA 1
ATOM 2764 C C . ASP B 1 87 ? 4.047 30.75 2.188 1 68.81 87 ASP B C 1
ATOM 2766 O O . ASP B 1 87 ? 4.215 31.969 2.25 1 68.81 87 ASP B O 1
ATOM 2770 N N . THR B 1 88 ? 4.949 29.969 2.154 1 67.75 88 THR B N 1
ATOM 2771 C CA . THR B 1 88 ? 6.293 30.484 1.904 1 67.75 88 THR B CA 1
ATOM 2772 C C . THR B 1 88 ? 6.605 30.484 0.41 1 67.75 88 THR B C 1
ATOM 2774 O O . THR B 1 88 ? 7.723 30.797 0.002 1 67.75 88 THR B O 1
ATOM 2777 N N . PHE B 1 89 ? 5.59 30.141 -0.347 1 67.38 89 PHE B N 1
ATOM 2778 C CA . PHE B 1 89 ? 5.816 30.109 -1.787 1 67.38 89 PHE B CA 1
ATOM 2779 C C . PHE B 1 89 ? 6.25 31.469 -2.309 1 67.38 89 PHE B C 1
ATOM 2781 O O 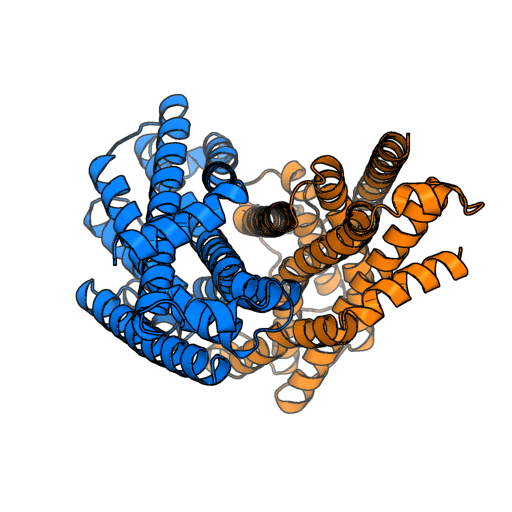. PHE B 1 89 ? 7.145 31.562 -3.152 1 67.38 89 PHE B O 1
ATOM 2788 N N . LYS B 1 90 ? 5.68 32.406 -1.715 1 63.53 90 LYS B N 1
ATOM 2789 C CA . LYS B 1 90 ? 5.965 33.781 -2.148 1 63.53 90 LYS B CA 1
ATOM 2790 C C . LYS B 1 90 ? 7.332 34.219 -1.652 1 63.53 90 LYS B C 1
ATOM 2792 O O . LYS B 1 90 ? 8.047 34.938 -2.361 1 63.53 90 LYS B O 1
ATOM 2797 N N . ASN B 1 91 ? 7.656 33.75 -0.552 1 65.19 91 ASN B N 1
ATOM 2798 C CA . ASN B 1 91 ? 8.945 34.156 0.008 1 65.19 91 ASN B CA 1
ATOM 2799 C C . ASN B 1 91 ? 10.102 33.5 -0.743 1 65.19 91 ASN B C 1
ATOM 2801 O O . ASN B 1 91 ? 11.188 34.094 -0.834 1 65.19 91 ASN B O 1
ATOM 2805 N N . LEU B 1 92 ? 9.773 32.406 -1.264 1 64.19 92 LEU B N 1
ATOM 2806 C CA . LEU B 1 92 ? 10.828 31.688 -1.971 1 64.19 92 LEU B CA 1
ATOM 2807 C C . LEU B 1 92 ? 11.156 32.344 -3.297 1 64.19 92 LEU B C 1
ATOM 2809 O O . LEU B 1 92 ? 12.281 32.25 -3.791 1 64.19 92 LEU B O 1
ATOM 2813 N N . ARG B 1 93 ? 10.18 33.125 -3.678 1 63.47 93 ARG B N 1
ATOM 2814 C CA . ARG B 1 93 ? 10.367 33.844 -4.934 1 63.47 93 ARG B CA 1
ATOM 2815 C C . ARG B 1 93 ? 11.32 35.031 -4.754 1 63.47 93 ARG B C 1
ATOM 2817 O O . ARG B 1 93 ? 11.875 35.531 -5.73 1 63.47 93 ARG B O 1
ATOM 2824 N N . THR B 1 94 ? 11.469 35.25 -3.547 1 63.97 94 THR B N 1
ATOM 2825 C CA . THR B 1 94 ? 12.375 36.375 -3.299 1 63.97 94 THR B CA 1
ATOM 2826 C C . THR B 1 94 ? 13.828 35.906 -3.291 1 63.97 94 THR B C 1
ATOM 2828 O O . THR B 1 94 ? 14.742 36.719 -3.381 1 63.97 94 THR B O 1
ATOM 2831 N N . ILE B 1 95 ? 13.938 34.656 -3.207 1 67.31 95 ILE B N 1
ATOM 2832 C CA . ILE B 1 95 ? 15.273 34.094 -3.279 1 67.31 95 ILE B CA 1
ATOM 2833 C C . ILE B 1 95 ? 15.695 33.938 -4.738 1 67.31 95 ILE B C 1
ATOM 2835 O O . ILE B 1 95 ? 14.898 33.5 -5.582 1 67.31 95 ILE B O 1
ATOM 2839 N N . PRO B 1 96 ? 16.797 34.469 -5.062 1 77.19 96 PRO B N 1
ATOM 2840 C CA . PRO B 1 96 ? 17.266 34.438 -6.453 1 77.19 96 PRO B CA 1
ATOM 2841 C C . PRO B 1 96 ? 17.453 33.031 -7.004 1 77.19 96 PRO B C 1
ATOM 2843 O O . PRO B 1 96 ? 18.562 32.656 -7.402 1 77.19 96 PRO B O 1
ATOM 2846 N N . VAL B 1 97 ? 16.5 32.219 -6.836 1 83.5 97 VAL B N 1
ATOM 2847 C CA . VAL B 1 97 ? 16.547 30.891 -7.41 1 83.5 97 VAL B CA 1
ATOM 2848 C C . VAL B 1 97 ? 15.32 30.656 -8.297 1 83.5 97 VAL B C 1
ATOM 2850 O O . VAL B 1 97 ? 14.227 31.125 -7.984 1 83.5 97 VAL B O 1
ATOM 2853 N N . THR B 1 98 ? 15.594 30.062 -9.422 1 85.75 98 THR B N 1
ATOM 2854 C CA . THR B 1 98 ? 14.5 29.812 -10.352 1 85.75 98 THR B CA 1
ATOM 2855 C C . THR B 1 98 ? 13.641 28.641 -9.875 1 85.75 98 THR B C 1
ATOM 2857 O O . THR B 1 98 ? 14.102 27.812 -9.078 1 85.75 98 THR B O 1
ATOM 2860 N N . SER B 1 99 ? 12.398 28.688 -10.258 1 86.69 99 SER B N 1
ATOM 2861 C CA . SER B 1 99 ? 11.477 27.609 -9.938 1 86.69 99 SER B CA 1
ATOM 2862 C C . SER B 1 99 ? 12.023 26.266 -10.398 1 86.69 99 SER B C 1
ATOM 2864 O O . SER B 1 99 ? 11.852 25.25 -9.727 1 86.69 99 SER B O 1
ATOM 2866 N N . THR B 1 100 ? 12.688 26.328 -11.531 1 91.38 100 THR B N 1
ATOM 2867 C CA . THR B 1 100 ? 13.242 25.109 -12.109 1 91.38 100 THR B CA 1
ATOM 2868 C C . THR B 1 100 ? 14.344 24.547 -11.219 1 91.38 100 THR B C 1
ATOM 2870 O O . THR B 1 100 ? 14.438 23.328 -11.039 1 91.38 100 THR B O 1
ATOM 2873 N N . GLN B 1 101 ? 15.07 25.359 -10.641 1 92.12 101 GLN B N 1
ATOM 2874 C CA . GLN B 1 101 ? 16.141 24.922 -9.742 1 92.12 101 GLN B CA 1
ATOM 2875 C C . GLN B 1 101 ? 15.562 24.328 -8.453 1 92.12 101 GLN B C 1
ATOM 2877 O O . GLN B 1 101 ? 16.109 23.375 -7.91 1 92.12 101 GLN B O 1
ATOM 2882 N N . MET B 1 102 ? 14.562 24.906 -8.086 1 90.06 102 MET B N 1
ATOM 2883 C CA . MET B 1 102 ? 13.914 24.422 -6.871 1 90.06 102 MET B CA 1
ATOM 2884 C C . MET B 1 102 ? 13.336 23.031 -7.086 1 90.06 102 MET B C 1
ATOM 2886 O O . MET B 1 102 ? 13.508 22.141 -6.25 1 90.06 102 MET B O 1
ATOM 2890 N N . VAL B 1 103 ? 12.688 22.906 -8.164 1 92.5 103 VAL B N 1
ATOM 2891 C CA . VAL B 1 103 ? 12.078 21.609 -8.492 1 92.5 103 VAL B CA 1
ATOM 2892 C C . VAL B 1 103 ? 13.172 20.562 -8.688 1 92.5 103 VAL B C 1
ATOM 2894 O O . VAL B 1 103 ? 13.031 19.422 -8.227 1 92.5 103 VAL B O 1
ATOM 2897 N N . LEU B 1 104 ? 14.219 20.969 -9.32 1 94.69 104 LEU B N 1
ATOM 2898 C CA . LEU B 1 104 ? 15.328 20.047 -9.555 1 94.69 104 LEU B CA 1
ATOM 2899 C C . LEU B 1 104 ? 15.945 19.609 -8.234 1 94.69 104 LEU B C 1
ATOM 2901 O O . LEU B 1 104 ? 16.297 18.438 -8.07 1 94.69 104 LEU B O 1
ATOM 2905 N N . ALA B 1 105 ? 16.094 20.516 -7.375 1 93.88 105 ALA B N 1
ATOM 2906 C CA . ALA B 1 105 ? 16.656 20.188 -6.066 1 93.88 105 ALA B CA 1
ATOM 2907 C C . ALA B 1 105 ? 15.781 19.172 -5.34 1 93.88 105 ALA B C 1
ATOM 2909 O O . ALA B 1 105 ? 16.281 18.234 -4.719 1 93.88 105 ALA B O 1
ATOM 2910 N N . LYS B 1 106 ? 14.508 19.375 -5.406 1 93.75 106 LYS B N 1
ATOM 2911 C CA . LYS B 1 106 ? 13.57 18.453 -4.77 1 93.75 106 LYS B CA 1
ATOM 2912 C C . LYS B 1 106 ? 13.664 17.062 -5.387 1 93.75 106 LYS B C 1
ATOM 2914 O O . LYS B 1 106 ? 13.625 16.047 -4.676 1 93.75 106 LYS B O 1
ATOM 2919 N N . ILE B 1 107 ? 13.781 17.062 -6.641 1 95.88 107 ILE B N 1
ATOM 2920 C CA . ILE B 1 107 ? 13.828 15.789 -7.348 1 95.88 107 ILE B CA 1
ATOM 2921 C C . ILE B 1 107 ? 15.125 15.062 -7.004 1 95.88 107 ILE B C 1
ATOM 2923 O O . ILE B 1 107 ? 15.133 13.844 -6.812 1 95.88 107 ILE B O 1
ATOM 2927 N N . ILE B 1 108 ? 16.172 15.773 -6.922 1 96.44 108 ILE B N 1
ATOM 2928 C CA . ILE B 1 108 ? 17.453 15.18 -6.562 1 96.44 108 ILE B CA 1
ATOM 2929 C C . ILE B 1 108 ? 17.359 14.578 -5.156 1 96.44 108 ILE B C 1
ATOM 2931 O O . ILE B 1 108 ? 17.875 13.492 -4.91 1 96.44 108 ILE B O 1
ATOM 2935 N N . VAL B 1 109 ? 16.75 15.273 -4.312 1 95.5 109 VAL B N 1
ATOM 2936 C CA . VAL B 1 109 ? 16.562 14.789 -2.951 1 95.5 109 VAL B CA 1
ATOM 2937 C C . VAL B 1 109 ? 15.773 13.484 -2.971 1 95.5 109 VAL B C 1
ATOM 2939 O O . VAL B 1 109 ? 16.078 12.547 -2.23 1 95.5 109 VAL B O 1
ATOM 2942 N N . LEU B 1 110 ? 14.789 13.398 -3.816 1 95.56 110 LEU B N 1
ATOM 2943 C CA . LEU B 1 110 ? 13.992 12.188 -3.943 1 95.56 110 LEU B CA 1
ATOM 2944 C C . LEU B 1 110 ? 14.844 11.016 -4.414 1 95.56 110 LEU B C 1
ATOM 2946 O O . LEU B 1 110 ? 14.719 9.906 -3.898 1 95.56 110 LEU B O 1
ATOM 2950 N N . PHE B 1 111 ? 15.734 11.289 -5.324 1 96.94 111 PHE B N 1
ATOM 2951 C CA . PHE B 1 111 ? 16.625 10.25 -5.824 1 96.94 111 PHE B CA 1
ATOM 2952 C C . PHE B 1 111 ? 17.578 9.773 -4.734 1 96.94 111 PHE B C 1
ATOM 2954 O O . PHE B 1 111 ? 17.859 8.578 -4.617 1 96.94 111 PHE B O 1
ATOM 2961 N N . ILE B 1 112 ? 18.047 10.68 -4 1 96 112 ILE B N 1
ATOM 2962 C CA . ILE B 1 112 ? 18.969 10.336 -2.928 1 96 112 ILE B CA 1
ATOM 2963 C C . ILE B 1 112 ? 18.266 9.453 -1.902 1 96 112 ILE B C 1
ATOM 2965 O O . ILE B 1 112 ? 18.797 8.414 -1.503 1 96 112 ILE B O 1
ATOM 2969 N N . PHE B 1 113 ? 17.094 9.805 -1.572 1 93.75 113 PHE B N 1
ATOM 2970 C CA . PHE B 1 113 ? 16.359 9.031 -0.589 1 93.75 113 PHE B CA 1
ATOM 2971 C C . PHE B 1 113 ? 15.992 7.66 -1.147 1 93.75 113 PHE B C 1
ATOM 2973 O O . PHE B 1 113 ? 15.953 6.672 -0.41 1 93.75 113 PHE B O 1
ATOM 2980 N N . GLY B 1 114 ? 15.641 7.656 -2.428 1 95.19 114 GLY B N 1
ATOM 2981 C CA . GLY B 1 114 ? 15.383 6.367 -3.055 1 95.19 114 GLY B CA 1
ATOM 2982 C C . GLY B 1 114 ? 16.562 5.422 -2.98 1 95.19 114 GLY B C 1
ATOM 2983 O O . GLY B 1 114 ? 16.406 4.254 -2.621 1 95.19 114 GLY B O 1
ATOM 2984 N N . ILE B 1 115 ? 17.719 5.961 -3.24 1 95.69 115 ILE B N 1
ATOM 2985 C CA . ILE B 1 115 ? 18.938 5.172 -3.207 1 95.69 115 ILE B CA 1
ATOM 2986 C C . ILE B 1 115 ? 19.25 4.742 -1.773 1 95.69 115 ILE B C 1
ATOM 2988 O O . ILE B 1 115 ? 19.562 3.578 -1.521 1 95.69 115 ILE B O 1
ATOM 2992 N N . VAL B 1 116 ? 19.109 5.625 -0.902 1 94.44 116 VAL B N 1
ATOM 2993 C CA . VAL B 1 116 ? 19.422 5.352 0.499 1 94.44 116 VAL B CA 1
ATOM 2994 C C . VAL B 1 116 ? 18.5 4.25 1.023 1 94.44 116 VAL B C 1
ATOM 2996 O O . VAL B 1 116 ? 18.938 3.352 1.742 1 94.44 116 VAL B O 1
ATOM 2999 N N . PHE B 1 117 ? 17.281 4.352 0.701 1 94.31 117 PHE B N 1
ATOM 3000 C CA . PHE B 1 117 ? 16.328 3.346 1.161 1 94.31 117 PHE B CA 1
ATOM 3001 C C . PHE B 1 117 ? 16.703 1.966 0.631 1 94.31 117 PHE B C 1
ATOM 3003 O O . PHE B 1 117 ? 16.688 0.985 1.378 1 94.31 117 PHE B O 1
ATOM 3010 N N . CYS B 1 118 ? 17 1.88 -0.661 1 95.69 118 CYS B N 1
ATOM 3011 C CA . CYS B 1 118 ? 17.312 0.602 -1.285 1 95.69 118 CYS B CA 1
ATOM 3012 C C . CYS B 1 118 ? 18.594 0.022 -0.71 1 95.69 118 CYS B C 1
ATOM 3014 O O . CYS B 1 118 ? 18.688 -1.181 -0.45 1 95.69 118 CYS B O 1
ATOM 3016 N N . VAL B 1 119 ? 19.562 0.856 -0.536 1 95.31 119 VAL B N 1
ATOM 3017 C CA . VAL B 1 119 ? 20.828 0.407 0.026 1 95.31 119 VAL B CA 1
ATOM 3018 C C . VAL B 1 119 ? 20.625 -0.042 1.471 1 95.31 119 VAL B C 1
ATOM 3020 O O . VAL B 1 119 ? 21.141 -1.086 1.881 1 95.31 119 VAL B O 1
ATOM 3023 N N . ALA B 1 120 ? 19.922 0.723 2.189 1 94.5 120 ALA B N 1
ATOM 3024 C CA . ALA B 1 120 ? 19.641 0.366 3.576 1 94.5 120 ALA B CA 1
ATOM 3025 C C . ALA B 1 120 ? 18.891 -0.958 3.662 1 94.5 120 ALA B C 1
ATOM 3027 O O . ALA B 1 120 ? 19.172 -1.785 4.531 1 94.5 120 ALA B O 1
ATOM 3028 N N . SER B 1 121 ? 17.938 -1.097 2.836 1 94.62 121 SER B N 1
ATOM 3029 C CA . SER B 1 121 ? 17.188 -2.342 2.816 1 94.62 121 SER B CA 1
ATOM 3030 C C . SER B 1 121 ? 18.078 -3.529 2.477 1 94.62 121 SER B C 1
ATOM 3032 O O . SER B 1 121 ? 17.906 -4.617 3.035 1 94.62 121 SER B O 1
ATOM 3034 N N . THR B 1 122 ? 18.969 -3.307 1.534 1 95.19 122 THR B N 1
ATOM 3035 C CA . THR B 1 122 ? 19.906 -4.355 1.151 1 95.19 122 THR B CA 1
ATOM 3036 C C . THR B 1 122 ? 20.844 -4.688 2.303 1 95.19 122 THR B C 1
ATOM 3038 O O . THR B 1 122 ? 21.125 -5.859 2.574 1 95.19 122 THR B O 1
ATOM 3041 N N . ILE B 1 123 ? 21.297 -3.688 2.939 1 95.12 123 ILE B N 1
ATOM 3042 C CA . ILE B 1 123 ? 22.172 -3.895 4.094 1 95.12 123 ILE B CA 1
ATOM 3043 C C . ILE B 1 123 ? 21.406 -4.645 5.184 1 95.12 123 ILE B C 1
ATOM 3045 O O . ILE B 1 123 ? 21.938 -5.559 5.812 1 95.12 123 ILE B O 1
ATOM 3049 N N . ALA B 1 124 ? 20.219 -4.285 5.395 1 93.88 124 ALA B N 1
ATOM 3050 C CA . ALA B 1 124 ? 19.391 -4.977 6.371 1 93.88 124 ALA B CA 1
ATOM 3051 C C . ALA B 1 124 ? 19.219 -6.453 6.012 1 93.88 124 ALA B C 1
ATOM 3053 O O . ALA B 1 124 ? 19.266 -7.32 6.887 1 93.88 124 ALA B O 1
ATOM 3054 N N . THR B 1 125 ? 19.031 -6.676 4.789 1 94.56 125 THR B N 1
ATOM 3055 C CA . THR B 1 125 ? 18.891 -8.047 4.309 1 94.56 125 THR B CA 1
ATOM 3056 C C . THR B 1 125 ? 20.172 -8.844 4.543 1 94.56 125 THR B C 1
ATOM 3058 O O . THR B 1 125 ? 20.125 -9.992 4.973 1 94.56 125 THR B O 1
ATOM 3061 N N . ILE B 1 126 ? 21.281 -8.211 4.238 1 94.75 126 ILE B N 1
ATOM 3062 C CA . ILE B 1 126 ? 22.578 -8.844 4.426 1 94.75 126 ILE B CA 1
ATOM 3063 C C . ILE B 1 126 ? 22.812 -9.133 5.91 1 94.75 126 ILE B C 1
ATOM 3065 O O . ILE B 1 126 ? 23.234 -10.234 6.277 1 94.75 126 ILE B O 1
ATOM 3069 N N . LEU B 1 127 ? 22.516 -8.234 6.73 1 93.75 127 LEU B N 1
ATOM 3070 C CA . LEU B 1 127 ? 22.703 -8.391 8.172 1 93.75 127 LEU B CA 1
ATOM 3071 C C . LEU B 1 127 ? 21.828 -9.523 8.703 1 93.75 127 LEU B C 1
ATOM 3073 O O . LEU B 1 127 ? 22.281 -10.32 9.531 1 93.75 127 LEU B O 1
ATOM 3077 N N . CYS B 1 128 ? 20.656 -9.578 8.234 1 90.94 128 CYS B N 1
ATOM 3078 C CA . CYS B 1 128 ? 19.75 -10.648 8.664 1 90.94 128 CYS B CA 1
ATOM 3079 C C . CYS B 1 128 ? 20.219 -11.992 8.102 1 90.94 128 CYS B C 1
ATOM 3081 O O . CYS B 1 128 ? 20.062 -13.023 8.758 1 90.94 128 CYS B O 1
ATOM 3083 N N . GLY B 1 129 ? 20.734 -11.984 6.961 1 90.56 129 GLY B N 1
ATOM 3084 C CA . GLY B 1 129 ? 21.188 -13.195 6.297 1 90.56 129 GLY B CA 1
ATOM 3085 C C . GLY B 1 129 ? 22.453 -13.773 6.898 1 90.56 129 GLY B C 1
ATOM 3086 O O . GLY B 1 129 ? 22.656 -14.992 6.887 1 90.56 129 GLY B O 1
ATOM 3087 N N . ILE B 1 130 ? 23.359 -12.945 7.371 1 90.56 130 ILE B N 1
ATOM 3088 C CA . ILE B 1 130 ? 24.625 -13.391 7.953 1 90.56 130 ILE B CA 1
ATOM 3089 C C . ILE B 1 130 ? 24.344 -14.305 9.141 1 90.56 130 ILE B C 1
ATOM 3091 O O . ILE B 1 130 ? 25.047 -15.289 9.359 1 90.56 130 ILE B O 1
ATOM 3095 N N . GLY B 1 131 ? 23.297 -14.109 9.797 1 83.25 131 GLY B N 1
ATOM 3096 C CA . GLY B 1 131 ? 23 -14.883 10.984 1 83.25 131 GLY B CA 1
ATOM 3097 C C . GLY B 1 131 ? 22.312 -16.203 10.68 1 83.25 131 GLY B C 1
ATOM 3098 O O . GLY B 1 131 ? 22.422 -17.156 11.461 1 83.25 131 GLY B O 1
ATOM 3099 N N . THR B 1 132 ? 21.75 -16.375 9.531 1 83.12 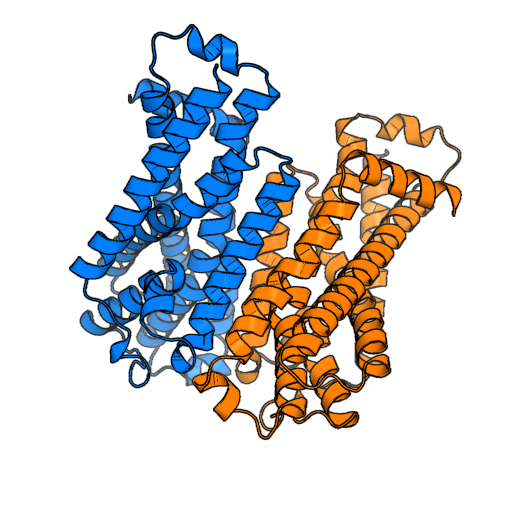132 THR B N 1
ATOM 3100 C CA . THR B 1 132 ? 20.875 -17.531 9.344 1 83.12 132 THR B CA 1
ATOM 3101 C C . THR B 1 132 ? 21.172 -18.234 8.023 1 83.12 132 THR B C 1
ATOM 3103 O O . THR B 1 132 ? 20.859 -19.406 7.855 1 83.12 132 THR B O 1
ATOM 3106 N N . LEU B 1 133 ? 21.797 -17.406 7.066 1 89.69 133 LEU B N 1
ATOM 3107 C CA . LEU B 1 133 ? 22.016 -17.938 5.723 1 89.69 133 LEU B CA 1
ATOM 3108 C C . LEU B 1 133 ? 23.453 -17.734 5.285 1 89.69 133 LEU B C 1
ATOM 3110 O O . LEU B 1 133 ? 24.312 -17.391 6.102 1 89.69 133 LEU B O 1
ATOM 3114 N N . GLU B 1 134 ? 23.703 -18.109 4.062 1 88.62 134 GLU B N 1
ATOM 3115 C CA . GLU B 1 134 ? 25.031 -17.859 3.492 1 88.62 134 GLU B CA 1
ATOM 3116 C C . GLU B 1 134 ? 25.031 -16.641 2.588 1 88.62 134 GLU B C 1
ATOM 3118 O O . GLU B 1 134 ? 24.453 -16.672 1.494 1 88.62 134 GLU B O 1
ATOM 3123 N N . VAL B 1 135 ? 25.594 -15.672 3.053 1 89.94 135 VAL B N 1
ATOM 3124 C CA . VAL B 1 135 ? 25.594 -14.398 2.34 1 89.94 135 VAL B CA 1
ATOM 3125 C C . VAL B 1 135 ? 26.719 -14.398 1.31 1 89.94 135 VAL B C 1
ATOM 3127 O O . VAL B 1 135 ? 27.859 -14.773 1.617 1 89.94 135 VAL B O 1
ATOM 3130 N N . TYR B 1 136 ? 26.344 -14.07 0.1 1 88.19 136 TYR B N 1
ATOM 3131 C CA . TYR B 1 136 ? 27.359 -13.945 -0.954 1 88.19 136 TYR B CA 1
ATOM 3132 C C . TYR B 1 136 ? 26.938 -12.906 -1.986 1 88.19 136 TYR B C 1
ATOM 3134 O O . TYR B 1 136 ? 25.781 -12.438 -1.977 1 88.19 136 TYR B O 1
ATOM 3142 N N . GLY B 1 137 ? 27.922 -12.438 -2.807 1 91.12 137 GLY B N 1
ATOM 3143 C CA . GLY B 1 137 ? 27.641 -11.5 -3.881 1 91.12 137 GLY B CA 1
ATOM 3144 C C . GLY B 1 137 ? 27.219 -10.133 -3.385 1 91.12 137 GLY B C 1
ATOM 3145 O O . GLY B 1 137 ? 26.281 -9.531 -3.936 1 91.12 137 GLY B O 1
ATOM 3146 N N . ILE B 1 138 ? 27.766 -9.75 -2.371 1 92.12 138 ILE B N 1
ATOM 3147 C CA . ILE B 1 138 ? 27.391 -8.516 -1.695 1 92.12 138 ILE B CA 1
ATOM 3148 C C . ILE B 1 138 ? 27.578 -7.328 -2.637 1 92.12 138 ILE B C 1
ATOM 3150 O O . ILE B 1 138 ? 26.734 -6.438 -2.711 1 92.12 138 ILE B O 1
ATOM 3154 N N . GLY B 1 139 ? 28.656 -7.293 -3.35 1 93.56 139 GLY B N 1
ATOM 3155 C CA . GLY B 1 139 ? 28.922 -6.203 -4.27 1 93.56 139 GLY B CA 1
ATOM 3156 C C . GLY B 1 139 ? 27.844 -6.035 -5.332 1 93.56 139 GLY B C 1
ATOM 3157 O O . GLY B 1 139 ? 27.375 -4.922 -5.562 1 93.56 139 GLY B O 1
ATOM 3158 N N . TYR B 1 140 ? 27.547 -7.086 -5.926 1 95.25 140 TYR B N 1
ATOM 3159 C CA . TYR B 1 140 ? 26.516 -7.055 -6.961 1 95.25 140 TYR B CA 1
ATOM 3160 C C . TYR B 1 140 ? 25.188 -6.59 -6.387 1 95.25 140 TYR B C 1
ATOM 3162 O O . TYR B 1 140 ? 24.5 -5.754 -6.984 1 95.25 140 TYR B O 1
ATOM 3170 N N . LYS B 1 141 ? 24.828 -7.152 -5.246 1 95.12 141 LYS B N 1
ATOM 3171 C CA . LYS B 1 141 ? 23.531 -6.848 -4.648 1 95.12 141 LYS B CA 1
ATOM 3172 C C . LYS B 1 141 ? 23.453 -5.379 -4.234 1 95.12 141 LYS B C 1
ATOM 3174 O O . LYS B 1 141 ? 22.391 -4.758 -4.34 1 95.12 141 LYS B O 1
ATOM 3179 N N . LEU B 1 142 ? 24.562 -4.832 -3.852 1 95.19 142 LEU B N 1
ATOM 3180 C CA . LEU B 1 142 ? 24.594 -3.416 -3.498 1 95.19 142 LEU B CA 1
ATOM 3181 C C . LEU B 1 142 ? 24.5 -2.543 -4.746 1 95.19 142 LEU B C 1
ATOM 3183 O O . LEU B 1 142 ? 23.859 -1.495 -4.727 1 95.19 142 LEU B O 1
ATOM 3187 N N . PHE B 1 143 ? 25.141 -2.961 -5.77 1 96 143 PHE B N 1
ATOM 3188 C CA . PHE B 1 143 ? 25.062 -2.23 -7.031 1 96 143 PHE B CA 1
ATOM 3189 C C . PHE B 1 143 ? 23.641 -2.27 -7.578 1 96 143 PHE B C 1
ATOM 3191 O O . PHE B 1 143 ? 23.125 -1.26 -8.07 1 96 143 PHE B O 1
ATOM 3198 N N . LEU B 1 144 ? 23.094 -3.416 -7.508 1 95 144 LEU B N 1
ATOM 3199 C CA . LEU B 1 144 ? 21.703 -3.572 -7.953 1 95 144 LEU B CA 1
ATOM 3200 C C . LEU B 1 144 ? 20.766 -2.701 -7.125 1 95 144 LEU B C 1
ATOM 3202 O O . LEU B 1 144 ? 19.781 -2.174 -7.648 1 95 144 LEU B O 1
ATOM 3206 N N . ALA B 1 145 ? 21.062 -2.611 -5.855 1 95.19 145 ALA B N 1
ATOM 3207 C CA . ALA B 1 145 ? 20.266 -1.778 -4.965 1 95.19 145 ALA B CA 1
ATOM 3208 C C . ALA B 1 145 ? 20.281 -0.319 -5.41 1 95.19 145 ALA B C 1
ATOM 3210 O O . ALA B 1 145 ? 19.25 0.349 -5.422 1 95.19 145 ALA B O 1
ATOM 3211 N N . VAL B 1 146 ? 21.422 0.137 -5.773 1 96 146 VAL B N 1
ATOM 3212 C CA . VAL B 1 146 ? 21.578 1.515 -6.234 1 96 146 VAL B CA 1
ATOM 3213 C C . VAL B 1 146 ? 20.781 1.712 -7.527 1 96 146 VAL B C 1
ATOM 3215 O O . VAL B 1 146 ? 20.047 2.693 -7.672 1 96 146 VAL B O 1
ATOM 3218 N N . GLU B 1 147 ? 20.922 0.794 -8.422 1 95.62 147 GLU B N 1
ATOM 3219 C CA . GLU B 1 147 ? 20.203 0.879 -9.688 1 95.62 147 GLU B CA 1
ATOM 3220 C C . GLU B 1 147 ? 18.688 0.852 -9.469 1 95.62 147 GLU B C 1
ATOM 3222 O O . GLU B 1 147 ? 17.953 1.634 -10.078 1 95.62 147 GLU B O 1
ATOM 3227 N N . THR B 1 148 ? 18.312 -0.049 -8.633 1 94.69 148 THR B N 1
ATOM 3228 C CA . THR B 1 148 ? 16.875 -0.176 -8.344 1 94.69 148 THR B CA 1
ATOM 3229 C C . THR B 1 148 ? 16.344 1.111 -7.734 1 94.69 148 THR B C 1
ATOM 3231 O O . THR B 1 148 ? 15.227 1.534 -8.055 1 94.69 148 THR B O 1
ATOM 3234 N N . GLY B 1 149 ? 17.125 1.712 -6.805 1 95.69 149 GLY B N 1
ATOM 3235 C CA . GLY B 1 149 ? 16.719 2.979 -6.223 1 95.69 149 GLY B CA 1
ATOM 3236 C C . GLY B 1 149 ? 16.5 4.074 -7.25 1 95.69 149 GLY B C 1
ATOM 3237 O O . GLY B 1 149 ? 15.531 4.828 -7.18 1 95.69 149 GLY B O 1
ATOM 3238 N N . ILE B 1 150 ? 17.375 4.082 -8.18 1 96.62 150 ILE B N 1
ATOM 3239 C CA . ILE B 1 150 ? 17.297 5.086 -9.234 1 96.62 150 ILE B CA 1
ATOM 3240 C C . ILE B 1 150 ? 16.109 4.797 -10.141 1 96.62 150 ILE B C 1
ATOM 3242 O O . ILE B 1 150 ? 15.32 5.699 -10.445 1 96.62 150 ILE B O 1
ATOM 3246 N N . PHE B 1 151 ? 15.93 3.566 -10.516 1 96.56 151 PHE B N 1
ATOM 3247 C CA . PHE B 1 151 ? 14.891 3.188 -11.453 1 96.56 151 PHE B CA 1
ATOM 3248 C C . PHE B 1 151 ? 13.508 3.393 -10.844 1 96.56 151 PHE B C 1
ATOM 3250 O O . PHE B 1 151 ? 12.617 3.963 -11.484 1 96.56 151 PHE B O 1
ATOM 3257 N N . ILE B 1 152 ? 13.375 2.984 -9.672 1 94.44 152 ILE B N 1
ATOM 3258 C CA . ILE B 1 152 ? 12.062 3.076 -9.047 1 94.44 152 ILE B CA 1
ATOM 3259 C C . ILE B 1 152 ? 11.719 4.539 -8.773 1 94.44 152 ILE B C 1
ATOM 3261 O O . ILE B 1 152 ? 10.578 4.961 -8.945 1 94.44 152 ILE B O 1
ATOM 3265 N N . THR B 1 153 ? 12.688 5.293 -8.336 1 96.31 153 THR B N 1
ATOM 3266 C CA . THR B 1 153 ? 12.438 6.711 -8.102 1 96.31 153 THR B CA 1
ATOM 3267 C C . THR B 1 153 ? 12.055 7.418 -9.398 1 96.31 153 THR B C 1
ATOM 3269 O O . THR B 1 153 ? 11.109 8.203 -9.43 1 96.31 153 THR B O 1
ATOM 3272 N N . ALA B 1 154 ? 12.797 7.082 -10.414 1 96.5 154 ALA B N 1
ATOM 3273 C CA . ALA B 1 154 ? 12.477 7.652 -11.719 1 96.5 154 ALA B CA 1
ATOM 3274 C C . ALA B 1 154 ? 11.062 7.262 -12.148 1 96.5 154 ALA B C 1
ATOM 3276 O O . ALA B 1 154 ? 10.32 8.078 -12.703 1 96.5 154 ALA B O 1
ATOM 3277 N N . GLY B 1 155 ? 10.742 6.016 -11.883 1 94.75 155 GLY B N 1
ATOM 3278 C CA . GLY B 1 155 ? 9.43 5.512 -12.258 1 94.75 155 GLY B CA 1
ATOM 3279 C C . GLY B 1 155 ? 8.312 6.055 -11.391 1 94.75 155 GLY B C 1
ATOM 3280 O O . GLY B 1 155 ? 7.133 5.93 -11.734 1 94.75 155 GLY B O 1
ATOM 3281 N N . THR B 1 156 ? 8.633 6.629 -10.297 1 94.81 156 THR B N 1
ATOM 3282 C CA . THR B 1 156 ? 7.637 7.156 -9.375 1 94.81 156 THR B CA 1
ATOM 3283 C C . THR B 1 156 ? 7.371 8.633 -9.648 1 94.81 156 THR B C 1
ATOM 3285 O O . THR B 1 156 ? 6.434 9.219 -9.102 1 94.81 156 THR B O 1
ATOM 3288 N N . LEU B 1 157 ? 8.102 9.258 -10.508 1 95.88 157 LEU B N 1
ATOM 3289 C CA . LEU B 1 157 ? 7.977 10.688 -10.766 1 95.88 157 LEU B CA 1
ATOM 3290 C C . LEU B 1 157 ? 6.613 11.008 -11.367 1 95.88 157 LEU B C 1
ATOM 3292 O O . LEU B 1 157 ? 6.023 12.047 -11.062 1 95.88 157 LEU B O 1
ATOM 3296 N N . PRO B 1 158 ? 6.074 10.133 -12.219 1 94.25 158 PRO B N 1
ATOM 3297 C CA . PRO B 1 158 ? 4.719 10.414 -12.688 1 94.25 158 PRO B CA 1
ATOM 3298 C C . PRO B 1 158 ? 3.703 10.508 -11.555 1 94.25 158 PRO B C 1
ATOM 3300 O O . PRO B 1 158 ? 2.752 11.289 -11.633 1 94.25 158 PRO B O 1
ATOM 3303 N N . LEU B 1 159 ? 3.867 9.703 -10.617 1 92.56 159 LEU B N 1
ATOM 3304 C CA . LEU B 1 159 ? 3.021 9.797 -9.43 1 92.56 159 LEU B CA 1
ATOM 3305 C C . LEU B 1 159 ? 3.164 11.156 -8.758 1 92.56 159 LEU B C 1
ATOM 3307 O O . LEU B 1 159 ? 2.182 11.719 -8.273 1 92.56 159 LEU B O 1
ATOM 3311 N N . ILE B 1 160 ? 4.363 11.688 -8.719 1 93.75 160 ILE B N 1
ATOM 3312 C CA . ILE B 1 160 ? 4.629 12.984 -8.094 1 93.75 160 ILE B CA 1
ATOM 3313 C C . ILE B 1 160 ? 3.928 14.086 -8.883 1 93.75 160 ILE B C 1
ATOM 3315 O O . ILE B 1 160 ? 3.449 15.062 -8.297 1 93.75 160 ILE B O 1
ATOM 3319 N N . VAL B 1 161 ? 3.875 13.914 -10.195 1 94.38 161 VAL B N 1
ATOM 3320 C CA . VAL B 1 161 ? 3.137 14.867 -11.016 1 94.38 161 VAL B CA 1
ATOM 3321 C C . VAL B 1 161 ? 1.689 14.953 -10.531 1 94.38 161 VAL B C 1
ATOM 3323 O O . VAL B 1 161 ? 1.146 16.047 -10.367 1 94.38 161 VAL B O 1
ATOM 3326 N N . LEU B 1 162 ? 1.156 13.836 -10.227 1 89.94 162 LEU B N 1
ATOM 3327 C CA . LEU B 1 162 ? -0.234 13.797 -9.789 1 89.94 162 LEU B CA 1
ATOM 3328 C C . LEU B 1 162 ? -0.385 14.406 -8.398 1 89.94 162 LEU B C 1
ATOM 3330 O O . LEU B 1 162 ? -1.356 15.117 -8.133 1 89.94 162 LEU B O 1
ATOM 3334 N N . VAL B 1 163 ? 0.531 14.078 -7.594 1 87.12 163 VAL B N 1
ATOM 3335 C CA . VAL B 1 163 ? 0.502 14.602 -6.234 1 87.12 163 VAL B CA 1
ATOM 3336 C C . VAL B 1 163 ? 0.591 16.125 -6.262 1 87.12 163 VAL B C 1
ATOM 3338 O O . VAL B 1 163 ? -0.157 16.812 -5.559 1 87.12 163 VAL B O 1
ATOM 3341 N N . VAL B 1 164 ? 1.45 16.656 -7.074 1 87.31 164 VAL B N 1
ATOM 3342 C CA . VAL B 1 164 ? 1.637 18.094 -7.168 1 87.31 164 VAL B CA 1
ATOM 3343 C C . VAL B 1 164 ? 0.438 18.734 -7.871 1 87.31 164 VAL B C 1
ATOM 3345 O O . VAL B 1 164 ? -0.003 19.828 -7.5 1 87.31 164 VAL B O 1
ATOM 3348 N N . PHE B 1 165 ? -0.043 18.047 -8.828 1 88.19 165 PHE B N 1
ATOM 3349 C CA . PHE B 1 165 ? -1.161 18.578 -9.602 1 88.19 165 PHE B CA 1
ATOM 3350 C C . PHE B 1 165 ? -2.402 18.734 -8.734 1 88.19 165 PHE B C 1
ATOM 3352 O O . PHE B 1 165 ? -3.059 19.766 -8.758 1 88.19 165 PHE B O 1
ATOM 3359 N N . PHE B 1 166 ? -2.723 17.734 -7.977 1 78.5 166 PHE B N 1
ATOM 3360 C CA . PHE B 1 166 ? -3.934 17.797 -7.164 1 78.5 166 PHE B CA 1
ATOM 3361 C C . PHE B 1 166 ? -3.713 18.641 -5.914 1 78.5 166 PHE B C 1
ATOM 3363 O O . PHE B 1 166 ? -4.652 19.25 -5.398 1 78.5 166 PHE B O 1
ATOM 3370 N N . SER B 1 167 ? -2.432 18.781 -5.508 1 70.81 167 SER B N 1
ATOM 3371 C CA . SER B 1 167 ? -2.008 19.594 -4.375 1 70.81 167 SER B CA 1
ATOM 3372 C C . SER B 1 167 ? -3.119 19.719 -3.336 1 70.81 167 SER B C 1
ATOM 3374 O O . SER B 1 167 ? -3.434 20.828 -2.887 1 70.81 167 SER B O 1
ATOM 3376 N N . LYS B 1 168 ? -3.852 18.641 -3.145 1 73.44 168 LYS B N 1
ATOM 3377 C CA . LYS B 1 168 ? -4.957 18.672 -2.191 1 73.44 168 LYS B CA 1
ATOM 3378 C C . LYS B 1 168 ? -4.465 18.422 -0.769 1 73.44 168 LYS B C 1
ATOM 3380 O O . LYS B 1 168 ? -3.457 19 -0.349 1 73.44 168 LYS B O 1
ATOM 3385 N N . THR B 1 169 ? -4.969 17.391 -0.153 1 71.25 169 THR B N 1
ATOM 3386 C CA . THR B 1 169 ? -4.609 17.078 1.227 1 71.25 169 THR B CA 1
ATOM 3387 C C . THR B 1 169 ? -3.57 15.969 1.279 1 71.25 169 THR B C 1
ATOM 3389 O O . THR B 1 169 ? -3.377 15.242 0.301 1 71.25 169 THR B O 1
ATOM 3392 N N . TYR B 1 170 ? -2.793 16.047 2.258 1 72.56 170 TYR B N 1
ATOM 3393 C CA . TYR B 1 170 ? -1.807 14.992 2.498 1 72.56 170 TYR B CA 1
ATOM 3394 C C . TYR B 1 170 ? -2.447 13.609 2.42 1 72.56 170 TYR B C 1
ATOM 3396 O O . TYR B 1 170 ? -1.855 12.68 1.876 1 72.56 170 TYR B O 1
ATOM 3404 N N . VAL B 1 171 ? -3.646 13.586 2.861 1 70.88 171 VAL B N 1
ATOM 3405 C CA . VAL B 1 171 ? -4.363 12.32 2.879 1 70.88 171 VAL B CA 1
ATOM 3406 C C . VAL B 1 171 ? -4.602 11.844 1.448 1 70.88 171 VAL B C 1
ATOM 3408 O O . VAL B 1 171 ? -4.395 10.664 1.137 1 70.88 171 VAL B O 1
ATOM 3411 N N . PHE B 1 172 ? -4.992 12.703 0.65 1 75.5 172 PHE B N 1
ATOM 3412 C CA . PHE B 1 172 ? -5.23 12.375 -0.75 1 75.5 172 PHE B CA 1
ATOM 3413 C C . PHE B 1 172 ? -3.953 11.883 -1.419 1 75.5 172 PHE B C 1
ATOM 3415 O O . PHE B 1 172 ? -3.979 10.93 -2.199 1 75.5 172 PHE B O 1
ATOM 3422 N N . SER B 1 173 ? -2.904 12.547 -1.102 1 80.19 173 SER B N 1
ATOM 3423 C CA . SER B 1 173 ? -1.619 12.188 -1.689 1 80.19 173 SER B CA 1
ATOM 3424 C C . SER B 1 173 ? -1.194 10.781 -1.262 1 80.19 173 SER B C 1
ATOM 3426 O O . SER B 1 173 ? -0.686 10.008 -2.074 1 80.19 173 SER B O 1
ATOM 3428 N N . ILE B 1 174 ? -1.506 10.477 -0.111 1 76.06 174 ILE B N 1
ATOM 3429 C CA . ILE B 1 174 ? -1.15 9.164 0.422 1 76.06 174 ILE B CA 1
ATOM 3430 C C . ILE B 1 174 ? -1.971 8.086 -0.278 1 76.06 174 ILE B C 1
ATOM 3432 O O . ILE B 1 174 ? -1.428 7.062 -0.702 1 76.06 174 ILE B O 1
ATOM 3436 N N . LEU B 1 175 ? -3.189 8.328 -0.365 1 75.25 175 LEU B N 1
ATOM 3437 C CA . LEU B 1 175 ? -4.07 7.359 -1.016 1 75.25 175 LEU B CA 1
ATOM 3438 C C . LEU B 1 175 ? -3.652 7.133 -2.465 1 75.25 175 LEU B C 1
ATOM 3440 O O . LEU B 1 175 ? -3.707 6.008 -2.963 1 75.25 175 LEU B O 1
ATOM 3444 N N . LEU B 1 176 ? -3.234 8.164 -3.059 1 81.88 176 LEU B N 1
ATOM 3445 C CA . LEU B 1 176 ? -2.756 8.047 -4.434 1 81.88 176 LEU B CA 1
ATOM 3446 C C . LEU B 1 176 ? -1.492 7.195 -4.5 1 81.88 176 LEU B C 1
ATOM 3448 O O . LEU B 1 176 ? -1.293 6.445 -5.457 1 81.88 176 LEU B O 1
ATOM 3452 N N . CYS B 1 177 ? -0.636 7.371 -3.514 1 84.12 177 CYS B N 1
ATOM 3453 C CA . CYS B 1 177 ? 0.6 6.598 -3.473 1 84.12 177 CYS B CA 1
ATOM 3454 C C . CYS B 1 177 ? 0.309 5.113 -3.281 1 84.12 177 CYS B C 1
ATOM 3456 O O . CYS B 1 177 ? 0.917 4.266 -3.939 1 84.12 177 CYS B O 1
ATOM 3458 N N . VAL B 1 178 ? -0.582 4.879 -2.418 1 77.88 178 VAL B N 1
ATOM 3459 C CA . VAL B 1 178 ? -0.953 3.492 -2.158 1 77.88 178 VAL B CA 1
ATOM 3460 C C . VAL B 1 178 ? -1.604 2.889 -3.4 1 77.88 178 VAL B C 1
ATOM 3462 O O . VAL B 1 178 ? -1.292 1.759 -3.785 1 77.88 178 VAL B O 1
ATOM 3465 N N . PHE B 1 179 ? -2.506 3.615 -3.975 1 81.38 179 PHE B N 1
ATOM 3466 C CA . PHE B 1 179 ? -3.16 3.135 -5.188 1 81.38 179 PHE B CA 1
ATOM 3467 C C . PHE B 1 179 ? -2.137 2.832 -6.273 1 81.38 179 PHE B C 1
ATOM 3469 O O . PHE B 1 179 ? -2.217 1.796 -6.938 1 81.38 179 PHE B O 1
ATOM 3476 N N . TYR B 1 180 ? -1.288 3.801 -6.457 1 85.69 180 TYR B N 1
ATOM 3477 C CA . TYR B 1 180 ? -0.237 3.635 -7.457 1 85.69 180 TYR B CA 1
ATOM 3478 C C . TYR B 1 180 ? 0.562 2.361 -7.199 1 85.69 180 TYR B C 1
ATOM 3480 O O . TYR B 1 180 ? 0.842 1.601 -8.125 1 85.69 180 TYR B O 1
ATOM 3488 N N . SER B 1 181 ? 0.942 2.148 -5.988 1 82.5 181 SER B N 1
ATOM 3489 C CA . SER B 1 181 ? 1.75 0.987 -5.625 1 82.5 181 SER B CA 1
ATOM 3490 C C . SER B 1 181 ? 0.976 -0.31 -5.832 1 82.5 181 SER B C 1
ATOM 3492 O O . SER B 1 181 ? 1.516 -1.283 -6.363 1 82.5 181 SER B O 1
ATOM 3494 N N . VAL B 1 182 ? -0.242 -0.341 -5.465 1 77.44 182 VAL B N 1
ATOM 3495 C CA . VAL B 1 182 ? -1.065 -1.539 -5.598 1 77.44 182 VAL B CA 1
ATOM 3496 C C . VAL B 1 182 ? -1.325 -1.828 -7.074 1 77.44 182 VAL B C 1
ATOM 3498 O O . VAL B 1 182 ? -1.336 -2.988 -7.492 1 77.44 182 VAL B O 1
ATOM 3501 N N . LEU B 1 183 ? -1.574 -0.78 -7.777 1 81.5 183 LEU B N 1
ATOM 3502 C CA . LEU B 1 183 ? -1.784 -0.947 -9.211 1 81.5 183 LEU B CA 1
ATOM 3503 C C . LEU B 1 183 ? -0.559 -1.569 -9.875 1 81.5 183 LEU B C 1
ATOM 3505 O O . LEU B 1 183 ? -0.685 -2.494 -10.68 1 81.5 183 LEU B O 1
ATOM 3509 N N . ASN B 1 184 ? 0.553 -1.029 -9.492 1 84.75 184 ASN B N 1
ATOM 3510 C CA . ASN B 1 184 ? 1.797 -1.545 -10.047 1 84.75 184 ASN B CA 1
ATOM 3511 C C . ASN B 1 184 ? 2.049 -2.988 -9.625 1 84.75 184 ASN B C 1
ATOM 3513 O O . ASN B 1 184 ? 2.479 -3.812 -10.43 1 84.75 184 ASN B O 1
ATOM 3517 N N . MET B 1 185 ? 1.799 -3.273 -8.461 1 78.31 185 MET B N 1
ATOM 3518 C CA . MET B 1 185 ? 2.006 -4.629 -7.957 1 78.31 185 MET B CA 1
ATOM 3519 C C . MET B 1 185 ? 1.017 -5.602 -8.586 1 78.31 185 MET B C 1
ATOM 3521 O O . MET B 1 185 ? 1.381 -6.727 -8.93 1 78.31 185 MET B O 1
ATOM 3525 N N . SER B 1 186 ? -0.198 -5.188 -8.727 1 75.88 186 SER B N 1
ATOM 3526 C CA . SER B 1 186 ? -1.204 -6.039 -9.359 1 75.88 186 SER B CA 1
ATOM 3527 C C . SER B 1 186 ? -0.861 -6.309 -10.82 1 75.88 186 SER B C 1
ATOM 3529 O O . SER B 1 186 ? -1.048 -7.426 -11.305 1 75.88 186 SER B O 1
ATOM 3531 N N . ALA B 1 187 ? -0.438 -5.297 -11.445 1 82.38 187 ALA B N 1
ATOM 3532 C CA . ALA B 1 187 ? -0.026 -5.48 -12.836 1 82.38 187 ALA B CA 1
ATOM 3533 C C . ALA B 1 187 ? 1.122 -6.48 -12.938 1 82.38 187 ALA B C 1
ATOM 3535 O O . ALA B 1 187 ? 1.177 -7.277 -13.883 1 82.38 187 ALA B O 1
ATOM 3536 N N . THR B 1 188 ? 2.008 -6.414 -12.023 1 84.06 188 THR B N 1
ATOM 3537 C CA . THR B 1 188 ? 3.129 -7.348 -12.016 1 84.06 188 THR B CA 1
ATOM 3538 C C . THR B 1 188 ? 2.641 -8.773 -11.797 1 84.06 188 THR B C 1
ATOM 3540 O O . THR B 1 188 ? 3.141 -9.711 -12.422 1 84.06 188 THR B O 1
ATOM 3543 N N . ALA B 1 189 ? 1.688 -8.922 -10.977 1 75.06 189 ALA B N 1
ATOM 3544 C CA . ALA B 1 189 ? 1.144 -10.25 -10.672 1 75.06 189 ALA B CA 1
ATOM 3545 C C . ALA B 1 189 ? 0.371 -10.812 -11.867 1 75.06 189 ALA B C 1
ATOM 3547 O O . ALA B 1 189 ? 0.269 -12.023 -12.031 1 75.06 189 ALA B O 1
ATOM 3548 N N . LEU B 1 190 ? -0.153 -9.945 -12.664 1 77.19 190 LEU B N 1
ATOM 3549 C CA . LEU B 1 190 ? -0.917 -10.359 -13.836 1 77.19 190 LEU B CA 1
ATOM 3550 C C . LEU B 1 190 ? -0.058 -10.297 -15.094 1 77.19 190 LEU B C 1
ATOM 3552 O O . LEU B 1 190 ? -0.536 -9.891 -16.156 1 77.19 190 LEU B O 1
ATOM 3556 N N . PHE B 1 191 ? 1.194 -10.578 -14.891 1 82.06 191 PHE B N 1
ATOM 3557 C CA . PHE B 1 191 ? 2.139 -10.461 -16 1 82.06 191 PHE B CA 1
ATOM 3558 C C . PHE B 1 191 ? 1.745 -11.383 -17.156 1 82.06 191 PHE B C 1
ATOM 3560 O O . PHE B 1 191 ? 2.096 -11.125 -18.297 1 82.06 191 PHE B O 1
ATOM 3567 N N . ASP B 1 192 ? 1.02 -12.484 -16.938 1 77.81 192 ASP B N 1
ATOM 3568 C CA . ASP B 1 192 ? 0.666 -13.469 -17.953 1 77.81 192 ASP B CA 1
ATOM 3569 C C . ASP B 1 192 ? -0.603 -13.055 -18.703 1 77.81 192 ASP B C 1
ATOM 3571 O O . ASP B 1 192 ? -0.937 -13.633 -19.734 1 77.81 192 ASP B O 1
ATOM 3575 N N . THR B 1 193 ? -1.286 -12.07 -18.188 1 75 193 THR B N 1
ATOM 3576 C CA . THR B 1 193 ? -2.561 -11.68 -18.781 1 75 193 THR B CA 1
ATOM 3577 C C . THR B 1 193 ? -2.441 -10.32 -19.469 1 75 193 THR B C 1
ATOM 3579 O O . THR B 1 193 ? -3.111 -10.07 -20.469 1 75 193 THR B O 1
ATOM 3582 N N . LEU B 1 194 ? -1.587 -9.555 -18.953 1 80.12 194 LEU B N 1
ATOM 3583 C CA . LEU B 1 194 ? -1.47 -8.203 -19.484 1 80.12 194 LEU B CA 1
ATOM 3584 C C . LEU B 1 194 ? -0.5 -8.156 -20.672 1 80.12 194 LEU B C 1
ATOM 3586 O O . LEU B 1 194 ? 0.497 -8.883 -20.688 1 80.12 194 LEU B O 1
ATOM 3590 N N . PRO B 1 195 ? -0.89 -7.328 -21.578 1 83.44 195 PRO B N 1
ATOM 3591 C CA . PRO B 1 195 ? 0.047 -7.168 -22.703 1 83.44 195 PRO B CA 1
ATOM 3592 C C . PRO B 1 195 ? 1.394 -6.598 -22.266 1 83.44 195 PRO B C 1
ATOM 3594 O O . PRO B 1 195 ? 1.456 -5.816 -21.297 1 83.44 195 PRO B O 1
ATOM 3597 N N . LYS B 1 196 ? 2.398 -6.914 -23.031 1 87.75 196 LYS B N 1
ATOM 3598 C CA . LYS B 1 196 ? 3.775 -6.52 -22.75 1 87.75 196 LYS B CA 1
ATOM 3599 C C . LYS B 1 196 ? 3.914 -5 -22.703 1 87.75 196 LYS B C 1
ATOM 3601 O O . LYS B 1 196 ? 4.617 -4.461 -21.844 1 87.75 196 LYS B O 1
ATOM 3606 N N . THR B 1 197 ? 3.229 -4.352 -23.531 1 86.88 197 THR B N 1
ATOM 3607 C CA . THR B 1 197 ? 3.34 -2.902 -23.625 1 86.88 197 THR B CA 1
ATOM 3608 C C . THR B 1 197 ? 2.83 -2.238 -22.344 1 86.88 197 THR B C 1
ATOM 3610 O O . THR B 1 197 ? 3.414 -1.26 -21.875 1 86.88 197 THR B O 1
ATOM 3613 N N . MET B 1 198 ? 1.797 -2.818 -21.812 1 85.12 198 MET B N 1
ATOM 3614 C CA . MET B 1 198 ? 1.232 -2.266 -20.578 1 85.12 198 MET B CA 1
ATOM 3615 C C . MET B 1 198 ? 2.17 -2.496 -19.406 1 85.12 198 MET B C 1
ATOM 3617 O O . MET B 1 198 ? 2.309 -1.632 -18.531 1 85.12 198 MET B O 1
ATOM 3621 N N . LEU B 1 199 ? 2.799 -3.576 -19.438 1 88.56 199 LEU B N 1
ATOM 3622 C CA . LEU B 1 199 ? 3.719 -3.914 -18.359 1 88.56 199 LEU B CA 1
ATOM 3623 C C . LEU B 1 199 ? 4.969 -3.041 -18.422 1 88.56 199 LEU B C 1
ATOM 3625 O O . LEU B 1 199 ? 5.504 -2.654 -17.375 1 88.56 199 LEU B O 1
ATOM 3629 N N . TRP B 1 200 ? 5.348 -2.656 -19.625 1 90.44 200 TRP B N 1
ATOM 3630 C CA . TRP B 1 200 ? 6.559 -1.859 -19.797 1 90.44 200 TRP B CA 1
ATOM 3631 C C . TRP B 1 200 ? 6.277 -0.383 -19.547 1 90.44 200 TRP B C 1
ATOM 3633 O O . TRP B 1 200 ? 7.199 0.403 -19.312 1 90.44 200 TRP B O 1
ATOM 3643 N N . LEU B 1 201 ? 5.012 -0.078 -19.5 1 88.38 201 LEU B N 1
ATOM 3644 C CA . LEU B 1 201 ? 4.648 1.312 -19.234 1 88.38 201 LEU B CA 1
ATOM 3645 C C . LEU B 1 201 ? 4.547 1.581 -17.75 1 88.38 201 LEU B C 1
ATOM 3647 O O . LEU B 1 201 ? 4.59 2.734 -17.312 1 88.38 201 LEU B O 1
ATOM 3651 N N . LEU B 1 202 ? 4.434 0.54 -17.047 1 89.5 202 LEU B N 1
ATOM 3652 C CA . LEU B 1 202 ? 4.402 0.666 -15.586 1 89.5 202 LEU B CA 1
ATOM 3653 C C . LEU B 1 202 ? 5.789 0.43 -14.992 1 89.5 202 LEU B C 1
ATOM 3655 O O . LEU B 1 202 ? 6.457 -0.55 -15.336 1 89.5 202 LEU B O 1
ATOM 3659 N N . PRO B 1 203 ? 6.191 1.323 -14.164 1 88.88 203 PRO B N 1
ATOM 3660 C CA . PRO B 1 203 ? 7.59 1.288 -13.727 1 88.88 203 PRO B CA 1
ATOM 3661 C C . PRO B 1 203 ? 7.914 0.058 -12.883 1 88.88 203 PRO B C 1
ATOM 3663 O O . PRO B 1 203 ? 9 -0.516 -13.016 1 88.88 203 PRO B O 1
ATOM 3666 N N . THR B 1 204 ? 7.004 -0.359 -12.086 1 88.25 204 THR B N 1
ATOM 3667 C CA . THR B 1 204 ? 7.328 -1.455 -11.18 1 88.25 204 THR B CA 1
ATOM 3668 C C . THR B 1 204 ? 7.465 -2.768 -11.945 1 88.25 204 THR B C 1
ATOM 3670 O O . THR B 1 204 ? 8.461 -3.479 -11.797 1 88.25 204 THR B O 1
ATOM 3673 N N . PRO B 1 205 ? 6.449 -3.109 -12.773 1 90.75 205 PRO B N 1
ATOM 3674 C CA . PRO B 1 205 ? 6.676 -4.316 -13.562 1 90.75 205 PRO B CA 1
ATOM 3675 C C . PRO B 1 205 ? 7.926 -4.223 -14.438 1 90.75 205 PRO B C 1
ATOM 3677 O O . PRO B 1 205 ? 8.672 -5.195 -14.562 1 90.75 205 PRO B O 1
ATOM 3680 N N . LEU B 1 206 ? 8.141 -3.098 -15.008 1 93.19 206 LEU B N 1
ATOM 3681 C CA . LEU B 1 206 ? 9.305 -2.898 -15.867 1 93.19 206 LEU B CA 1
ATOM 3682 C C . LEU B 1 206 ? 10.594 -3.166 -15.094 1 93.19 206 LEU B C 1
ATOM 3684 O O . LEU B 1 206 ? 11.461 -3.914 -15.562 1 93.19 206 LEU B O 1
ATOM 3688 N N . THR B 1 207 ? 10.719 -2.586 -13.953 1 92.69 207 THR B N 1
ATOM 3689 C CA . THR B 1 207 ? 11.93 -2.723 -13.164 1 92.69 207 THR B CA 1
ATOM 3690 C C . THR B 1 207 ? 12.039 -4.129 -12.578 1 92.69 207 THR B C 1
ATOM 3692 O O . THR B 1 207 ? 13.141 -4.66 -12.422 1 92.69 207 THR B O 1
ATOM 3695 N N . THR B 1 208 ? 10.922 -4.68 -12.258 1 90.81 208 THR B N 1
ATOM 3696 C CA . THR B 1 208 ? 10.922 -6.031 -11.703 1 90.81 208 THR B CA 1
ATOM 3697 C C . THR B 1 208 ? 11.422 -7.035 -12.742 1 90.81 208 THR B C 1
ATOM 3699 O O . THR B 1 208 ? 12.258 -7.887 -12.438 1 90.81 208 THR B O 1
ATOM 3702 N N . PHE B 1 209 ? 10.93 -6.949 -13.898 1 92.88 209 PHE B N 1
ATOM 3703 C CA . PHE B 1 209 ? 11.352 -7.875 -14.945 1 92.88 209 PHE B CA 1
ATOM 3704 C C . PHE B 1 209 ? 12.805 -7.637 -15.328 1 92.88 209 PHE B C 1
ATOM 3706 O O . PHE B 1 209 ? 13.547 -8.586 -15.586 1 92.88 209 PHE B O 1
ATOM 3713 N N . TRP B 1 210 ? 13.164 -6.445 -15.383 1 93.81 210 TRP B N 1
ATOM 3714 C CA . TRP B 1 210 ? 14.57 -6.148 -15.648 1 93.81 210 TRP B CA 1
ATOM 3715 C C . TRP B 1 210 ? 15.469 -6.75 -14.578 1 93.81 210 TRP B C 1
ATOM 3717 O O . TRP B 1 210 ? 16.5 -7.355 -14.891 1 93.81 210 TRP B O 1
ATOM 3727 N N . SER B 1 211 ? 15.125 -6.539 -13.344 1 92.5 211 SER B N 1
ATOM 3728 C CA . SER B 1 211 ? 15.93 -7.055 -12.242 1 92.5 211 SER B CA 1
ATOM 3729 C C . SER B 1 211 ? 16 -8.578 -12.273 1 92.5 211 SER B C 1
ATOM 3731 O O . SER B 1 211 ? 17.047 -9.156 -11.953 1 92.5 211 SER B O 1
ATOM 3733 N N . ALA B 1 212 ? 14.945 -9.188 -12.617 1 90.81 212 ALA B N 1
ATOM 3734 C CA . ALA B 1 212 ? 14.938 -10.648 -12.727 1 90.81 212 ALA B CA 1
ATOM 3735 C C . ALA B 1 212 ? 15.922 -11.117 -13.797 1 90.81 212 ALA B C 1
ATOM 3737 O O . ALA B 1 212 ? 16.656 -12.078 -13.578 1 90.81 212 ALA B O 1
ATOM 3738 N N . GLY B 1 213 ? 15.891 -10.453 -14.875 1 91.19 213 GLY B N 1
ATOM 3739 C CA . GLY B 1 213 ? 16.844 -10.789 -15.93 1 91.19 213 GLY B CA 1
ATOM 3740 C C . GLY B 1 213 ? 18.281 -10.531 -15.531 1 91.19 213 GLY B C 1
ATOM 3741 O O . GLY B 1 213 ? 19.156 -11.336 -15.836 1 91.19 213 GLY B O 1
ATOM 3742 N N . ASP B 1 214 ? 18.484 -9.43 -14.914 1 92.25 214 ASP B N 1
ATOM 3743 C CA . ASP B 1 214 ? 19.828 -9.062 -14.477 1 92.25 214 ASP B CA 1
ATOM 3744 C C . ASP B 1 214 ? 20.359 -10.039 -13.43 1 92.25 214 ASP B C 1
ATOM 3746 O O . ASP B 1 214 ? 21.531 -10.383 -13.438 1 92.25 214 ASP B O 1
ATOM 3750 N N . MET B 1 215 ? 19.547 -10.461 -12.578 1 91.56 215 MET B N 1
ATOM 3751 C CA . MET B 1 215 ? 19.938 -11.422 -11.547 1 91.56 215 MET B CA 1
ATOM 3752 C C . MET B 1 215 ? 20.266 -12.781 -12.164 1 91.56 215 MET B C 1
ATOM 3754 O O . MET B 1 215 ? 21.25 -13.414 -11.781 1 91.56 215 MET B O 1
ATOM 3758 N N . ALA B 1 216 ? 19.438 -13.164 -13.094 1 90.62 216 ALA B N 1
ATOM 3759 C CA . ALA B 1 216 ? 19.703 -14.422 -13.789 1 90.62 216 ALA B CA 1
ATOM 3760 C C . ALA B 1 216 ? 21.047 -14.367 -14.531 1 90.62 216 ALA B C 1
ATOM 3762 O O . ALA B 1 216 ? 21.797 -15.344 -14.539 1 90.62 216 ALA B O 1
ATOM 3763 N N . ALA B 1 217 ? 21.297 -13.289 -15.109 1 90.56 217 ALA B N 1
ATOM 3764 C CA . ALA B 1 217 ? 22.531 -13.109 -15.859 1 90.56 217 ALA B CA 1
ATOM 3765 C C . ALA B 1 217 ? 23.75 -13.156 -14.93 1 90.56 217 ALA B C 1
ATOM 3767 O O . ALA B 1 217 ? 24.844 -13.484 -15.359 1 90.56 217 ALA B O 1
ATOM 3768 N N . HIS B 1 218 ? 23.547 -12.914 -13.672 1 90.94 218 HIS B N 1
ATOM 3769 C CA . HIS B 1 218 ? 24.641 -12.898 -12.719 1 90.94 218 HIS B CA 1
ATOM 3770 C C . HIS B 1 218 ? 24.672 -14.164 -11.867 1 90.94 218 HIS B C 1
ATOM 3772 O O . HIS B 1 218 ? 25.266 -14.18 -10.789 1 90.94 218 HIS B O 1
ATOM 3778 N N . GLY B 1 219 ? 23.828 -15.117 -12.219 1 86 219 GLY B N 1
ATOM 3779 C CA . GLY B 1 219 ? 24 -16.453 -11.656 1 86 219 GLY B CA 1
ATOM 3780 C C . GLY B 1 219 ? 22.953 -16.781 -10.602 1 86 219 GLY B C 1
ATOM 3781 O O . GLY B 1 219 ? 23.031 -17.828 -9.961 1 86 219 GLY B O 1
ATOM 3782 N N . ILE B 1 220 ? 22.078 -15.93 -10.391 1 87.12 220 ILE B N 1
ATOM 3783 C CA . ILE B 1 220 ? 21.016 -16.219 -9.43 1 87.12 220 ILE B CA 1
ATOM 3784 C C . ILE B 1 220 ? 19.938 -17.062 -10.109 1 87.12 220 ILE B C 1
ATOM 3786 O O . ILE B 1 220 ? 19.469 -16.719 -11.195 1 87.12 220 ILE B O 1
ATOM 3790 N N . LYS B 1 221 ? 19.656 -18.156 -9.508 1 83.19 221 LYS B N 1
ATOM 3791 C CA . LYS B 1 221 ? 18.641 -19.062 -10.062 1 83.19 221 LYS B CA 1
ATOM 3792 C C . LYS B 1 221 ? 17.25 -18.438 -10.008 1 83.19 221 LYS B C 1
ATOM 3794 O O . LYS B 1 221 ? 16.734 -18.156 -8.922 1 83.19 221 LYS B O 1
ATOM 3799 N N . MET B 1 222 ? 16.781 -18.109 -11.164 1 82.12 222 MET B N 1
ATOM 3800 C CA . MET B 1 222 ? 15.445 -17.531 -11.281 1 82.12 222 MET B CA 1
ATOM 3801 C C . MET B 1 222 ? 14.578 -18.375 -12.211 1 82.12 222 MET B C 1
ATOM 3803 O O . MET B 1 222 ? 15.07 -18.938 -13.18 1 82.12 222 MET B O 1
ATOM 3807 N N . ASP B 1 223 ? 13.391 -18.609 -11.805 1 78.62 223 ASP B N 1
ATOM 3808 C CA . ASP B 1 223 ? 12.445 -19.266 -12.703 1 78.62 223 ASP B CA 1
ATOM 3809 C C . ASP B 1 223 ? 11.82 -18.266 -13.68 1 78.62 223 ASP B C 1
ATOM 3811 O O . ASP B 1 223 ? 10.789 -17.672 -13.375 1 78.62 223 ASP B O 1
ATOM 3815 N N . LEU B 1 224 ? 12.508 -18.125 -14.797 1 82.94 224 LEU B N 1
ATOM 3816 C CA . LEU B 1 224 ? 12.086 -17.094 -15.75 1 82.94 224 LEU B CA 1
ATOM 3817 C C . LEU B 1 224 ? 11.367 -17.719 -16.938 1 82.94 224 LEU B C 1
ATOM 3819 O O . LEU B 1 224 ? 11.133 -17.047 -17.953 1 82.94 224 LEU B O 1
ATOM 3823 N N . GLU B 1 225 ? 11.008 -18.938 -16.906 1 78.31 225 GLU B N 1
ATOM 3824 C CA . GLU B 1 225 ? 10.453 -19.641 -18.047 1 78.31 225 GLU B CA 1
ATOM 3825 C C . GLU B 1 225 ? 9.195 -18.969 -18.562 1 78.31 225 GLU B C 1
ATOM 3827 O O . GLU B 1 225 ? 9.039 -18.797 -19.781 1 78.31 225 GLU B O 1
ATOM 3832 N N . GLN B 1 226 ? 8.406 -18.391 -17.734 1 77.56 226 GLN B N 1
ATOM 3833 C CA . GLN B 1 226 ? 7.137 -17.812 -18.172 1 77.56 226 GLN B CA 1
ATOM 3834 C C . GLN B 1 226 ? 7.277 -16.328 -18.453 1 77.56 226 GLN B C 1
ATOM 3836 O O . GLN B 1 226 ? 6.387 -15.719 -19.047 1 77.56 226 GLN B O 1
ATOM 3841 N N . MET B 1 227 ? 8.492 -15.781 -18.125 1 82.19 227 MET B N 1
ATOM 3842 C CA . MET B 1 227 ? 8.57 -14.328 -18.234 1 82.19 227 MET B CA 1
ATOM 3843 C C . MET B 1 227 ? 9.781 -13.906 -19.062 1 82.19 227 MET B C 1
ATOM 3845 O O . MET B 1 227 ? 10.227 -12.766 -18.984 1 82.19 227 MET B O 1
ATOM 3849 N N . THR B 1 228 ? 10.242 -14.758 -19.922 1 84.31 228 THR B N 1
ATOM 3850 C CA . THR B 1 228 ? 11.453 -14.484 -20.688 1 84.31 228 THR B CA 1
ATOM 3851 C C . THR B 1 228 ? 11.211 -13.359 -21.688 1 84.31 228 THR B C 1
ATOM 3853 O O . THR B 1 228 ? 12.062 -12.484 -21.875 1 84.31 228 THR B O 1
ATOM 3856 N N . VAL B 1 229 ? 10.031 -13.328 -22.234 1 85.88 229 VAL B N 1
ATOM 3857 C CA . VAL B 1 229 ? 9.727 -12.367 -23.281 1 85.88 229 VAL B CA 1
ATOM 3858 C C . VAL B 1 229 ? 9.484 -10.992 -22.672 1 85.88 229 VAL B C 1
ATOM 3860 O O . VAL B 1 229 ? 9.609 -9.977 -23.359 1 85.88 229 VAL B O 1
ATOM 3863 N N . LEU B 1 230 ? 9.281 -10.961 -21.422 1 90.75 230 LEU B N 1
ATOM 3864 C CA . LEU B 1 230 ? 8.922 -9.719 -20.75 1 90.75 230 LEU B CA 1
ATOM 3865 C C . LEU B 1 230 ? 10.156 -9 -20.219 1 90.75 230 LEU B C 1
ATOM 3867 O O . LEU B 1 230 ? 10.07 -7.859 -19.766 1 90.75 230 LEU B O 1
ATOM 3871 N N . ILE B 1 231 ? 11.344 -9.586 -20.375 1 93.38 231 ILE B N 1
ATOM 3872 C CA . ILE B 1 231 ? 12.555 -9.031 -19.797 1 93.38 231 ILE B CA 1
ATOM 3873 C C . ILE B 1 231 ? 13.164 -8 -20.734 1 93.38 231 ILE B C 1
ATOM 3875 O O . ILE B 1 231 ? 13.633 -8.352 -21.828 1 93.38 231 ILE B O 1
ATOM 3879 N N . PRO B 1 232 ? 13.148 -6.82 -20.328 1 93.44 232 PRO B N 1
ATOM 3880 C CA . PRO B 1 232 ? 13.75 -5.785 -21.172 1 93.44 232 PRO B CA 1
ATOM 3881 C C . PRO B 1 232 ? 15.273 -5.719 -21.031 1 93.44 232 PRO B C 1
ATOM 3883 O O . PRO B 1 232 ? 15.828 -6.199 -20.047 1 93.44 232 PRO B O 1
ATOM 3886 N N . SER B 1 233 ? 15.891 -5.172 -22.047 1 92.88 233 SER B N 1
ATOM 3887 C CA . SER B 1 233 ? 17.312 -4.879 -21.953 1 92.88 233 SER B CA 1
ATOM 3888 C C . SER B 1 233 ? 17.562 -3.656 -21.078 1 92.88 233 SER B C 1
ATOM 3890 O O . SER B 1 233 ? 16.656 -2.879 -20.797 1 92.88 233 SER B O 1
ATOM 3892 N N . THR B 1 234 ? 18.797 -3.531 -20.562 1 94.06 234 THR B N 1
ATOM 3893 C CA . THR B 1 234 ? 19.156 -2.387 -19.734 1 94.06 234 THR B CA 1
ATOM 3894 C C . THR B 1 234 ? 18.938 -1.08 -20.5 1 94.06 234 THR B C 1
ATOM 3896 O O . THR B 1 234 ? 18.453 -0.098 -19.922 1 94.06 234 THR B O 1
ATOM 3899 N N . PHE B 1 235 ? 19.234 -1.119 -21.719 1 94.88 235 PHE B N 1
ATOM 3900 C CA . PHE B 1 235 ? 19.047 0.07 -22.547 1 94.88 235 PHE B CA 1
ATOM 3901 C C . PHE B 1 235 ? 17.578 0.447 -22.625 1 94.88 235 PHE B C 1
ATOM 3903 O O . PHE B 1 235 ? 17.219 1.624 -22.531 1 94.88 235 PHE B O 1
ATOM 3910 N N . GLN B 1 236 ? 16.75 -0.509 -22.781 1 94.94 236 GLN B N 1
ATOM 3911 C CA . GLN B 1 236 ? 15.32 -0.258 -22.906 1 94.94 236 GLN B CA 1
ATOM 3912 C C . GLN B 1 236 ? 14.75 0.319 -21.609 1 94.94 236 GLN B C 1
ATOM 3914 O O . GLN B 1 236 ? 13.953 1.26 -21.641 1 94.94 236 GLN B O 1
ATOM 3919 N N . VAL B 1 237 ? 15.188 -0.198 -20.5 1 95.44 237 VAL B N 1
ATOM 3920 C CA . VAL B 1 237 ? 14.688 0.261 -19.203 1 95.44 237 VAL B CA 1
ATOM 3921 C C . VAL B 1 237 ? 15.141 1.7 -18.953 1 95.44 237 VAL B C 1
ATOM 3923 O O . VAL B 1 237 ? 14.344 2.545 -18.547 1 95.44 237 VAL B O 1
ATOM 3926 N N . VAL B 1 238 ? 16.406 1.975 -19.25 1 95.5 238 VAL B N 1
ATOM 3927 C CA . VAL B 1 238 ? 16.953 3.307 -19.031 1 95.5 238 VAL B CA 1
ATOM 3928 C C . VAL B 1 238 ? 16.266 4.309 -19.953 1 95.5 238 VAL B C 1
ATOM 3930 O O . VAL B 1 238 ? 15.977 5.438 -19.547 1 95.5 238 VAL B O 1
ATOM 3933 N N . PHE B 1 239 ? 15.984 3.867 -21.109 1 96.19 239 PHE B N 1
ATOM 3934 C CA . PHE B 1 239 ? 15.328 4.738 -22.078 1 96.19 239 PHE B CA 1
ATOM 3935 C C . PHE B 1 239 ? 13.906 5.055 -21.656 1 96.19 239 PHE B C 1
ATOM 3937 O O . PHE B 1 239 ? 13.5 6.219 -21.641 1 96.19 239 PHE B O 1
ATOM 3944 N N . ILE B 1 240 ? 13.172 4.078 -21.328 1 96 240 ILE B N 1
ATOM 3945 C CA . ILE B 1 240 ? 11.773 4.25 -20.969 1 96 240 ILE B CA 1
ATOM 3946 C C . ILE B 1 240 ? 11.664 5.07 -19.688 1 96 240 ILE B C 1
ATOM 3948 O O . ILE B 1 240 ? 10.922 6.051 -19.625 1 96 240 ILE B O 1
ATOM 3952 N N . LEU B 1 241 ? 12.406 4.719 -18.672 1 96.12 241 LEU B N 1
ATOM 3953 C CA . LEU B 1 241 ? 12.367 5.438 -17.406 1 96.12 241 LEU B CA 1
ATOM 3954 C C . LEU B 1 241 ? 12.922 6.848 -17.562 1 96.12 241 LEU B C 1
ATOM 3956 O O . LEU B 1 241 ? 12.469 7.777 -16.891 1 96.12 241 LEU B O 1
ATOM 3960 N N . GLY B 1 242 ? 13.953 6.922 -18.438 1 96.19 242 GLY B N 1
ATOM 3961 C CA . GLY B 1 242 ? 14.484 8.242 -18.719 1 96.19 242 GLY B CA 1
ATOM 3962 C C . GLY B 1 242 ? 13.461 9.188 -19.312 1 96.19 242 GLY B C 1
ATOM 3963 O O . GLY B 1 242 ? 13.344 10.336 -18.875 1 96.19 242 GLY B O 1
ATOM 3964 N N . ILE B 1 243 ? 12.688 8.734 -20.219 1 95.88 243 ILE B N 1
ATOM 3965 C CA . ILE B 1 243 ? 11.633 9.531 -20.828 1 95.88 243 ILE B CA 1
ATOM 3966 C C . ILE B 1 243 ? 10.57 9.867 -19.797 1 95.88 243 ILE B C 1
ATOM 3968 O O . ILE B 1 243 ? 10.109 11.008 -19.703 1 95.88 243 ILE B O 1
ATOM 3972 N N . MET B 1 244 ? 10.25 8.875 -19.031 1 95.25 244 MET B N 1
ATOM 3973 C CA . MET B 1 244 ? 9.25 9.086 -17.984 1 95.25 244 MET B CA 1
ATOM 3974 C C . MET B 1 244 ? 9.703 10.156 -17.016 1 95.25 244 MET B C 1
ATOM 3976 O O . MET B 1 244 ? 8.922 11.031 -16.641 1 95.25 244 MET B O 1
ATOM 3980 N N . ALA B 1 245 ? 10.906 10.047 -16.625 1 96.12 245 ALA B N 1
ATOM 3981 C CA . ALA B 1 245 ? 11.453 11 -15.664 1 96.12 245 ALA B CA 1
ATOM 3982 C C . ALA B 1 245 ? 11.523 12.406 -16.266 1 96.12 245 ALA B C 1
ATOM 3984 O O . ALA B 1 245 ? 11.188 13.391 -15.602 1 96.12 245 ALA B O 1
ATOM 3985 N N . PHE B 1 246 ? 11.93 12.445 -17.484 1 96.56 246 PHE B N 1
ATOM 3986 C CA . PHE B 1 246 ? 12.078 13.727 -18.156 1 96.56 246 PHE B CA 1
ATOM 3987 C C . PHE B 1 246 ? 10.727 14.398 -18.344 1 96.56 246 PHE B C 1
ATOM 3989 O O . PHE B 1 246 ? 10.562 15.586 -18.031 1 96.56 246 PHE B O 1
ATOM 3996 N N . VAL B 1 247 ? 9.766 13.727 -18.812 1 96.69 247 VAL B N 1
ATOM 3997 C CA . VAL B 1 247 ? 8.422 14.273 -19.016 1 96.69 247 VAL B CA 1
ATOM 3998 C C . VAL B 1 247 ? 7.824 14.695 -17.672 1 96.69 247 VAL B C 1
ATOM 4000 O O . VAL B 1 247 ? 7.207 15.758 -17.578 1 96.69 247 VAL B O 1
ATOM 4003 N N . SER B 1 248 ? 8 13.867 -16.703 1 96.75 248 SER B N 1
ATOM 4004 C CA . SER B 1 248 ? 7.48 14.195 -15.383 1 96.75 248 SER B CA 1
ATOM 4005 C C . SER B 1 248 ? 8.141 15.461 -14.836 1 96.75 248 SER B C 1
ATOM 4007 O O . SER B 1 248 ? 7.473 16.297 -14.227 1 96.75 248 SER B O 1
ATOM 4009 N N . PHE B 1 249 ? 9.398 15.531 -15.055 1 96.12 249 PHE B N 1
ATOM 4010 C CA . PHE B 1 249 ? 10.117 16.719 -14.594 1 96.12 249 PHE B CA 1
ATOM 4011 C C . PHE B 1 249 ? 9.555 17.969 -15.242 1 96.12 249 PHE B C 1
ATOM 4013 O O . PHE B 1 249 ? 9.305 18.969 -14.555 1 96.12 249 PHE B O 1
ATOM 4020 N N . LEU B 1 250 ? 9.336 17.922 -16.484 1 96.38 250 LEU B N 1
ATOM 4021 C CA . LEU B 1 250 ? 8.805 19.078 -17.219 1 96.38 250 LEU B CA 1
ATOM 4022 C C . LEU B 1 250 ? 7.41 19.438 -16.719 1 96.38 250 LEU B C 1
ATOM 4024 O O . LEU B 1 250 ? 7.098 20.625 -16.531 1 96.38 250 LEU B O 1
ATOM 4028 N N . LEU B 1 251 ? 6.676 18.469 -16.422 1 96.06 251 LEU B N 1
ATOM 4029 C CA . LEU B 1 251 ? 5.312 18.719 -15.969 1 96.06 251 LEU B CA 1
ATOM 4030 C C . LEU B 1 251 ? 5.312 19.297 -14.555 1 96.06 251 LEU B C 1
ATOM 4032 O O . LEU B 1 251 ? 4.547 20.219 -14.258 1 96.06 251 LEU B O 1
ATOM 4036 N N . ILE B 1 252 ? 6.109 18.75 -13.742 1 94.75 252 ILE B N 1
ATOM 4037 C CA . ILE B 1 252 ? 6.199 19.25 -12.375 1 94.75 252 ILE B CA 1
ATOM 4038 C C . ILE B 1 252 ? 6.668 20.703 -12.391 1 94.75 252 ILE B C 1
ATOM 4040 O O . ILE B 1 252 ? 6.141 21.531 -11.656 1 94.75 252 ILE B O 1
ATOM 4044 N N . ASP B 1 253 ? 7.645 20.938 -13.219 1 93.94 253 ASP B N 1
ATOM 4045 C CA . ASP B 1 253 ? 8.18 22.281 -13.328 1 93.94 253 ASP B CA 1
ATOM 4046 C C . ASP B 1 253 ? 7.105 23.266 -13.805 1 93.94 253 ASP B C 1
ATOM 4048 O O . ASP B 1 253 ? 6.984 24.375 -13.273 1 93.94 253 ASP B O 1
ATOM 4052 N N . ARG B 1 254 ? 6.352 22.891 -14.758 1 93.88 254 ARG B N 1
ATOM 4053 C CA . ARG B 1 254 ? 5.281 23.734 -15.273 1 93.88 254 ARG B CA 1
ATOM 4054 C C . ARG B 1 254 ? 4.223 23.984 -14.203 1 93.88 254 ARG B C 1
ATOM 4056 O O . ARG B 1 254 ? 3.75 25.125 -14.047 1 93.88 254 ARG B O 1
ATOM 4063 N N . LEU B 1 255 ? 3.898 22.969 -13.492 1 90.62 255 LEU B N 1
ATOM 4064 C CA . LEU B 1 255 ? 2.889 23.094 -12.453 1 90.62 255 LEU B CA 1
ATOM 4065 C C . LEU B 1 255 ? 3.387 24 -11.32 1 90.62 255 LEU B C 1
ATOM 4067 O O . LEU B 1 255 ? 2.623 24.781 -10.766 1 90.62 255 LEU B O 1
ATOM 4071 N N . TYR B 1 256 ? 4.605 23.766 -11.016 1 86.31 256 TYR B N 1
ATOM 4072 C CA . TYR B 1 256 ? 5.207 24.547 -9.945 1 86.31 256 TYR B CA 1
ATOM 4073 C C . TYR B 1 256 ? 5.277 26.031 -10.32 1 86.31 256 TYR B C 1
ATOM 4075 O O . TYR B 1 256 ? 5.027 26.906 -9.484 1 86.31 256 TYR B O 1
ATOM 4083 N N . LYS B 1 257 ? 5.586 26.375 -11.508 1 85.62 257 LYS B N 1
ATOM 4084 C CA . LYS B 1 257 ? 5.645 27.75 -12 1 85.62 257 LYS B CA 1
ATOM 4085 C C . LYS B 1 257 ? 4.258 28.391 -12.023 1 85.62 257 LYS B C 1
ATOM 4087 O O . LYS B 1 257 ? 4.109 29.578 -11.727 1 85.62 257 LYS B O 1
ATOM 4092 N N . ARG B 1 258 ? 3.301 27.703 -12.281 1 84.56 258 ARG B N 1
ATOM 4093 C CA . ARG B 1 258 ? 1.933 28.203 -12.336 1 84.56 258 ARG B CA 1
ATOM 4094 C C . ARG B 1 258 ? 1.424 28.562 -10.945 1 84.56 258 ARG B C 1
ATOM 4096 O O . ARG B 1 258 ? 0.638 29.5 -10.789 1 84.56 258 ARG B O 1
ATOM 4103 N N . ARG B 1 259 ? 1.781 27.812 -10.047 1 77.88 259 ARG B N 1
ATOM 4104 C CA . ARG B 1 259 ? 1.318 28.047 -8.68 1 77.88 259 ARG B CA 1
ATOM 4105 C C . ARG B 1 259 ? 2.02 29.266 -8.07 1 77.88 259 ARG B C 1
ATOM 4107 O O . ARG B 1 259 ? 1.481 29.906 -7.176 1 77.88 259 ARG B O 1
ATOM 4114 N N . GLY B 1 260 ? 3.186 29.406 -8.445 1 64.75 260 GLY B N 1
ATOM 4115 C CA . GLY B 1 260 ? 3.896 30.594 -7.98 1 64.75 260 GLY B CA 1
ATOM 4116 C C . GLY B 1 260 ? 3.396 31.875 -8.609 1 64.75 260 GLY B C 1
ATOM 4117 O O . GLY B 1 260 ? 3.684 32.969 -8.109 1 64.75 260 GLY B O 1
ATOM 4118 N N . GLU B 1 261 ? 2.713 31.781 -9.664 1 61.91 261 GLU B N 1
ATOM 4119 C CA . GLU B 1 261 ? 2.143 32.969 -10.258 1 61.91 261 GLU B CA 1
ATOM 4120 C C . GLU B 1 261 ? 0.775 33.312 -9.664 1 61.91 261 GLU B C 1
ATOM 4122 O O . GLU B 1 261 ? 0.453 34.469 -9.422 1 61.91 261 GLU B O 1
#

Foldseek 3Di:
DVVLLVVLVVLVVVVVVVVVLLVLLLPQLVVLLVVLLDPVNVVVADFLALSLLVSLLCCVQPRLLQVLLLSLLLSLLCSQLVCVVVVCLQVVVVPPDDLLVNLVSSLVNSLVSLLVSLLSSLVSNQVSSVVRGDDDPSVVSNVLSNVLSNLSSLLSLLLSLVCLQCSDDSVVSNVSSNVLSVVLSVCLVCVLPDDLVVLCLHRSSQSSLQVQVVCVVVPRDDDCVRPPVNHDDPVSSCVNSVVSNVVSSVSSSVSSVVVSD/DVVLLVVLVVLVVVVVLVVVLLVLLLPQLQVLLVVLLDPVNVVVADFLALSLLVSLLCCVQPRLLQVLLLSLLLSLLCSQLVCVVVVCLQVVVVPPDDLLRNLVSSLVNSLVSLLVSLLSSLVSNQVSSVVRGDDDPSVVSSVLSNVLSNQSSLLSLLLSLVCLQCSDDSVVSNVSSNVLSVVLSVCLVCVLPDDLVVLCLHRSSQSSLQVQVVCVVVPRDDDCVRPPVNHDDPVSSCVNSVVSNVVSSVSSSVSSVVVSD

Organism: NCBI:txid418240

Sequence (522 aa):
MLKLIKCEFLKLKRKKFIPLIILAAFLFPIPLTYLMTTPSMMERYTDRADAFDGLFNMVLGYGIQFLLPCIIGVIAAILFFMERDNDTFKNLRTIPVTSTQMVLAKIIVLFIFGIVFCVASTIATILCGIGTLEVYGIGYKLFLAVETGIFITAGTLPLIVLVVFFSKTYVFSILLCVFYSVLNMSATALFDTLPKTMLWLLPTPLTTFWSAGDMAAHGIKMDLEQMTVLIPSTFQVVFILGIMAFVSFLLIDRLYKRRGEMLKLIKCEFLKLKRKKFIPLIILAAFLFPIPLTYLMTTPSMMERYTDRADAFDGLFNMVLGYGIQFLLPCIIGVIAAILFFMERDNDTFKNLRTIPVTSTQMVLAKIIVLFIFGIVFCVASTIATILCGIGTLEVYGIGYKLFLAVETGIFITAGTLPLIVLVVFFSKTYVFSILLCVFYSVLNMSATALFDTLPKTMLWLLPTPLTTFWSAGDMAAHGIKMDLEQMTVLIPSTFQVVFILGIMAFVSFLLIDRLYKRRGE

Radius of gyration: 23.14 Å; Cα contacts (8 Å, |Δi|>4): 627; chains: 2; bounding box: 57×64×57 Å

Secondary structure (DSSP, 8-state):
-HHHHHHHHHHHHTTTHHHHHHHHHHTTHHHHHHHHTSHHHHTTSSSHHHHHHHHHHHIIIIIIHHHHHHHHHHHHHHHHHHHHHTT-HHHHTTSS--HHHHHHHHHHHHHHHHHHHHHHHHHHHHHHHHHHS----HHHHHHHHHHHHHHHHHHHHHHHHHHHHH---HHHHHHHHHHHHHHHHHHHHTTTTS-HHHHHHSHHHHHHHHHHHHHHHTT-----TTTGGG---HHHHHHHHHHHHHHHHHHHHHHHHHHH-/-HHHHHHHHHHHHTTTHHHHHHHHHHTTHHHHHHHHTSHHHHTTSSSHHHHHHHHHHHIIIIIIHHHHHHHHHHHHHHHHHHHHHTT-HHHHTTSS--HHHHHHHHHHHHHHHHHHHHHHHHHHHHHHHHHHS----HHHHHHHHHHHHHHHHHHHHHHHHHHHHH---HHHHHHHHHHHHHHHHHHHHTTTTS-HHHHHHSHHHHHHHHHHHHHHHTT-----GGGGGG---HHHHHHHHHHHHHHHHHHHHHHHHHHH-

Nearest PDB structures (foldseek):
  7znq-assembly1_Y  TM=6.884E-01  e=5.417E-05  Stutzerimonas stutzeri ATCC 14405 = CCUG 16156
  7o0y-assembly1_E  TM=7.144E-01  e=3.858E-04  Stutzerimonas stutzeri ATCC 14405 = CCUG 16156
  7o12-assembly1_E  TM=6.991E-01  e=4.218E-04  Stutzerimonas stutzeri ATCC 14405 = CCUG 16156
  7znq-assembly1_y  TM=7.274E-01  e=7.878E-04  Stutzerimonas stutzeri ATCC 14405 = CCUG 16156
  8wbx-assembly1_B  TM=7.014E-01  e=1.369E-02  Arabidopsis thaliana

pLDDT: mean 86.75, std 7.87, range [61.88, 96.94]

Solvent-accessible surface area (backbone atoms only — not comparable to full-atom values): 27081 Å² total; per-residue (Å²): 106,67,64,54,34,50,50,57,48,50,60,40,52,75,66,52,44,61,63,50,43,55,53,57,24,42,60,42,33,53,60,50,48,58,50,50,68,34,69,70,41,42,68,73,32,91,43,50,50,50,41,37,52,48,47,52,50,47,36,48,61,62,36,45,59,40,46,44,47,35,50,50,42,51,50,49,48,50,65,60,42,49,34,58,73,64,61,37,53,66,59,49,63,69,38,98,56,55,64,60,56,52,48,49,26,53,50,50,49,46,38,51,52,29,24,49,37,33,39,46,24,49,49,38,36,50,59,54,27,60,77,78,37,39,74,72,65,60,67,60,53,49,51,48,20,42,49,48,11,46,50,49,39,31,42,35,32,54,57,44,34,50,42,59,68,62,60,69,51,72,66,55,43,48,54,50,26,50,49,52,35,48,50,33,49,49,49,43,73,36,54,93,58,48,56,66,69,60,40,60,69,33,45,54,31,36,50,50,32,31,49,51,48,53,38,40,75,71,68,42,92,64,94,46,83,90,48,59,89,65,40,56,51,71,66,54,52,54,50,53,36,48,49,44,29,50,54,23,47,52,49,40,41,52,53,53,50,58,70,71,102,105,67,65,53,32,50,51,56,48,52,60,41,53,74,66,52,43,62,63,49,45,54,54,55,24,42,58,41,32,53,59,49,48,55,50,50,69,34,68,68,42,41,69,73,33,92,42,47,51,50,41,38,52,49,48,52,49,47,34,48,61,60,35,47,60,41,47,44,47,35,52,49,40,52,51,48,47,49,65,60,41,49,34,59,75,64,61,37,54,67,60,50,64,69,39,99,58,54,67,59,55,50,49,49,26,52,50,49,50,45,38,51,50,29,25,48,36,32,40,46,24,48,50,39,35,48,60,56,27,60,75,78,36,38,74,74,64,62,67,58,54,49,51,48,20,42,51,48,10,46,50,49,40,33,42,36,32,53,56,44,34,50,42,61,69,60,61,70,50,72,65,58,44,47,52,49,27,50,48,53,34,49,51,33,51,49,50,44,73,37,54,90,59,46,56,66,69,60,39,60,71,34,45,54,31,36,51,49,32,29,49,51,48,54,39,40,76,72,69,43,91,62,90,46,82,89,48,58,88,64,39,55,53,72,66,54,51,52,49,52,35,46,51,44,29,52,54,24,48,54,50,40,41,52,53,52,50,58,70,70,102